Protein 2EPL (pdb70)

Secondary structure (DSSP, 8-state):
-EEES--HHHHHHHHHHTTT----S-EEEEEE-SSSSEEEEEETTEEEEEESSTTHHHHHHHHHHHHHHTT-SSEEEEE--S-SEEEEEEE-SSS--B-HHHHHHHHHHHHHHT--EEEEE-SS-B--TT-TTTTTTTTPBPHHHHHHHHHHHHHTT-EEEEE--SSS--HHHHT--SHHHHTTEEETTEE-TT-HHHHHHHHHHHHHHTTSS--EEE------TTTTSSHHHHHH----HHHHHHHHHHHHHHHHHHTT-EEEEESGGGGGG--HHHHHHHHHHGGGEEEEEE-S----HHHHHHHHHHHHTT-S-EEEEEE----SSSS--HHHHHHHHHHHHHHHHHTT--EEEEEE--TTT--S-TTTTHHHHHHHHHHHHHSS-TTHHHHHHHHHSS-HHHHHGGGGGG--TT--TT-----HHHHHHHS-SSS-TTGGG--TTHHHHHHHHHHHHHHHHHHT-GGGHHHHHHHHHHHHHHHHHHHHHHHHHHHHHTT-HHHHHHIIIIIHHHHHHHHHHHHHHHHHHHHHHB-STTHHHHHHHHHHHHHHHHHHHHHHHHHHHTSSS--GGGGSPP--S--TTGGGT-SS-----HHHHH-SS-SS--

Solvent-accessible surface area: 25167 Å² total; per-residue (Å²): 52,97,52,138,61,39,54,73,83,11,88,137,1,18,118,84,0,102,154,30,13,105,16,39,168,23,28,3,43,20,66,95,52,83,71,17,12,0,39,0,65,17,155,124,20,159,9,70,0,5,17,104,50,64,6,5,0,0,1,0,0,2,2,0,3,5,6,37,167,73,64,74,59,100,0,150,35,104,6,115,29,34,9,99,42,5,0,1,1,2,3,0,5,64,31,6,0,1,28,29,81,5,0,56,49,1,0,14,0,0,0,2,0,0,0,5,2,0,1,0,10,0,11,1,0,0,60,11,149,133,36,90,68,0,2,83,147,29,8,64,0,49,40,68,44,1,60,77,0,9,64,24,0,38,48,0,45,8,62,2,1,0,3,1,7,0,0,2,62,0,67,16,0,4,111,67,69,60,152,104,4,56,33,3,57,5,43,108,30,2,0,2,5,47,42,97,99,0,9,87,0,0,41,8,0,0,76,8,0,28,108,7,149,19,80,60,0,4,0,1,1,30,51,22,130,53,2,1,58,12,79,17,67,148,110,97,32,145,64,58,82,4,42,0,0,0,73,0,0,56,86,0,4,70,15,0,87,144,44,45,7,104,6,5,0,22,1,28,1,0,106,127,12,51,122,136,135,15,130,72,24,3,49,121,1,31,133,92,9,27,0,0,11,92,10,12,97,51,43,18,40,119,96,1,9,166,41,0,99,43,6,45,142,13,18,144,74,9,4,0,0,3,2,0,6,6,17,4,3,3,0,0,20,0,55,3,2,75,37,5,1,56,30,2,2,91,0,0,73,139,19,156,5,133,16,0,4,0,0,0,29,4,49,50,4,5,6,7,5,4,2,1,0,0,0,1,0,1,0,3,0,0,7,1,9,73,79,34,43,160,81,14,43,62,12,0,51,11,1,15,50,22,67,6,92,25,0,7,79,2,0,16,0,0,43,14,55,124,46,55,107,59,32,20,7,3,0,3,0,0,1,3,0,5,2,8,1,1,50,2,47,0,24,90,18,9,120,58,108,66,7,43,111,23,0,42,49,0,16,136,59,0,23,90,6,15,155,138,2,59,144,12,29,39,1,0,61,1,4,11,44,0,0,35,0,0,11,25,1,3,39,0,1,18,12,0,19,130,4,23,175,113,50,59,92,151,78,0,30,42,7,2,133,154,34,0,60,97,0,56,92,45,0,62,59,0,20,75,9,2,26,140,6,3,102,102,1,8,36,95,77,11,15,89,39,1,83,118,13,6,35,33,11,25,128,85,1,103,107,0,44,75,41,0,75,40,17,49,86,49,133,38,142,44,0,98,40,18,104,117,156,38,119,91,57,45,94,128,15,148,139,90,66,37,59,7,2,27,6,35,92,24,42,84,1,24,38,92,81,111,92,138,101,199

Foldseek 3Di:
DEEDDDDVLRVVLCVVLVVLADLPQAYEYEDEDQPAAWWWFDADRYIYIYHPAQLSVQLNRLVNSLCVVVPDRTDTDTWHFLAQAEEEEEECDQLFHFDLVQLLLVLSLLSNLPGQEYEYEHAQQADFPPQCLRCPLRNRDYLVSVQSSQVSNVSSNHGYEYEYELFFDNQSRLPDPDCLRVVQDFDHGTGAQPDVSSLVVLLRVLVSCLSHPDQEYEHALAQDPCHCPGVNCVVPNDDDSLQSSLSSLVSNLVSSVVSNHQYEYECRSVLVVLVPVSNVSSLVSVVRHQHEHEDAADQALVVLLVVLNSVVSRPLRYAYEYEQAFAQAAFGQLLLLLRVLLSVLVNCSVSSHHYYYYYYDHPNQNNYFSCLRSLSSSSNSCCRTPVDCPCSQSSVCSSQVDGSVLSNLSRQLQCQPPDDSRDPQQHCLHLLQQAFQLQQQLLQLDPLPRSLVSLQVSLVSLVVSLVVRPPCSLSSPLSSLSSPLSSLSSCRSVQCLVCQVVVPLVSLVVCLPPSLVVSLVSLVVSLVSSQVSSVVTGDPGSNVVVVVSSVVNSVSSVVSSVLSVCCSVVVDVGDVSSVDDHDHLDCQCVVVVHSTDHDRHSVSSNDPDDDPDD

Sequence (614 aa):
ATFLGLSSKQEKALVRLDKYLNLGEIAVSLVTDSATSIKVEGRQGYYQVSSYKQPHQLYRALALLSAALRSGQDEVQIEEEAAYEEDLAYMADCSRNAVLNLSSAKKMIEVLALMGYSTFELYMEDTYEEIENQPYFGYFRGRYTVAELQEIEDYAADFDMSFVPCIQTLAHLSAFVKKWGIKEEVQELRDVEDILLIGEEKVYDLIEGMFQTMAHLHTRKINIGMDEAHLVGLGRYLIKHGFQQNRSLLMCQHLERVLDIADKYGFNCQMWSDMFFKLMPEETRVYLDRRLKERVTLVYWDYYQDSEEKYNRNFQNHHKISQDIAFAGGAWKWIGFTPHNHFSRLVAIEANKACRKNQVKEVIVTGWGDNGGETSQFSVLPALQIWAELAYRNDLKKVSEHFLVSTGLDFDDFMKIDLANLLPDLPDNLSGINPNRYVLYQDVLCPLLEQHIRPEKDKQHFASSAQQLGEISKRAGEYAYIFETQAQLNALLALKISITSGIQKAYRNGDKEHLSALAEKDFPQLYQMVEDFSSDQFSSRQWQQENKIFGLDTIDIRFGGLLKRIKRAQERLEQFISGQIDCVEELEQEILPFNDFYKDQGLTATTANQWHLIATASTIYYTT

Structure (mmCIF, N/CA/C/O backbone):
data_2EPL
#
_entry.id   2EPL
#
_cell.length_a   123.561
_cell.length_b   124.535
_cell.length_c   147.793
_cell.angle_alpha   90.00
_cell.angle_beta   90.00
_cell.angle_gamma   90.00
#
_symmetry.space_group_name_H-M   'I 2 2 2'
#
loop_
_entity.id
_entity.type
_entity.pdbx_description
1 polymer N-acetyl-beta-D-glucosaminidase
2 non-polymer 'SULFATE ION'
3 non-polymer GLYCEROL
4 water water
#
loop_
_atom_site.group_PDB
_atom_site.id
_atom_site.type_symbol
_atom_site.label_atom_id
_atom_site.label_alt_id
_atom_site.label_comp_id
_atom_site.label_asym_id
_atom_site.label_entity_id
_atom_site.label_seq_id
_atom_site.pdbx_PDB_ins_code
_atom_site.Cartn_x
_atom_site.Cartn_y
_atom_site.Cartn_z
_atom_site.occupancy
_atom_site.B_iso_or_equiv
_atom_site.auth_seq_id
_atom_site.auth_comp_id
_atom_site.auth_asym_id
_atom_site.auth_atom_id
_atom_site.pdbx_PDB_model_num
ATOM 1 N N . ALA A 1 2 ? 96.904 22.083 48.109 1.00 30.19 2 ALA X N 1
ATOM 2 C CA . ALA A 1 2 ? 97.365 21.281 46.945 1.00 26.97 2 ALA X CA 1
ATOM 3 C C . ALA A 1 2 ? 98.705 21.787 46.464 1.00 25.87 2 ALA X C 1
ATOM 4 O O . ALA A 1 2 ? 99.047 22.958 46.658 1.00 28.33 2 ALA X O 1
ATOM 6 N N . THR A 1 3 ? 99.453 20.903 45.807 1.00 23.52 3 THR X N 1
ATOM 7 C CA . THR A 1 3 ? 100.685 21.284 45.143 1.00 22.30 3 THR X CA 1
ATOM 8 C C . THR A 1 3 ? 100.566 20.962 43.654 1.00 20.90 3 THR X C 1
ATOM 9 O O . THR A 1 3 ? 99.757 20.118 43.258 1.00 21.01 3 THR X O 1
ATOM 13 N N . PHE A 1 4 ? 101.367 21.659 42.855 1.00 20.44 4 PHE X N 1
ATOM 14 C CA . PHE A 1 4 ? 101.237 21.628 41.404 1.00 20.36 4 PHE X CA 1
ATOM 15 C C . PHE A 1 4 ? 102.567 21.482 40.691 1.00 20.17 4 PHE X C 1
ATOM 16 O O . PHE A 1 4 ? 103.561 22.082 41.102 1.00 21.51 4 PHE X O 1
ATOM 24 N N . LEU A 1 5 ? 102.549 20.715 39.593 1.00 20.15 5 LEU X N 1
ATOM 25 C CA . LEU A 1 5 ? 103.641 20.648 38.637 1.00 18.67 5 LEU X CA 1
ATOM 26 C C . LEU A 1 5 ? 103.112 21.143 37.304 1.00 19.86 5 LEU X C 1
ATOM 27 O O . LEU A 1 5 ? 102.010 20.770 36.901 1.00 22.20 5 LEU X O 1
ATOM 32 N N . GLY A 1 6 ? 103.863 22.022 36.667 1.00 16.66 6 GLY X N 1
ATOM 33 C CA . GLY A 1 6 ? 103.536 22.513 35.317 1.00 17.47 6 GLY X CA 1
ATOM 34 C C . GLY A 1 6 ? 102.993 23.939 35.286 1.00 19.53 6 GLY X C 1
ATOM 35 O O . GLY A 1 6 ? 102.683 24.426 34.195 1.00 23.21 6 GLY X O 1
ATOM 36 N N . LEU A 1 7 ? 102.916 24.609 36.435 1.00 21.35 7 LEU X N 1
ATOM 37 C CA . LEU A 1 7 ? 102.356 25.990 36.495 1.00 22.67 7 LEU X CA 1
ATOM 38 C C . LEU A 1 7 ? 103.351 27.036 35.999 1.00 29.19 7 LEU X C 1
ATOM 39 O O . LEU A 1 7 ? 104.549 26.962 36.282 1.00 27.08 7 LEU X O 1
ATOM 44 N N . SER A 1 8 ? 102.843 28.045 35.304 1.00 26.96 8 SER X N 1
ATOM 45 C CA . SER A 1 8 ? 103.605 29.274 35.095 1.00 27.24 8 SER X CA 1
ATOM 46 C C . SER A 1 8 ? 103.493 30.197 36.313 1.00 28.84 8 SER X C 1
ATOM 47 O O . SER A 1 8 ? 102.628 30.006 37.164 1.00 26.88 8 SER X O 1
ATOM 50 N N . SER A 1 9 ? 104.342 31.228 36.403 1.00 29.72 9 SER X N 1
ATOM 51 C CA . SER A 1 9 ? 104.248 32.154 37.536 1.00 29.61 9 SER X CA 1
ATOM 52 C C . SER A 1 9 ? 102.890 32.874 37.526 1.00 26.83 9 SER X C 1
ATOM 53 O O . SER A 1 9 ? 102.334 33.169 38.564 1.00 27.28 9 SER X O 1
ATOM 56 N N . LYS A 1 10 ? 102.369 33.117 36.338 1.00 27.14 10 LYS X N 1
ATOM 57 C CA . LYS A 1 10 ? 101.060 33.745 36.186 1.00 26.55 10 LYS X CA 1
ATOM 58 C C . LYS A 1 10 ? 99.939 32.880 36.771 1.00 25.32 10 LYS X C 1
ATOM 59 O O . LYS A 1 10 ? 99.064 33.357 37.516 1.00 24.42 10 LYS X O 1
ATOM 65 N N . GLN A 1 11 ? 99.979 31.589 36.454 1.00 22.43 11 GLN X N 1
ATOM 66 C CA . GLN A 1 11 ? 99.016 30.647 37.023 1.00 21.26 11 GLN X CA 1
ATOM 67 C C . GLN A 1 11 ? 99.161 30.511 38.530 1.00 21.44 11 GLN X C 1
ATOM 68 O O . GLN A 1 11 ? 98.177 30.374 39.244 1.00 22.25 11 GLN X O 1
ATOM 74 N N . GLU A 1 12 ? 100.393 30.552 39.031 1.00 22.39 12 GLU X N 1
ATOM 75 C CA . GLU A 1 12 ? 100.621 30.538 40.469 1.00 24.18 12 GLU X CA 1
ATOM 76 C C . GLU A 1 12 ? 99.892 31.686 41.176 1.00 22.62 12 GLU X C 1
ATOM 77 O O . GLU A 1 12 ? 99.234 31.494 42.207 1.00 25.12 12 GLU X O 1
ATOM 83 N N . LYS A 1 13 ? 100.020 32.879 40.624 1.00 25.06 13 LYS X N 1
ATOM 84 C CA . LYS A 1 13 ? 99.393 34.057 41.212 1.00 26.36 13 LYS X CA 1
ATOM 85 C C . LYS A 1 13 ? 97.858 33.969 41.172 1.00 24.53 13 LYS X C 1
ATOM 86 O O . LYS A 1 13 ? 97.182 34.330 42.137 1.00 27.14 13 LYS X O 1
ATOM 92 N N . ALA A 1 14 ? 97.323 33.460 40.073 1.00 23.11 14 ALA X N 1
ATOM 93 C CA . ALA A 1 14 ? 95.880 33.240 39.939 1.00 22.60 14 ALA X CA 1
ATOM 94 C C . ALA A 1 14 ? 95.371 32.246 40.954 1.00 22.87 14 ALA X C 1
ATOM 95 O O . ALA A 1 14 ? 94.334 32.452 41.575 1.00 23.28 14 ALA X O 1
ATOM 97 N N . LEU A 1 15 ? 96.101 31.149 41.156 1.00 23.40 15 LEU X N 1
ATOM 98 C CA . LEU A 1 15 ? 95.679 30.180 42.153 1.00 24.36 15 LEU X CA 1
ATOM 99 C C . LEU A 1 15 ? 95.734 30.711 43.582 1.00 24.55 15 LEU X C 1
ATOM 100 O O . LEU A 1 15 ? 94.927 30.307 44.415 1.00 27.14 15 LEU X O 1
ATOM 105 N N . VAL A 1 16 ? 96.648 31.639 43.870 1.00 24.93 16 VAL X N 1
ATOM 106 C CA . VAL A 1 16 ? 96.637 32.329 45.158 1.00 25.65 16 VAL X CA 1
ATOM 107 C C . VAL A 1 16 ? 95.336 33.127 45.301 1.00 25.87 16 VAL X C 1
ATOM 108 O O . VAL A 1 16 ? 94.700 33.117 46.364 1.00 27.28 16 VAL X O 1
ATOM 112 N N . ARG A 1 17 ? 94.937 33.809 44.236 1.00 25.93 17 ARG X N 1
ATOM 113 C CA . ARG A 1 17 ? 93.689 34.589 44.268 1.00 25.13 17 ARG X CA 1
ATOM 114 C C . ARG A 1 17 ? 92.447 33.714 44.390 1.00 24.99 17 ARG X C 1
ATOM 115 O O . ARG A 1 17 ? 91.466 34.137 45.021 1.00 26.97 17 ARG X O 1
ATOM 123 N N . LEU A 1 18 ? 92.477 32.515 43.806 1.00 22.44 18 LEU X N 1
ATOM 124 C CA . LEU A 1 18 ? 91.332 31.615 43.793 1.00 23.47 18 LEU X CA 1
ATOM 125 C C . LEU A 1 18 ? 91.309 30.603 44.936 1.00 26.35 18 LEU X C 1
ATOM 126 O O . LEU A 1 18 ? 90.396 29.779 45.035 1.00 25.59 18 LEU X O 1
ATOM 131 N N . ASP A 1 19 ? 92.303 30.686 45.817 1.00 30.28 19 ASP X N 1
ATOM 132 C CA . ASP A 1 19 ? 92.461 29.692 46.875 1.00 31.02 19 ASP X CA 1
ATOM 133 C C . ASP A 1 19 ? 91.200 29.554 47.735 1.00 29.56 19 ASP X C 1
ATOM 134 O O . ASP A 1 19 ? 90.790 28.448 48.052 1.00 32.39 19 ASP X O 1
ATOM 139 N N . LYS A 1 20 ? 90.603 30.689 48.088 1.00 29.00 20 LYS X N 1
ATOM 140 C CA . LYS A 1 20 ? 89.396 30.720 48.913 1.00 30.43 20 LYS X CA 1
ATOM 141 C C . LYS A 1 20 ? 88.163 30.048 48.277 1.00 29.27 20 LYS X C 1
ATOM 142 O O . LYS A 1 20 ? 87.245 29.650 49.005 1.00 33.00 20 LYS X O 1
ATOM 148 N N . TYR A 1 21 ? 88.144 29.906 46.950 1.00 25.57 21 TYR X N 1
ATOM 149 C CA . TYR A 1 21 ? 87.047 29.248 46.255 1.00 22.73 21 TYR X CA 1
ATOM 150 C C . TYR A 1 21 ? 87.275 27.742 46.110 1.00 24.04 21 TYR X C 1
ATOM 151 O O . TYR A 1 21 ? 86.348 26.938 46.165 1.00 23.29 21 TYR X O 1
ATOM 160 N N . LEU A 1 22 ? 88.523 27.377 45.820 1.00 28.58 22 LEU X N 1
ATOM 161 C CA . LEU A 1 22 ? 88.877 25.988 45.553 1.00 30.08 22 LEU X CA 1
ATOM 162 C C . LEU A 1 22 ? 89.165 25.266 46.868 1.00 31.39 22 LEU X C 1
ATOM 163 O O . LEU A 1 22 ? 89.705 25.849 47.808 1.00 36.18 22 LEU X O 1
ATOM 168 N N . ASN A 1 23 ? 88.784 24.003 46.957 1.00 33.07 23 ASN X N 1
ATOM 169 C CA . ASN A 1 23 ? 88.972 23.279 48.217 1.00 38.12 23 ASN X CA 1
ATOM 170 C C . ASN A 1 23 ? 89.677 21.987 47.930 1.00 36.33 23 ASN X C 1
ATOM 171 O O . ASN A 1 23 ? 89.144 20.899 48.139 1.00 40.99 23 ASN X O 1
ATOM 176 N N . LEU A 1 24 ? 90.892 22.129 47.412 1.00 35.21 24 LEU X N 1
ATOM 177 C CA . LEU A 1 24 ? 91.581 21.011 46.827 1.00 31.94 24 LEU X CA 1
ATOM 178 C C . LEU A 1 24 ? 92.240 20.126 47.859 1.00 31.53 24 LEU X C 1
ATOM 179 O O . LEU A 1 24 ? 92.483 18.960 47.587 1.00 38.25 24 LEU X O 1
ATOM 184 N N . GLY A 1 25 ? 92.518 20.674 49.035 1.00 31.02 25 GLY X N 1
ATOM 185 C CA . GLY A 1 25 ? 93.143 19.910 50.101 1.00 30.81 25 GLY X CA 1
ATOM 186 C C . GLY A 1 25 ? 94.548 19.487 49.710 1.00 31.34 25 GLY X C 1
ATOM 187 O O . GLY A 1 25 ? 95.190 20.102 48.847 1.00 33.10 25 GLY X O 1
ATOM 188 N N . GLU A 1 26 ? 95.014 18.416 50.334 1.00 30.67 26 GLU X N 1
ATOM 189 C CA . GLU A 1 26 ? 96.383 17.961 50.154 1.00 32.05 26 GLU X CA 1
ATOM 190 C C . GLU A 1 26 ? 96.431 16.954 49.021 1.00 33.05 26 GLU X C 1
ATOM 191 O O . GLU A 1 26 ? 96.545 15.744 49.240 1.00 40.55 26 GLU X O 1
ATOM 197 N N . ILE A 1 27 ? 96.284 17.452 47.804 1.00 25.35 27 ILE X N 1
ATOM 198 C CA . ILE A 1 27 ? 96.434 16.628 46.616 1.00 24.70 27 ILE X CA 1
ATOM 199 C C . ILE A 1 27 ? 97.556 17.196 45.784 1.00 22.26 27 ILE X C 1
ATOM 200 O O . ILE A 1 27 ? 98.023 18.306 46.045 1.00 22.90 27 ILE X O 1
ATOM 205 N N . ALA A 1 28 ? 97.960 16.425 44.771 1.00 23.33 28 ALA X N 1
ATOM 206 C CA . ALA A 1 28 ? 98.980 16.817 43.807 1.00 23.14 28 ALA X CA 1
ATOM 207 C C . ALA A 1 28 ? 98.376 16.828 42.418 1.00 22.13 28 ALA X C 1
ATOM 208 O O . ALA A 1 28 ? 97.737 15.864 41.986 1.00 24.45 28 ALA X O 1
ATOM 210 N N . VAL A 1 29 ? 98.577 17.933 41.715 1.00 20.22 29 VAL X N 1
ATOM 211 C CA . VAL A 1 29 ? 98.009 18.131 40.390 1.00 21.31 29 VAL X CA 1
ATOM 212 C C . VAL A 1 29 ? 99.131 18.417 39.410 1.00 20.33 29 VAL X C 1
ATOM 213 O O . VAL A 1 29 ? 100.028 19.193 39.711 1.00 20.82 29 VAL X O 1
ATOM 217 N N . SER A 1 30 ? 99.092 17.765 38.248 1.00 20.32 30 SER X N 1
ATOM 218 C CA . SER A 1 30 ? 99.989 18.065 37.143 1.00 21.98 30 SER X CA 1
ATOM 219 C C . SER A 1 30 ? 99.206 18.623 35.955 1.00 22.05 30 SER X C 1
ATOM 220 O O . SER A 1 30 ? 98.069 18.220 35.700 1.00 22.86 30 SER X O 1
ATOM 223 N N . LEU A 1 31 ? 99.805 19.581 35.255 1.00 22.24 31 LEU X N 1
ATOM 224 C CA . LEU A 1 31 ? 99.124 20.252 34.148 1.00 25.82 31 LEU X CA 1
ATOM 225 C C . LEU A 1 31 ? 99.664 19.831 32.804 1.00 28.81 31 LEU X C 1
ATOM 226 O O . LEU A 1 31 ? 100.868 19.626 32.649 1.00 28.29 31 LEU X O 1
ATOM 231 N N . VAL A 1 32 ? 98.770 19.730 31.824 1.00 25.16 32 VAL X N 1
ATOM 232 C CA . VAL A 1 32 ? 99.141 19.558 30.428 1.00 29.83 32 VAL X CA 1
ATOM 233 C C . VAL A 1 32 ? 98.293 20.468 29.542 1.00 32.52 32 VAL X C 1
ATOM 234 O O . VAL A 1 32 ? 97.101 20.630 29.774 1.00 28.09 32 VAL X O 1
ATOM 238 N N . THR A 1 33 ? 98.908 21.074 28.531 1.00 34.72 33 THR X N 1
ATOM 239 C CA . THR A 1 33 ? 98.142 21.755 27.478 1.00 35.22 33 THR X CA 1
ATOM 240 C C . THR A 1 33 ? 97.853 20.792 26.331 1.00 36.70 33 THR X C 1
ATOM 241 O O . THR A 1 33 ? 98.783 20.172 25.796 1.00 37.36 33 THR X O 1
ATOM 245 N N . ASP A 1 34 ? 96.574 20.667 25.954 1.00 35.57 34 ASP X N 1
ATOM 246 C CA . ASP A 1 34 ? 96.145 19.715 24.923 1.00 37.26 34 ASP X CA 1
ATOM 247 C C . ASP A 1 34 ? 94.902 20.195 24.166 1.00 38.14 34 ASP X C 1
ATOM 248 O O . ASP A 1 34 ? 93.874 20.482 24.765 1.00 37.75 34 ASP X O 1
ATOM 253 N N . SER A 1 35 ? 94.999 20.264 22.844 1.00 38.50 35 SER X N 1
ATOM 254 C CA . SER A 1 35 ? 93.902 20.774 22.022 1.00 38.92 35 SER X CA 1
ATOM 255 C C . SER A 1 35 ? 92.845 19.721 21.681 1.00 39.15 35 SER X C 1
ATOM 256 O O . SER A 1 35 ? 91.835 20.045 21.055 1.00 41.55 35 SER X O 1
ATOM 259 N N . ALA A 1 36 ? 93.053 18.470 22.099 1.00 37.51 36 ALA X N 1
ATOM 260 C CA . ALA A 1 36 ? 92.117 17.397 21.763 1.00 37.53 36 ALA X CA 1
ATOM 261 C C . ALA A 1 36 ? 90.729 17.622 22.370 1.00 38.03 36 ALA X C 1
ATOM 262 O O . ALA A 1 36 ? 89.718 17.361 21.713 1.00 39.26 36 ALA X O 1
ATOM 264 N N . THR A 1 37 ? 90.676 18.066 23.626 1.00 34.99 37 THR X N 1
ATOM 265 C CA . THR A 1 37 ? 89.401 18.484 24.232 1.00 32.02 37 THR X CA 1
ATOM 266 C C . THR A 1 37 ? 89.603 19.705 25.126 1.00 28.19 37 THR X C 1
ATOM 267 O O . THR A 1 37 ? 90.690 19.944 25.645 1.00 28.87 37 THR X O 1
ATOM 271 N N . SER A 1 38 ? 88.528 20.465 25.343 1.00 24.79 38 SER X N 1
ATOM 272 C CA . SER A 1 38 ? 88.630 21.683 26.134 1.00 22.81 38 SER X CA 1
ATOM 273 C C . SER A 1 38 ? 89.211 21.455 27.520 1.00 20.81 38 SER X C 1
ATOM 274 O O . SER A 1 38 ? 90.137 22.152 27.909 1.00 22.14 38 SER X O 1
ATOM 277 N N . ILE A 1 39 ? 88.646 20.498 28.256 1.00 19.71 39 ILE X N 1
ATOM 278 C CA . ILE A 1 39 ? 89.088 20.205 29.607 1.00 20.63 39 ILE X CA 1
ATOM 279 C C . ILE A 1 39 ? 89.117 18.691 29.794 1.00 21.75 39 ILE X C 1
ATOM 280 O O . ILE A 1 39 ? 88.216 18.001 29.354 1.00 22.09 39 ILE X O 1
ATOM 285 N N . LYS A 1 40 ? 90.143 18.212 30.493 1.00 23.41 40 LYS X N 1
ATOM 286 C CA . LYS A 1 40 ? 90.165 16.831 30.973 1.00 22.85 40 LYS X CA 1
ATOM 287 C C . LYS A 1 40 ? 90.712 16.871 32.387 1.00 20.09 40 LYS X C 1
ATOM 288 O O . LYS A 1 40 ? 91.686 17.583 32.666 1.00 21.93 40 LYS X O 1
ATOM 294 N N . VAL A 1 41 ? 90.074 16.139 33.289 1.00 20.30 41 VAL X N 1
ATOM 295 C CA . VAL A 1 41 ? 90.570 15.976 34.651 1.00 21.38 41 VAL X CA 1
ATOM 296 C C . VAL A 1 41 ? 90.542 14.479 34.940 1.00 22.27 41 VAL X C 1
ATOM 297 O O . VAL A 1 41 ? 89.487 13.865 34.895 1.00 23.51 41 VAL X O 1
ATOM 301 N N . GLU A 1 42 ? 91.705 13.909 35.259 1.00 25.75 42 GLU X N 1
ATOM 302 C CA . GLU A 1 42 ? 91.815 12.462 35.456 1.00 27.88 42 GLU X CA 1
ATOM 303 C C . GLU A 1 42 ? 92.755 12.185 36.616 1.00 26.61 42 GLU X C 1
ATOM 304 O O . GLU A 1 42 ? 93.825 12.767 36.705 1.00 27.18 42 GLU X O 1
ATOM 310 N N . GLY A 1 43 ? 92.360 11.291 37.505 1.00 26.62 43 GLY X N 1
ATOM 311 C CA . GLY A 1 43 ? 93.308 10.792 38.500 1.00 26.95 43 GLY X CA 1
ATOM 312 C C . GLY A 1 43 ? 92.630 10.061 39.616 1.00 27.20 43 GLY X C 1
ATOM 313 O O . GLY A 1 43 ? 91.430 9.799 39.565 1.00 25.44 43 GLY X O 1
ATOM 314 N N . ARG A 1 44 ? 93.429 9.731 40.623 1.00 27.35 44 ARG X N 1
ATOM 315 C CA . ARG A 1 44 ? 92.976 8.974 41.776 1.00 30.98 44 ARG X CA 1
ATOM 316 C C . ARG A 1 44 ? 94.004 9.078 42.892 1.00 27.22 44 ARG X C 1
ATOM 317 O O . ARG A 1 44 ? 95.165 9.377 42.646 1.00 27.53 44 ARG X O 1
ATOM 325 N N . GLN A 1 45 ? 93.538 8.847 44.113 1.00 31.14 45 GLN X N 1
ATOM 326 C CA . GLN A 1 45 ? 94.379 8.687 45.303 1.00 32.90 45 GLN X CA 1
ATOM 327 C C . GLN A 1 45 ? 95.381 9.806 45.519 1.00 31.07 45 GLN X C 1
ATOM 328 O O . GLN A 1 45 ? 96.546 9.572 45.839 1.00 32.85 45 GLN X O 1
ATOM 334 N N . GLY A 1 46 ? 94.899 11.039 45.338 1.00 29.53 46 GLY X N 1
ATOM 335 C CA . GLY A 1 46 ? 95.660 12.226 45.659 1.00 28.06 46 GLY X CA 1
ATOM 336 C C . GLY A 1 46 ? 96.493 12.797 44.528 1.00 25.90 46 GLY X C 1
ATOM 337 O O . GLY A 1 46 ? 97.167 13.792 44.737 1.00 27.23 46 GLY X O 1
ATOM 338 N N . TYR A 1 47 ? 96.475 12.145 43.356 1.00 23.94 47 TYR X N 1
ATOM 339 C CA . TYR A 1 47 ? 97.274 12.550 42.202 1.00 23.48 47 TYR X CA 1
ATOM 340 C C . TYR A 1 47 ? 96.382 12.702 40.989 1.00 22.54 47 TYR X C 1
ATOM 341 O O . TYR A 1 47 ? 95.766 11.752 40.543 1.00 22.82 47 TYR X O 1
ATOM 350 N N . TYR A 1 48 ? 96.302 13.925 40.463 1.00 21.28 48 TYR X N 1
ATOM 351 C CA . TYR A 1 48 ? 95.416 14.229 39.336 1.00 22.97 48 TYR X CA 1
ATOM 352 C C . TYR A 1 48 ? 96.160 14.971 38.240 1.00 20.80 48 TYR X C 1
ATOM 353 O O . TYR A 1 48 ? 97.104 15.691 38.525 1.00 22.35 48 TYR X O 1
ATOM 362 N N . GLN A 1 49 ? 95.747 14.760 36.992 1.00 21.79 49 GLN X N 1
ATOM 363 C CA . GLN A 1 49 ? 96.271 15.477 35.849 1.00 22.96 49 GLN X CA 1
ATOM 364 C C . GLN A 1 49 ? 95.122 16.319 35.287 1.00 20.83 49 GLN X C 1
ATOM 365 O O . GLN A 1 49 ? 94.012 15.811 35.086 1.00 20.46 49 GLN X O 1
ATOM 371 N N . VAL A 1 50 ? 95.413 17.592 35.060 1.00 22.06 50 VAL X N 1
ATOM 372 C CA . VAL A 1 50 ? 94.453 18.511 34.473 1.00 21.61 50 VAL X CA 1
ATOM 373 C C . VAL A 1 50 ? 94.990 18.954 33.119 1.00 22.03 50 VAL X C 1
ATOM 374 O O . VAL A 1 50 ? 96.133 19.400 33.015 1.00 21.55 50 VAL X O 1
ATOM 378 N N . SER A 1 51 ? 94.178 18.808 32.075 1.00 21.04 51 SER X N 1
ATOM 379 C CA A SER A 1 51 ? 94.558 19.335 30.781 0.50 23.00 51 SER X CA 1
ATOM 380 C CA B SER A 1 51 ? 94.502 19.251 30.729 0.50 22.30 51 SER X CA 1
ATOM 381 C C . SER A 1 51 ? 93.521 20.343 30.313 1.00 23.34 51 SER X C 1
ATOM 382 O O . SER A 1 51 ? 92.336 20.245 30.644 1.00 23.39 51 SER X O 1
ATOM 387 N N . TYR A 1 52 ? 94.005 21.341 29.589 1.00 22.57 52 TYR X N 1
ATOM 388 C CA . TYR A 1 52 ? 93.147 22.412 29.079 1.00 22.30 52 TYR X CA 1
ATOM 389 C C . TYR A 1 52 ? 93.614 22.803 27.687 1.00 24.66 52 TYR X C 1
ATOM 390 O O . TYR A 1 52 ? 94.801 22.658 27.343 1.00 24.68 52 TYR X O 1
ATOM 399 N N . LYS A 1 53 ? 92.677 23.278 26.875 1.00 22.20 53 LYS X N 1
ATOM 400 C CA . LYS A 1 53 ? 92.983 23.712 25.517 1.00 22.73 53 LYS X CA 1
ATOM 401 C C . LYS A 1 53 ? 93.359 25.192 25.523 1.00 22.74 53 LYS X C 1
ATOM 402 O O . LYS A 1 53 ? 94.431 25.570 25.044 1.00 24.01 53 LYS X O 1
ATOM 408 N N . GLN A 1 54 ? 92.463 26.025 26.054 1.00 21.64 54 GLN X N 1
ATOM 409 C CA . GLN A 1 54 ? 92.750 27.443 26.239 1.00 19.79 54 GLN X CA 1
ATOM 410 C C . GLN A 1 54 ? 93.192 27.687 27.676 1.00 18.82 54 GLN X C 1
ATOM 411 O O . GLN A 1 54 ? 92.581 27.152 28.591 1.00 21.25 54 GLN X O 1
ATOM 417 N N . PRO A 1 55 ? 94.218 28.526 27.891 1.00 20.88 55 PRO X N 1
ATOM 418 C CA . PRO A 1 55 ? 94.721 28.768 29.240 1.00 21.96 55 PRO X CA 1
ATOM 419 C C . PRO A 1 55 ? 93.669 29.119 30.304 1.00 20.88 55 PRO X C 1
ATOM 420 O O . PRO A 1 55 ? 93.747 28.616 31.420 1.00 20.08 55 PRO X O 1
ATOM 424 N N . HIS A 1 56 ? 92.682 29.958 29.993 1.00 20.47 56 HIS X N 1
ATOM 425 C CA . HIS A 1 56 ? 91.686 30.293 31.014 1.00 19.74 56 HIS X CA 1
ATOM 426 C C . HIS A 1 56 ? 90.897 29.092 31.498 1.00 17.97 56 HIS X C 1
ATOM 427 O O . HIS A 1 56 ? 90.354 29.111 32.612 1.00 18.88 56 HIS X O 1
ATOM 434 N N . GLN A 1 57 ? 90.820 28.046 30.677 1.00 20.11 57 GLN X N 1
ATOM 435 C CA . GLN A 1 57 ? 90.034 26.862 31.016 1.00 18.86 57 GLN X CA 1
ATOM 436 C C . GLN A 1 57 ? 90.643 26.054 32.163 1.00 18.18 57 GLN X C 1
ATOM 437 O O . GLN A 1 57 ? 89.973 25.206 32.752 1.00 18.73 57 GLN X O 1
ATOM 443 N N . LEU A 1 58 ? 91.894 26.356 32.491 1.00 20.13 58 LEU X N 1
ATOM 444 C CA . LEU A 1 58 ? 92.496 25.826 33.713 1.00 18.40 58 LEU X CA 1
ATOM 445 C C . LEU A 1 58 ? 91.623 26.055 34.939 1.00 19.68 58 LEU X C 1
ATOM 446 O O . LEU A 1 58 ? 91.489 25.205 35.806 1.00 19.76 58 LEU X O 1
ATOM 451 N N . TYR A 1 59 ? 91.016 27.238 35.019 1.00 18.40 59 TYR X N 1
ATOM 452 C CA . TYR A 1 59 ? 90.309 27.596 36.233 1.00 18.98 59 TYR X CA 1
ATOM 453 C C . TYR A 1 59 ? 88.972 26.887 36.357 1.00 18.91 59 TYR X C 1
ATOM 454 O O . TYR A 1 59 ? 88.601 26.481 37.457 1.00 20.54 59 TYR X O 1
ATOM 463 N N . ARG A 1 60 ? 88.247 26.701 35.253 1.00 18.85 60 ARG X N 1
ATOM 464 C CA . ARG A 1 60 ? 87.074 25.837 35.306 1.00 18.64 60 ARG X CA 1
ATOM 465 C C . ARG A 1 60 ? 87.496 24.392 35.609 1.00 20.32 60 ARG X C 1
ATOM 466 O O . ARG A 1 60 ? 86.858 23.712 36.414 1.00 20.98 60 ARG X O 1
ATOM 474 N N . ALA A 1 61 ? 88.574 23.937 34.992 1.00 20.97 61 ALA X N 1
ATOM 475 C CA . ALA A 1 61 ? 89.007 22.550 35.249 1.00 20.76 61 ALA X CA 1
ATOM 476 C C . ALA A 1 61 ? 89.252 22.310 36.735 1.00 20.32 61 ALA X C 1
ATOM 477 O O . ALA A 1 61 ? 88.846 21.284 37.272 1.00 20.60 61 ALA X O 1
ATOM 479 N N . LEU A 1 62 ? 89.916 23.250 37.388 1.00 20.04 62 LEU X N 1
ATOM 480 C CA . LEU A 1 62 ? 90.164 23.131 38.824 1.00 20.29 62 LEU X CA 1
ATOM 481 C C . LEU A 1 62 ? 88.881 23.231 39.660 1.00 22.86 62 LEU X C 1
ATOM 482 O O . LEU A 1 62 ? 88.742 22.577 40.683 1.00 22.77 62 LEU X O 1
ATOM 487 N N . ALA A 1 63 ? 87.905 24.025 39.214 1.00 21.67 63 ALA X N 1
ATOM 488 C CA . ALA A 1 63 ? 86.604 24.013 39.878 1.00 22.67 63 ALA X CA 1
ATOM 489 C C . ALA A 1 63 ? 85.905 22.660 39.756 1.00 23.05 63 ALA X C 1
ATOM 490 O O . ALA A 1 63 ? 85.273 22.193 40.716 1.00 26.27 63 ALA X O 1
ATOM 492 N N . LEU A 1 64 ? 86.017 22.018 38.595 1.00 22.36 64 LEU X N 1
ATOM 493 C CA . LEU A 1 64 ? 85.435 20.696 38.359 1.00 21.81 64 LEU X CA 1
ATOM 494 C C . LEU A 1 64 ? 86.079 19.665 39.289 1.00 23.08 64 LEU X C 1
ATOM 495 O O . LEU A 1 64 ? 85.393 18.818 39.858 1.00 23.43 64 LEU X O 1
ATOM 500 N N . LEU A 1 65 ? 87.399 19.737 39.420 1.00 24.17 65 LEU X N 1
ATOM 501 C CA . LEU A 1 65 ? 88.117 18.849 40.347 1.00 23.80 65 LEU X CA 1
ATOM 502 C C . LEU A 1 65 ? 87.695 19.097 41.794 1.00 23.38 65 LEU X C 1
ATOM 503 O O . LEU A 1 65 ? 87.410 18.167 42.560 1.00 24.75 65 LEU X O 1
ATOM 508 N N . SER A 1 66 ? 87.649 20.366 42.179 1.00 22.70 66 SER X N 1
ATOM 509 C CA . SER A 1 66 ? 87.235 20.747 43.531 1.00 24.83 66 SER X CA 1
ATOM 510 C C . SER A 1 66 ? 85.855 20.158 43.844 1.00 27.83 66 SER X C 1
ATOM 511 O O . SER A 1 66 ? 85.626 19.614 44.931 1.00 26.92 66 SER X O 1
ATOM 514 N N . ALA A 1 67 ? 84.927 20.289 42.896 1.00 27.36 67 ALA X N 1
ATOM 515 C CA . ALA A 1 67 ? 83.571 19.739 43.056 1.00 27.48 67 ALA X CA 1
ATOM 516 C C . ALA A 1 67 ? 83.522 18.211 43.113 1.00 29.73 67 ALA X C 1
ATOM 517 O O . ALA A 1 67 ? 82.780 17.633 43.913 1.00 30.60 67 ALA X O 1
ATOM 519 N N . ALA A 1 68 ? 84.288 17.551 42.250 1.00 28.05 68 ALA X N 1
ATOM 520 C CA . ALA A 1 68 ? 84.303 16.091 42.215 1.00 28.09 68 ALA X CA 1
ATOM 521 C C . ALA A 1 68 ? 84.828 15.534 43.545 1.00 30.36 68 ALA X C 1
ATOM 522 O O . ALA A 1 68 ? 84.305 14.537 44.062 1.00 32.35 68 ALA X O 1
ATOM 524 N N . LEU A 1 69 ? 85.843 16.185 44.101 1.00 28.87 69 LEU X N 1
ATOM 525 C CA . LEU A 1 69 ? 86.418 15.765 45.389 1.00 32.05 69 LEU X CA 1
ATOM 526 C C . LEU A 1 69 ? 85.506 16.051 46.575 1.00 37.33 69 LEU X C 1
ATOM 527 O O . LEU A 1 69 ? 85.473 15.273 47.521 1.00 38.43 69 LEU X O 1
ATOM 532 N N . ARG A 1 70 ? 84.777 17.164 46.533 1.00 38.79 70 ARG X N 1
ATOM 533 C CA . ARG A 1 70 ? 83.789 17.463 47.562 1.00 42.17 70 ARG X CA 1
ATOM 534 C C . ARG A 1 70 ? 82.644 16.462 47.528 1.00 44.63 70 ARG X C 1
ATOM 535 O O . ARG A 1 70 ? 82.162 16.036 48.575 1.00 48.71 70 ARG X O 1
ATOM 543 N N . SER A 1 71 ? 82.217 16.083 46.326 1.00 45.83 71 SER X N 1
ATOM 544 C CA . SER A 1 71 ? 81.179 15.066 46.164 1.00 46.50 71 SER X CA 1
ATOM 545 C C . SER A 1 71 ? 81.628 13.676 46.636 1.00 47.70 71 SER X C 1
ATOM 546 O O . SER A 1 71 ? 80.841 12.730 46.613 1.00 49.17 71 SER X O 1
ATOM 549 N N . GLY A 1 72 ? 82.892 13.556 47.042 1.00 47.49 72 GLY X N 1
ATOM 550 C CA . GLY A 1 72 ? 83.397 12.356 47.702 1.00 46.87 72 GLY X CA 1
ATOM 551 C C . GLY A 1 72 ? 84.173 11.440 46.780 1.00 47.68 72 GLY X C 1
ATOM 552 O O . GLY A 1 72 ? 84.571 10.350 47.179 1.00 47.19 72 GLY X O 1
ATOM 553 N N . GLN A 1 73 ? 84.396 11.874 45.543 1.00 46.60 73 GLN X N 1
ATOM 554 C CA . GLN A 1 73 ? 85.128 11.053 44.595 1.00 45.73 73 GLN X CA 1
ATOM 555 C C . GLN A 1 73 ? 86.594 10.984 45.010 1.00 43.79 73 GLN X C 1
ATOM 556 O O . GLN A 1 73 ? 87.157 11.955 45.509 1.00 43.54 73 GLN X O 1
ATOM 562 N N . ASP A 1 74 ? 87.194 9.814 44.847 1.00 43.08 74 ASP X N 1
ATOM 563 C CA . ASP A 1 74 ? 88.642 9.723 44.843 1.00 41.72 74 ASP X CA 1
ATOM 564 C C . ASP A 1 74 ? 89.082 9.627 43.394 1.00 38.97 74 ASP X C 1
ATOM 565 O O . ASP A 1 74 ? 89.916 10.408 42.938 1.00 37.05 74 ASP X O 1
ATOM 570 N N . GLU A 1 75 ? 88.516 8.647 42.694 1.00 37.52 75 GLU X N 1
ATOM 571 C CA . GLU A 1 75 ? 88.698 8.462 41.267 1.00 36.15 75 GLU X CA 1
ATOM 572 C C . GLU A 1 75 ? 87.945 9.553 40.509 1.00 36.19 75 GLU X C 1
ATOM 573 O O . GLU A 1 75 ? 86.743 9.738 40.713 1.00 36.26 75 GLU X O 1
ATOM 579 N N . VAL A 1 76 ? 88.653 10.259 39.634 1.00 31.42 76 VAL X N 1
ATOM 580 C CA . VAL A 1 76 ? 88.048 11.326 38.826 1.00 29.53 76 VAL X CA 1
ATOM 581 C C . VAL A 1 76 ? 88.327 11.086 37.356 1.00 27.19 76 VAL X C 1
ATOM 582 O O . VAL A 1 76 ? 89.458 10.799 36.964 1.00 28.49 76 VAL X O 1
ATOM 586 N N . GLN A 1 77 ? 87.286 11.197 36.541 1.00 28.04 77 GLN X N 1
ATOM 587 C CA . GLN A 1 77 ? 87.427 11.077 35.105 1.00 29.36 77 GLN X CA 1
ATOM 588 C C . GLN A 1 77 ? 86.410 11.999 34.441 1.00 29.56 77 GLN X C 1
ATOM 589 O O . GLN A 1 77 ? 85.250 11.626 34.241 1.00 30.22 77 GLN X O 1
ATOM 595 N N . ILE A 1 78 ? 86.858 13.206 34.115 1.00 27.44 78 ILE X N 1
ATOM 596 C CA . ILE A 1 78 ? 85.997 14.247 33.526 1.00 26.59 78 ILE X CA 1
ATOM 597 C C . ILE A 1 78 ? 86.587 14.727 32.208 1.00 23.25 78 ILE X C 1
ATOM 598 O O . ILE A 1 78 ? 87.792 14.952 32.099 1.00 22.65 78 ILE X O 1
ATOM 603 N N . GLU A 1 79 ? 85.737 14.889 31.202 1.00 23.95 79 GLU X N 1
ATOM 604 C CA . GLU A 1 79 ? 86.139 15.446 29.922 1.00 24.68 79 GLU X CA 1
ATOM 605 C C . GLU A 1 79 ? 85.017 16.358 29.434 1.00 23.11 79 GLU X C 1
ATOM 606 O O . GLU A 1 79 ? 83.851 15.978 29.489 1.00 23.07 79 GLU X O 1
ATOM 612 N N . GLU A 1 80 ? 85.379 17.566 29.004 1.00 22.10 80 GLU X N 1
ATOM 613 C CA . GLU A 1 80 ? 84.403 18.527 28.493 1.00 21.51 80 GLU X CA 1
ATOM 614 C C . GLU A 1 80 ? 84.896 19.050 27.163 1.00 20.41 80 GLU X C 1
ATOM 615 O O . GLU A 1 80 ? 86.085 19.317 26.987 1.00 22.15 80 GLU X O 1
ATOM 621 N N . GLU A 1 81 ? 83.966 19.189 26.230 1.00 21.22 81 GLU X N 1
ATOM 622 C CA . GLU A 1 81 ? 84.209 19.786 24.933 1.00 23.98 81 GLU X CA 1
ATOM 623 C C . GLU A 1 81 ? 83.278 20.977 24.793 1.00 22.02 81 GLU X C 1
ATOM 624 O O . GLU A 1 81 ? 82.080 20.808 24.595 1.00 23.53 81 GLU X O 1
ATOM 630 N N . ALA A 1 82 ? 83.844 22.166 24.908 1.00 22.62 82 ALA X N 1
ATOM 631 C CA . ALA A 1 82 ? 83.037 23.389 24.895 1.00 21.79 82 ALA X CA 1
ATOM 632 C C . ALA A 1 82 ? 82.473 23.647 23.520 1.00 23.41 82 ALA X C 1
ATOM 633 O O . ALA A 1 82 ? 83.166 23.471 22.507 1.00 24.66 82 ALA X O 1
ATOM 635 N N . ALA A 1 83 ? 81.224 24.108 23.485 1.00 21.67 83 ALA X N 1
ATOM 636 C CA . ALA A 1 83 ? 80.564 24.440 22.224 1.00 21.90 83 ALA X CA 1
ATOM 637 C C . ALA A 1 83 ? 81.037 25.753 21.610 1.00 21.13 83 ALA X C 1
ATOM 638 O O . ALA A 1 83 ? 80.980 25.928 20.386 1.00 23.22 83 ALA X O 1
ATOM 640 N N . TYR A 1 84 ? 81.467 26.693 22.448 1.00 21.29 84 TYR X N 1
ATOM 641 C CA . TYR A 1 84 ? 81.802 28.042 22.015 1.00 20.65 84 TYR X CA 1
ATOM 642 C C . TYR A 1 84 ? 83.231 28.380 22.369 1.00 23.28 84 TYR X C 1
ATOM 643 O O . TYR A 1 84 ? 83.626 28.271 23.536 1.00 25.80 84 TYR X O 1
ATOM 652 N N . GLU A 1 85 ? 83.971 28.822 21.359 1.00 21.30 85 GLU X N 1
ATOM 653 C CA A GLU A 1 85 ? 85.360 29.260 21.517 0.50 23.12 85 GLU X CA 1
ATOM 654 C CA B GLU A 1 85 ? 85.354 29.255 21.516 0.50 22.59 85 GLU X CA 1
ATOM 655 C C . GLU A 1 85 ? 85.467 30.465 22.433 1.00 23.31 85 GLU X C 1
ATOM 656 O O . GLU A 1 85 ? 86.469 30.627 23.134 1.00 22.77 85 GLU X O 1
ATOM 667 N N . ASP A 1 86 ? 84.441 31.320 22.403 1.00 20.32 86 ASP X N 1
ATOM 668 C CA . ASP A 1 86 ? 84.386 32.471 23.278 1.00 21.41 86 ASP X CA 1
ATOM 669 C C . ASP A 1 86 ? 83.039 32.522 23.973 1.00 19.15 86 ASP X C 1
ATOM 670 O O . ASP A 1 86 ? 82.000 32.336 23.348 1.00 19.95 86 ASP X O 1
ATOM 675 N N . LEU A 1 87 ? 83.097 32.726 25.286 1.00 18.86 87 LEU X N 1
ATOM 676 C CA . LEU A 1 87 ? 81.935 32.824 26.150 1.00 18.63 87 LEU X CA 1
ATOM 677 C C . LEU A 1 87 ? 82.160 34.039 27.026 1.00 16.54 87 LEU X C 1
ATOM 678 O O . LEU A 1 87 ? 83.118 34.079 27.798 1.00 17.21 87 LEU X O 1
ATOM 683 N N . ALA A 1 88 ? 81.284 35.040 26.891 1.00 15.89 88 ALA X N 1
ATOM 684 C CA . ALA A 1 88 ? 81.504 36.350 27.491 1.00 15.43 88 ALA X CA 1
ATOM 685 C C . ALA A 1 88 ? 80.350 36.722 28.423 1.00 14.62 88 ALA X C 1
ATOM 686 O O . ALA A 1 88 ? 79.234 36.276 28.247 1.00 15.04 88 ALA X O 1
ATOM 688 N N . TYR A 1 89 ? 80.650 37.519 29.438 1.00 15.68 89 TYR X N 1
ATOM 689 C CA . TYR A 1 89 ? 79.621 38.227 30.214 1.00 14.30 89 TYR X CA 1
ATOM 690 C C . TYR A 1 89 ? 79.854 39.726 30.072 1.00 15.53 89 TYR X C 1
ATOM 691 O O . TYR A 1 89 ? 80.983 40.204 30.241 1.00 15.85 89 TYR X O 1
ATOM 700 N N . MET A 1 90 ? 78.777 40.450 29.720 1.00 14.24 90 MET X N 1
ATOM 701 C CA . MET A 1 90 ? 78.766 41.897 29.598 1.00 13.95 90 MET X CA 1
ATOM 702 C C . MET A 1 90 ? 77.922 42.513 30.729 1.00 14.24 90 MET X C 1
ATOM 703 O O . MET A 1 90 ? 76.699 42.387 30.750 1.00 14.96 90 MET X O 1
ATOM 708 N N . ALA A 1 91 ? 78.587 43.239 31.616 1.00 15.65 91 ALA X N 1
ATOM 709 C CA . ALA A 1 91 ? 77.896 44.000 32.669 1.00 14.01 91 ALA X CA 1
ATOM 710 C C . ALA A 1 91 ? 77.553 45.387 32.163 1.00 15.34 91 ALA X C 1
ATOM 711 O O . ALA A 1 91 ? 78.339 46.013 31.438 1.00 16.38 91 ALA X O 1
ATOM 713 N N . ASP A 1 92 ? 76.397 45.895 32.576 1.00 14.98 92 ASP X N 1
ATOM 714 C CA . ASP A 1 92 ? 75.977 47.241 32.207 1.00 14.72 92 ASP X CA 1
ATOM 715 C C . ASP A 1 92 ? 76.556 48.224 33.179 1.00 14.44 92 ASP X C 1
ATOM 716 O O . ASP A 1 92 ? 76.352 48.100 34.406 1.00 16.73 92 ASP X O 1
ATOM 721 N N . CYS A 1 93 ? 77.285 49.205 32.662 1.00 14.28 93 CYS X N 1
ATOM 722 C CA . CYS A 1 93 ? 77.832 50.302 33.454 1.00 13.52 93 CYS X CA 1
ATOM 723 C C . CYS A 1 93 ? 77.312 51.650 32.978 1.00 12.07 93 CYS X C 1
ATOM 724 O O . CYS A 1 93 ? 77.946 52.683 33.226 1.00 14.34 93 CYS X O 1
ATOM 727 N N . SER A 1 94 ? 76.137 51.667 32.364 1.00 13.48 94 SER X N 1
ATOM 728 C CA . SER A 1 94 ? 75.583 52.880 31.704 1.00 13.33 94 SER X CA 1
ATOM 729 C C . SER A 1 94 ? 74.238 53.320 32.257 1.00 13.68 94 SER X C 1
ATOM 730 O O . SER A 1 94 ? 73.754 54.386 31.921 1.00 14.51 94 SER X O 1
ATOM 733 N N . ARG A 1 95 ? 73.630 52.513 33.140 1.00 13.41 95 ARG X N 1
ATOM 734 C CA . ARG A 1 95 ? 72.284 52.744 33.594 1.00 13.33 95 ARG X CA 1
ATOM 735 C C . ARG A 1 95 ? 72.242 53.336 35.019 1.00 14.44 95 ARG X C 1
ATOM 736 O O . ARG A 1 95 ? 71.170 53.393 35.633 1.00 15.93 95 ARG X O 1
ATOM 744 N N . ASN A 1 96 ? 73.387 53.883 35.412 1.00 14.02 96 ASN X N 1
ATOM 745 C CA . ASN A 1 96 ? 73.652 54.642 36.646 1.00 13.24 96 ASN X CA 1
ATOM 746 C C . ASN A 1 96 ? 74.575 53.855 37.591 1.00 13.71 96 ASN X C 1
ATOM 747 O O . ASN A 1 96 ? 75.254 54.469 38.407 1.00 15.06 96 ASN X O 1
ATOM 752 N N . ALA A 1 97 ? 74.593 52.529 37.451 1.00 13.25 97 ALA X N 1
ATOM 753 C CA . ALA A 1 97 ? 75.418 51.650 38.287 1.00 14.14 97 ALA X CA 1
ATOM 754 C C . ALA A 1 97 ? 76.727 51.344 37.545 1.00 14.62 97 ALA X C 1
ATOM 755 O O . ALA A 1 97 ? 76.724 50.581 36.589 1.00 15.92 97 ALA X O 1
ATOM 757 N N . VAL A 1 98 ? 77.827 51.948 37.991 1.00 13.80 98 VAL X N 1
ATOM 758 C CA . VAL A 1 98 ? 79.152 51.707 37.460 1.00 14.27 98 VAL X CA 1
ATOM 759 C C . VAL A 1 98 ? 79.867 50.752 38.395 1.00 14.09 98 VAL X C 1
ATOM 760 O O . VAL A 1 98 ? 80.160 51.103 39.538 1.00 14.42 98 VAL X O 1
ATOM 764 N N . LEU A 1 99 ? 80.117 49.544 37.928 1.00 14.77 99 LEU X N 1
ATOM 765 C CA . LEU A 1 99 ? 80.765 48.522 38.752 1.00 15.32 99 LEU X CA 1
ATOM 766 C C . LEU A 1 99 ? 82.076 49.049 39.303 1.00 15.78 99 LEU X C 1
ATOM 767 O O . LEU A 1 99 ? 82.905 49.554 38.578 1.00 17.85 99 LEU X O 1
ATOM 772 N N . ASN A 1 100 ? 82.249 48.965 40.635 1.00 15.26 100 ASN X N 1
ATOM 773 C CA . ASN A 1 100 ? 83.492 49.411 41.235 1.00 14.86 100 ASN X CA 1
ATOM 774 C C . ASN A 1 100 ? 84.600 48.382 41.013 1.00 15.03 100 ASN X C 1
ATOM 775 O O . ASN A 1 100 ? 84.340 47.244 40.600 1.00 15.86 100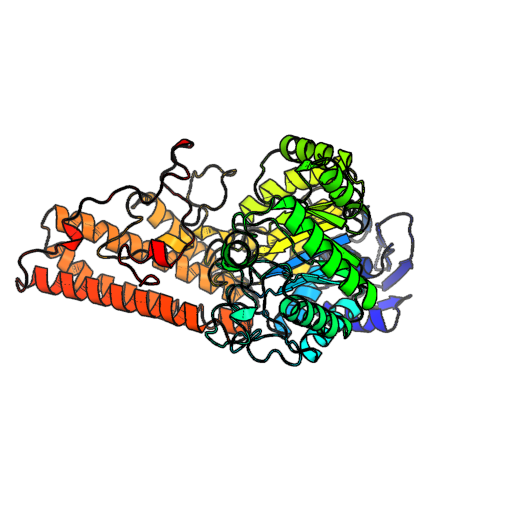 ASN X O 1
ATOM 780 N N . LEU A 1 101 ? 85.850 48.807 41.211 1.00 16.10 101 LEU X N 1
ATOM 781 C CA . LEU A 1 101 ? 86.962 47.956 40.835 1.00 16.89 101 LEU X CA 1
ATOM 782 C C . LEU A 1 101 ? 87.026 46.688 41.650 1.00 17.05 101 LEU X C 1
ATOM 783 O O . LEU A 1 101 ? 87.337 45.627 41.117 1.00 17.40 101 LEU X O 1
ATOM 788 N N . SER A 1 102 ? 86.742 46.780 42.952 1.00 16.88 102 SER X N 1
ATOM 789 C CA . SER A 1 102 ? 86.739 45.578 43.794 1.00 17.91 102 SER X CA 1
ATOM 790 C C . SER A 1 102 ? 85.728 44.557 43.304 1.00 15.55 102 SER X C 1
ATOM 791 O O . SER A 1 102 ? 85.958 43.339 43.308 1.00 17.13 102 SER X O 1
ATOM 794 N N . SER A 1 103 ? 84.552 45.039 42.942 1.00 15.29 103 SER X N 1
ATOM 795 C CA . SER A 1 103 ? 83.504 44.160 42.430 1.00 14.63 103 SER X CA 1
ATOM 796 C C . SER A 1 103 ? 83.800 43.610 41.034 1.00 14.90 103 SER X C 1
ATOM 797 O O . SER A 1 103 ? 83.447 42.463 40.744 1.00 16.30 103 SER X O 1
ATOM 800 N N . ALA A 1 104 ? 84.415 44.405 40.166 1.00 15.60 104 ALA X N 1
ATOM 801 C CA . ALA A 1 104 ? 84.887 43.909 38.868 1.00 15.39 104 ALA X CA 1
ATOM 802 C C . ALA A 1 104 ? 85.878 42.755 39.072 1.00 17.19 104 ALA X C 1
ATOM 803 O O . ALA A 1 104 ? 85.834 41.748 38.382 1.00 17.40 104 ALA X O 1
ATOM 805 N N . LYS A 1 105 ? 86.756 42.887 40.069 1.00 15.94 105 LYS X N 1
ATOM 806 C CA . LYS A 1 105 ? 87.753 41.835 40.321 1.00 17.52 105 LYS X CA 1
ATOM 807 C C . LYS A 1 105 ? 87.086 40.549 40.806 1.00 17.74 105 LYS X C 1
ATOM 808 O O . LYS A 1 105 ? 87.415 39.437 40.363 1.00 18.95 105 LYS X O 1
ATOM 814 N N . LYS A 1 106 ? 86.124 40.691 41.710 1.00 17.73 106 LYS X N 1
ATOM 815 C CA . LYS A 1 106 ? 85.344 39.551 42.195 1.00 17.81 106 LYS X CA 1
ATOM 816 C C . LYS A 1 106 ? 84.611 38.867 41.054 1.00 18.33 106 LYS X C 1
ATOM 817 O O . LYS A 1 106 ? 84.623 37.633 40.925 1.00 16.55 106 LYS X O 1
ATOM 823 N N . MET A 1 107 ? 83.921 39.664 40.238 1.00 16.59 107 MET X N 1
ATOM 824 C CA . MET A 1 107 ? 83.235 39.071 39.090 1.00 15.48 107 MET X CA 1
ATOM 825 C C . MET A 1 107 ? 84.166 38.303 38.129 1.00 14.72 107 MET X C 1
ATOM 826 O O . MET A 1 107 ? 83.827 37.225 37.677 1.00 16.62 107 MET X O 1
ATOM 831 N N . ILE A 1 108 ? 85.331 38.865 37.848 1.00 15.97 108 ILE X N 1
ATOM 832 C CA . ILE A 1 108 ? 86.307 38.198 36.996 1.00 15.77 108 ILE X CA 1
ATOM 833 C C . ILE A 1 108 ? 86.715 36.846 37.576 1.00 16.19 108 ILE X C 1
ATOM 834 O O . ILE A 1 108 ? 86.820 35.870 36.855 1.00 16.25 108 ILE X O 1
ATOM 839 N N . GLU A 1 109 ? 86.923 36.796 38.890 1.00 17.22 109 GLU X N 1
ATOM 840 C CA . GLU A 1 109 ? 87.304 35.528 39.557 1.00 16.63 109 GLU X CA 1
ATOM 841 C C . GLU A 1 109 ? 86.223 34.483 39.415 1.00 16.32 109 GLU X C 1
ATOM 842 O O . GLU A 1 109 ? 86.476 33.327 39.071 1.00 17.27 109 GLU X O 1
ATOM 848 N N . VAL A 1 110 ? 84.980 34.888 39.633 1.00 15.56 110 VAL X N 1
ATOM 849 C CA . VAL A 1 110 ? 83.859 33.993 39.472 1.00 15.27 110 VAL X CA 1
ATOM 850 C C . VAL A 1 110 ? 83.714 33.512 38.026 1.00 15.39 110 VAL X C 1
ATOM 851 O O . VAL A 1 110 ? 83.543 32.320 37.777 1.00 16.06 110 VAL X O 1
ATOM 855 N N . LEU A 1 111 ? 83.781 34.431 37.063 1.00 15.77 111 LEU X N 1
ATOM 856 C CA . LEU A 1 111 ? 83.696 34.095 35.656 1.00 15.36 111 LEU X CA 1
ATOM 857 C C . LEU A 1 111 ? 84.809 33.132 35.243 1.00 16.68 111 LEU X C 1
ATOM 858 O O . LEU A 1 111 ? 84.561 32.214 34.477 1.00 17.24 111 LEU X O 1
ATOM 863 N N . ALA A 1 112 ? 86.005 33.328 35.789 1.00 16.61 112 ALA X N 1
ATOM 864 C CA . ALA A 1 112 ? 87.134 32.430 35.486 1.00 15.64 112 ALA X CA 1
ATOM 865 C C . ALA A 1 112 ? 86.795 31.000 35.904 1.00 18.40 112 ALA X C 1
ATOM 866 O O . ALA A 1 112 ? 86.992 30.062 35.139 1.00 18.66 112 ALA X O 1
ATOM 868 N N . LEU A 1 113 ? 86.287 30.844 37.120 1.00 17.53 113 LEU X N 1
ATOM 869 C CA . LEU A 1 113 ? 85.926 29.528 37.647 1.00 17.96 113 LEU X CA 1
ATOM 870 C C . LEU A 1 113 ? 84.785 28.890 36.877 1.00 17.81 113 LEU X C 1
ATOM 871 O O . LEU A 1 113 ? 84.662 27.668 36.815 1.00 17.74 113 LEU X O 1
ATOM 876 N N . MET A 1 114 ? 83.882 29.719 36.340 1.00 16.52 114 MET X N 1
ATOM 877 C CA . MET A 1 114 ? 82.751 29.202 35.587 1.00 17.71 114 MET X CA 1
ATOM 878 C C . MET A 1 114 ? 83.147 28.727 34.194 1.00 16.68 114 MET X C 1
ATOM 879 O O . MET A 1 114 ? 82.493 27.833 33.644 1.00 17.06 114 MET X O 1
ATOM 884 N N . GLY A 1 115 ? 84.195 29.328 33.633 1.00 16.96 115 GLY X N 1
ATOM 885 C CA . GLY A 1 115 ? 84.651 29.004 32.276 1.00 16.68 115 GLY X CA 1
ATOM 886 C C . GLY A 1 115 ? 84.504 30.074 31.227 1.00 18.24 115 GLY X C 1
ATOM 887 O O . GLY A 1 115 ? 84.748 29.811 30.059 1.00 18.03 115 GLY X O 1
ATOM 888 N N . TYR A 1 116 ? 84.134 31.289 31.621 1.00 16.44 116 TYR X N 1
ATOM 889 C CA . TYR A 1 116 ? 84.036 32.383 30.651 1.00 17.40 116 TYR X CA 1
ATOM 890 C C . TYR A 1 116 ? 85.414 32.763 30.141 1.00 16.84 116 TYR X C 1
ATOM 891 O O . TYR A 1 116 ? 86.369 32.808 30.911 1.00 17.69 116 TYR X O 1
ATOM 900 N N . SER A 1 117 ? 85.519 33.054 28.848 1.00 17.10 117 SER X N 1
ATOM 901 C CA . SER A 1 117 ? 86.781 33.530 28.266 1.00 16.46 117 SER X CA 1
ATOM 902 C C . SER A 1 117 ? 86.964 35.042 28.330 1.00 17.31 117 SER X C 1
ATOM 903 O O . SER A 1 117 ? 88.081 35.523 28.207 1.00 17.11 117 SER X O 1
ATOM 906 N N . THR A 1 118 ? 85.855 35.782 28.477 1.00 16.66 118 THR X N 1
ATOM 907 C CA . THR A 1 118 ? 85.830 37.203 28.184 1.00 16.73 118 THR X CA 1
ATOM 908 C C . THR A 1 118 ? 84.921 37.963 29.149 1.00 15.66 118 THR X C 1
ATOM 909 O O . THR A 1 118 ? 83.840 37.488 29.460 1.00 16.13 118 THR X O 1
ATOM 913 N N . PHE A 1 119 ? 85.409 39.118 29.613 1.00 15.59 119 PHE X N 1
ATOM 914 C CA . PHE A 1 119 ? 84.601 40.056 30.403 1.00 15.52 119 PHE X CA 1
ATOM 915 C C . PHE A 1 119 ? 84.399 41.315 29.576 1.00 17.03 119 PHE X C 1
ATOM 916 O O . PHE A 1 119 ? 85.325 41.784 28.902 1.00 16.10 119 PHE X O 1
ATOM 924 N N . GLU A 1 120 ? 83.185 41.865 29.643 1.00 15.20 120 GLU X N 1
ATOM 925 C CA . GLU A 1 120 ? 82.821 43.030 28.833 1.00 16.22 120 GLU X CA 1
ATOM 926 C C . GLU A 1 120 ? 82.088 44.018 29.722 1.00 15.80 120 GLU X C 1
ATOM 927 O O . GLU A 1 120 ? 81.380 43.609 30.638 1.00 15.52 120 GLU X O 1
ATOM 933 N N . LEU A 1 121 ? 82.264 45.307 29.440 1.00 15.71 121 LEU X N 1
ATOM 934 C CA . LEU A 1 121 ? 81.547 46.368 30.159 1.00 16.15 121 LEU X CA 1
ATOM 935 C C . LEU A 1 121 ? 80.862 47.227 29.132 1.00 14.71 121 LEU X C 1
ATOM 936 O O . LEU A 1 121 ? 81.505 47.665 28.168 1.00 15.62 121 LEU X O 1
ATOM 941 N N . TYR A 1 122 ? 79.572 47.487 29.350 1.00 14.47 122 TYR X N 1
ATOM 942 C CA . TYR A 1 122 ? 78.795 48.348 28.470 1.00 14.19 122 TYR X CA 1
ATOM 943 C C . TYR A 1 122 ? 78.819 49.779 28.977 1.00 14.48 122 TYR X C 1
ATOM 944 O O . TYR A 1 122 ? 78.292 50.069 30.082 1.00 13.12 122 TYR X O 1
ATOM 953 N N . MET A 1 123 ? 79.440 50.677 28.215 1.00 14.04 123 MET X N 1
ATOM 954 C CA . MET A 1 123 ? 79.702 52.044 28.615 1.00 14.18 123 MET X CA 1
ATOM 955 C C . MET A 1 123 ? 79.274 52.999 27.487 1.00 14.80 123 MET X C 1
ATOM 956 O O . MET A 1 123 ? 79.988 53.148 26.490 1.00 15.91 123 MET X O 1
ATOM 961 N N . GLU A 1 124 ? 78.148 53.669 27.658 1.00 14.18 124 GLU X N 1
ATOM 962 C CA . GLU A 1 124 ? 77.685 54.662 26.693 1.00 13.57 124 GLU X CA 1
ATOM 963 C C . GLU A 1 124 ? 78.564 55.889 26.816 1.00 14.53 124 GLU X C 1
ATOM 964 O O . GLU A 1 124 ? 79.202 56.319 25.854 1.00 16.98 124 GLU X O 1
ATOM 970 N N . ASP A 1 125 ? 78.586 56.457 28.018 1.00 13.72 125 ASP X N 1
ATOM 971 C CA . ASP A 1 125 ? 79.333 57.683 28.299 1.00 15.02 125 ASP X CA 1
ATOM 972 C C . ASP A 1 125 ? 80.228 57.545 29.519 1.00 15.14 125 ASP X C 1
ATOM 973 O O . ASP A 1 125 ? 80.780 58.533 29.989 1.00 16.09 125 ASP X O 1
ATOM 978 N N . THR A 1 126 ? 80.407 56.318 30.002 1.00 13.21 126 THR X N 1
ATOM 979 C CA . THR A 1 126 ? 81.038 56.131 31.307 1.00 13.83 126 THR X CA 1
ATOM 980 C C . THR A 1 126 ? 82.496 55.713 31.207 1.00 16.20 126 THR X C 1
ATOM 981 O O . THR A 1 126 ? 82.991 54.886 31.980 1.00 14.99 126 THR X O 1
ATOM 985 N N . TYR A 1 127 ? 83.193 56.328 30.252 1.00 15.18 127 TYR X N 1
ATOM 986 C CA . TYR A 1 127 ? 84.650 56.305 30.196 1.00 15.27 127 TYR X CA 1
ATOM 987 C C . TYR A 1 127 ? 85.121 57.697 29.826 1.00 15.95 127 TYR X C 1
ATOM 988 O O . TYR A 1 127 ? 84.395 58.450 29.173 1.00 17.13 127 TYR X O 1
ATOM 997 N N . GLU A 1 128 ? 86.338 58.045 30.231 1.00 15.22 128 GLU X N 1
ATOM 998 C CA A GLU A 1 128 ? 86.899 59.371 29.955 0.50 17.49 128 GLU X CA 1
ATOM 999 C CA B GLU A 1 128 ? 86.864 59.375 29.952 0.50 15.66 128 GLU X CA 1
ATOM 1000 C C . GLU A 1 128 ? 87.387 59.500 28.519 1.00 17.68 128 GLU X C 1
ATOM 1001 O O . GLU A 1 128 ? 88.025 58.591 27.997 1.00 19.84 128 GLU X O 1
ATOM 1012 N N . ILE A 1 129 ? 87.117 60.650 27.911 1.00 15.88 129 ILE X N 1
ATOM 1013 C CA . ILE A 1 129 ? 87.658 60.991 26.600 1.00 16.45 129 ILE X CA 1
ATOM 1014 C C . ILE A 1 129 ? 88.396 62.323 26.756 1.00 19.80 129 ILE X C 1
ATOM 1015 O O . ILE A 1 129 ? 87.839 63.284 27.267 1.00 18.71 129 ILE X O 1
ATOM 1020 N N . GLU A 1 130 ? 89.643 62.367 26.282 1.00 21.74 130 GLU X N 1
ATOM 1021 C CA . GLU A 1 130 ? 90.397 63.625 26.199 1.00 24.92 130 GLU X CA 1
ATOM 1022 C C . GLU A 1 130 ? 89.638 64.701 25.419 1.00 19.75 130 GLU X C 1
ATOM 1023 O O . GLU A 1 130 ? 89.098 64.484 24.317 1.00 25.86 130 GLU X O 1
ATOM 1029 N N . ASN A 1 131 ? 89.626 65.883 25.986 1.00 26.04 131 ASN X N 1
ATOM 1030 C CA . ASN A 1 131 ? 89.057 67.029 25.350 1.00 25.27 131 ASN X CA 1
ATOM 1031 C C . ASN A 1 131 ? 87.552 66.907 25.215 1.00 22.27 131 ASN X C 1
ATOM 1032 O O . ASN A 1 131 ? 86.967 67.643 24.445 1.00 21.85 131 ASN X O 1
ATOM 1037 N N . GLN A 1 132 ? 86.921 66.011 25.994 1.00 18.00 132 GLN X N 1
ATOM 1038 C CA . GLN A 1 132 ? 85.459 65.975 26.106 1.00 17.44 132 GLN X CA 1
ATOM 1039 C C . GLN A 1 132 ? 85.035 65.970 27.586 1.00 17.46 132 GLN X C 1
ATOM 1040 O O . GLN A 1 132 ? 84.571 64.966 28.106 1.00 17.45 132 GLN X O 1
ATOM 1046 N N . PRO A 1 133 ? 85.186 67.107 28.258 1.00 16.51 133 PRO X N 1
ATOM 1047 C CA . PRO A 1 133 ? 84.947 67.103 29.714 1.00 15.69 133 PRO X CA 1
ATOM 1048 C C . PRO A 1 133 ? 83.527 66.781 30.128 1.00 16.10 133 PRO X C 1
ATOM 1049 O O . PRO A 1 133 ? 83.322 66.348 31.252 1.00 16.67 133 PRO X O 1
ATOM 1053 N N . TYR A 1 134 ? 82.539 66.974 29.270 1.00 15.24 134 TYR X N 1
ATOM 1054 C CA . TYR A 1 134 ? 81.154 66.664 29.622 1.00 14.26 134 TYR X CA 1
ATOM 1055 C C . TYR A 1 134 ? 80.815 65.189 29.437 1.00 15.22 134 TYR X C 1
ATOM 1056 O O . TYR A 1 134 ? 79.795 64.722 29.928 1.00 14.76 134 TYR X O 1
ATOM 1065 N N . PHE A 1 135 ? 81.663 64.454 28.714 1.00 15.02 135 PHE X N 1
ATOM 1066 C CA . PHE A 1 135 ? 81.382 63.052 28.429 1.00 14.41 135 PHE X CA 1
ATOM 1067 C C . PHE A 1 135 ? 81.645 62.258 29.707 1.00 13.77 135 PHE X C 1
ATOM 1068 O O . PHE A 1 135 ? 82.796 62.102 30.123 1.00 14.55 135 PHE X O 1
ATOM 1076 N N . GLY A 1 136 ? 80.567 61.788 30.316 1.00 13.80 136 GLY X N 1
ATOM 1077 C CA . GLY A 1 136 ? 80.663 61.070 31.594 1.00 13.50 136 GLY X CA 1
ATOM 1078 C C . GLY A 1 136 ? 80.740 61.950 32.824 1.00 13.89 136 GLY X C 1
ATOM 1079 O O . GLY A 1 136 ? 81.041 61.461 33.922 1.00 14.85 136 GLY X O 1
ATOM 1080 N N . TYR A 1 137 ? 80.412 63.226 32.672 1.00 13.68 137 TYR X N 1
ATOM 1081 C CA . TYR A 1 137 ? 80.483 64.215 33.737 1.00 15.61 137 TYR X CA 1
ATOM 1082 C C . TYR A 1 137 ? 79.522 63.856 34.866 1.00 13.42 137 TYR X C 1
ATOM 1083 O O . TYR A 1 137 ? 78.332 63.683 34.662 1.00 14.88 137 TYR X O 1
ATOM 1092 N N . PHE A 1 138 ? 80.074 63.724 36.082 1.00 13.92 138 PHE X N 1
ATOM 1093 C CA . PHE A 1 138 ? 79.322 63.302 37.271 1.00 14.06 138 PHE X CA 1
ATOM 1094 C C . PHE A 1 138 ? 78.653 61.930 37.147 1.00 14.50 138 PHE X C 1
ATOM 1095 O O . PHE A 1 138 ? 77.711 61.616 37.879 1.00 15.31 138 PHE X O 1
ATOM 1103 N N . ARG A 1 139 ? 79.158 61.091 36.235 1.00 13.12 139 ARG X N 1
ATOM 1104 C CA . ARG A 1 139 ? 78.588 59.753 36.027 1.00 12.89 139 ARG X CA 1
ATOM 1105 C C . ARG A 1 139 ? 79.411 58.633 36.648 1.00 13.52 139 ARG X C 1
ATOM 1106 O O . ARG A 1 139 ? 78.995 57.476 36.639 1.00 15.21 139 ARG X O 1
ATOM 1114 N N . GLY A 1 140 ? 80.574 58.948 37.208 1.00 13.52 140 GLY X N 1
ATOM 1115 C CA . GLY A 1 140 ? 81.497 57.889 37.614 1.00 13.60 140 GLY X CA 1
ATOM 1116 C C . GLY A 1 140 ? 82.221 57.227 36.473 1.00 15.52 140 GLY X C 1
ATOM 1117 O O . GLY A 1 140 ? 82.560 56.047 36.536 1.00 14.71 140 GLY X O 1
ATOM 1118 N N . ARG A 1 141 ? 82.534 57.996 35.438 1.00 15.05 141 ARG X N 1
ATOM 1119 C CA . ARG A 1 141 ? 83.212 57.446 34.281 1.00 14.75 141 ARG X CA 1
ATOM 1120 C C . ARG A 1 141 ? 84.524 56.770 34.688 1.00 14.47 141 ARG X C 1
ATOM 1121 O O . ARG A 1 141 ? 85.231 57.262 35.564 1.00 15.56 141 ARG X O 1
ATOM 1129 N N . TYR A 1 142 ? 84.857 55.664 34.030 1.00 14.14 142 TYR X N 1
ATOM 1130 C CA . TYR A 1 142 ? 86.145 55.061 34.251 1.00 13.76 142 TYR X CA 1
ATOM 1131 C C . TYR A 1 142 ? 87.262 55.907 33.678 1.00 15.96 142 TYR X C 1
ATOM 1132 O O . TYR A 1 142 ? 87.178 56.381 32.533 1.00 16.14 142 TYR X O 1
ATOM 1141 N N . THR A 1 143 ? 88.368 55.993 34.403 1.00 16.22 143 THR X N 1
ATOM 1142 C CA . THR A 1 143 ? 89.579 56.533 33.857 1.00 16.31 143 THR X CA 1
ATOM 1143 C C . THR A 1 143 ? 90.280 55.456 33.025 1.00 16.76 143 THR X C 1
ATOM 1144 O O . THR A 1 143 ? 89.997 54.270 33.132 1.00 16.30 143 THR X O 1
ATOM 1148 N N . VAL A 1 144 ? 91.219 55.885 32.184 1.00 16.90 144 VAL X N 1
ATOM 1149 C CA . VAL A 1 144 ? 92.080 54.957 31.482 1.00 17.40 144 VAL X CA 1
ATOM 1150 C C . VAL A 1 144 ? 92.737 53.988 32.474 1.00 15.80 144 VAL X C 1
ATOM 1151 O O . VAL A 1 144 ? 92.741 52.773 32.269 1.00 17.32 144 VAL X O 1
ATOM 1155 N N . ALA A 1 145 ? 93.258 54.499 33.586 1.00 17.38 145 ALA X N 1
ATOM 1156 C CA . ALA A 1 145 ? 93.939 53.611 34.537 1.00 18.22 145 ALA X CA 1
ATOM 1157 C C . ALA A 1 145 ? 92.999 52.566 35.140 1.00 18.39 145 ALA X C 1
ATOM 1158 O O . ALA A 1 145 ? 93.386 51.412 35.334 1.00 17.66 145 ALA X O 1
ATOM 1160 N N . GLU A 1 146 ? 91.755 52.964 35.418 1.00 16.14 146 GLU X N 1
ATOM 1161 C CA . GLU A 1 146 ? 90.735 52.011 35.866 1.00 16.84 146 GLU X CA 1
ATOM 1162 C C . GLU A 1 146 ? 90.430 50.939 34.845 1.00 16.40 146 GLU X C 1
ATOM 1163 O O . GLU A 1 146 ? 90.351 49.768 35.193 1.00 17.66 146 GLU X O 1
ATOM 1169 N N . LEU A 1 147 ? 90.252 51.307 33.582 1.00 16.46 147 LEU X N 1
ATOM 1170 C CA . LEU A 1 147 ? 89.989 50.304 32.560 1.00 15.40 147 LEU X CA 1
ATOM 1171 C C . LEU A 1 147 ? 91.178 49.366 32.362 1.00 16.11 147 LEU X C 1
ATOM 1172 O O . LEU A 1 147 ? 91.010 48.155 32.173 1.00 16.52 147 LEU X O 1
ATOM 1177 N N . GLN A 1 148 ? 92.377 49.925 32.454 1.00 15.66 148 GLN X N 1
ATOM 1178 C CA . GLN A 1 148 ? 93.577 49.091 32.380 1.00 16.24 148 GLN X CA 1
ATOM 1179 C C . GLN A 1 148 ? 93.637 48.117 33.537 1.00 17.07 148 GLN X C 1
ATOM 1180 O O . GLN A 1 148 ? 94.027 46.943 33.358 1.00 19.22 148 GLN X O 1
ATOM 1186 N N . GLU A 1 149 ? 93.266 48.562 34.730 1.00 17.95 149 GLU X N 1
ATOM 1187 C CA . GLU A 1 149 ? 93.335 47.715 35.905 1.00 18.27 149 GLU X CA 1
ATOM 1188 C C . GLU A 1 149 ? 92.365 46.551 35.778 1.00 18.46 149 GLU X C 1
ATOM 1189 O O . GLU A 1 149 ? 92.701 45.406 36.104 1.00 18.09 149 GLU X O 1
ATOM 1195 N N . ILE A 1 150 ? 91.160 46.834 35.293 1.00 17.94 150 ILE X N 1
ATOM 1196 C CA . ILE A 1 150 ? 90.186 45.789 35.036 1.00 16.64 150 ILE X CA 1
ATOM 1197 C C . ILE A 1 150 ? 90.667 44.840 33.947 1.00 17.06 150 ILE X C 1
ATOM 1198 O O . ILE A 1 150 ? 90.584 43.618 34.113 1.00 17.54 150 ILE X O 1
ATOM 1203 N N . GLU A 1 151 ? 91.128 45.374 32.819 1.00 17.66 151 GLU X N 1
ATOM 1204 C CA . GLU A 1 151 ? 91.624 44.533 31.739 1.00 17.93 151 GLU X CA 1
ATOM 1205 C C . GLU A 1 151 ? 92.777 43.653 32.204 1.00 18.28 151 GLU X C 1
ATOM 1206 O O . GLU A 1 151 ? 92.840 42.453 31.877 1.00 18.20 151 GLU X O 1
ATOM 1212 N N . ASP A 1 152 ? 93.674 44.240 32.980 1.00 16.90 152 ASP X N 1
ATOM 1213 C CA . ASP A 1 152 ? 94.872 43.505 33.405 1.00 18.07 152 ASP X CA 1
ATOM 1214 C C . ASP A 1 152 ? 94.487 42.391 34.381 1.00 18.54 152 ASP X C 1
ATOM 1215 O O . ASP A 1 152 ? 95.094 41.313 34.378 1.00 19.80 152 ASP X O 1
ATOM 1220 N N . TYR A 1 153 ? 93.477 42.619 35.205 1.00 19.45 153 TYR X N 1
ATOM 1221 C CA . TYR A 1 153 ? 93.028 41.597 36.153 1.00 17.19 153 TYR X CA 1
ATOM 1222 C C . TYR A 1 153 ? 92.435 40.413 35.393 1.00 19.44 153 TYR X C 1
ATOM 1223 O O . TYR A 1 153 ? 92.703 39.253 35.710 1.00 18.62 153 TYR X O 1
ATOM 1232 N N . ALA A 1 154 ? 91.628 40.683 34.361 1.00 17.28 154 ALA X N 1
ATOM 1233 C CA . ALA A 1 154 ? 91.117 39.616 33.521 1.00 16.69 154 ALA X CA 1
ATOM 1234 C C . ALA A 1 154 ? 92.257 38.860 32.820 1.00 16.99 154 ALA X C 1
ATOM 1235 O O . ALA A 1 154 ? 92.234 37.631 32.732 1.00 17.85 154 ALA X O 1
ATOM 1237 N N . ALA A 1 155 ? 93.253 39.587 32.357 1.00 18.01 155 ALA X N 1
ATOM 1238 C CA . ALA A 1 155 ? 94.390 38.955 31.662 1.00 20.47 155 ALA X CA 1
ATOM 1239 C C . ALA A 1 155 ? 95.189 38.064 32.588 1.00 21.02 155 ALA X C 1
ATOM 1240 O O . ALA A 1 155 ? 95.780 37.069 32.140 1.00 21.81 155 ALA X O 1
ATOM 1242 N N . ASP A 1 156 ? 95.187 38.397 33.871 1.00 20.08 156 ASP X N 1
ATOM 1243 C CA . ASP A 1 156 ? 95.825 37.577 34.911 1.00 21.11 156 ASP X CA 1
ATOM 1244 C C . ASP A 1 156 ? 95.235 36.160 34.964 1.00 23.76 156 ASP X C 1
ATOM 1245 O O . ASP A 1 156 ? 95.921 35.208 35.397 1.00 22.66 156 ASP X O 1
ATOM 1250 N N . PHE A 1 157 ? 93.982 36.004 34.511 1.00 20.32 157 PHE X N 1
ATOM 1251 C CA . PHE A 1 157 ? 93.317 34.698 34.380 1.00 19.55 157 PHE X CA 1
ATOM 1252 C C . PHE A 1 157 ? 93.222 34.206 32.923 1.00 18.38 157 PHE X C 1
ATOM 1253 O O . PHE A 1 157 ? 92.451 33.294 32.603 1.00 18.89 157 PHE X O 1
ATOM 1261 N N . ASP A 1 158 ? 94.002 34.820 32.035 1.00 18.27 158 ASP X N 1
ATOM 1262 C CA . ASP A 1 158 ? 93.997 34.537 30.607 1.00 19.67 158 ASP X CA 1
ATOM 1263 C C . ASP A 1 158 ? 92.636 34.772 29.970 1.00 18.56 158 ASP X C 1
ATOM 1264 O O . ASP A 1 158 ? 92.266 34.119 28.993 1.00 18.68 158 ASP X O 1
ATOM 1269 N N . MET A 1 159 ? 91.906 35.742 30.526 1.00 18.54 159 MET X N 1
ATOM 1270 C CA . MET A 1 159 ? 90.630 36.179 29.980 1.00 18.80 159 MET X CA 1
ATOM 1271 C C . MET A 1 159 ? 90.810 37.471 29.194 1.00 18.27 159 MET X C 1
ATOM 1272 O O . MET A 1 159 ? 91.651 38.288 29.525 1.00 19.64 159 MET X O 1
ATOM 1277 N N . SER A 1 160 ? 90.020 37.615 28.137 1.00 18.84 160 SER X N 1
ATOM 1278 C CA . SER A 1 160 ? 89.981 38.801 27.290 1.00 19.50 160 SER X CA 1
ATOM 1279 C C . SER A 1 160 ? 89.014 39.851 27.823 1.00 18.08 160 SER X C 1
ATOM 1280 O O . SER A 1 160 ? 88.202 39.569 28.715 1.00 17.65 160 SER X O 1
ATOM 1283 N N . PHE A 1 161 ? 89.150 41.059 27.291 1.00 19.23 161 PHE X N 1
ATOM 1284 C CA . PHE A 1 161 ? 88.313 42.199 27.690 1.00 18.65 161 PHE X CA 1
ATOM 1285 C C . PHE A 1 161 ? 87.808 42.873 26.439 1.00 19.76 161 PHE X C 1
ATOM 1286 O O . PHE A 1 161 ? 88.584 43.134 25.518 1.00 19.67 161 PHE X O 1
ATOM 1294 N N . VAL A 1 162 ? 86.502 43.154 26.397 1.00 16.18 162 VAL X N 1
ATOM 1295 C CA . VAL A 1 162 ? 85.898 43.824 25.248 1.00 17.57 162 VAL X CA 1
ATOM 1296 C C . VAL A 1 162 ? 85.042 44.959 25.780 1.00 16.48 162 VAL X C 1
ATOM 1297 O O . VAL A 1 162 ? 84.020 44.715 26.423 1.00 18.33 162 VAL X O 1
ATOM 1301 N N . PRO A 1 163 ? 85.450 46.200 25.505 1.00 16.72 163 PRO X N 1
ATOM 1302 C CA . PRO A 1 163 ? 84.569 47.321 25.801 1.00 16.47 163 PRO X CA 1
ATOM 1303 C C . PRO A 1 163 ? 83.400 47.328 24.827 1.00 17.37 163 PRO X C 1
ATOM 1304 O O . PRO A 1 163 ? 83.597 47.077 23.643 1.00 16.90 163 PRO X O 1
ATOM 1308 N N . CYS A 1 164 ? 82.205 47.648 25.303 1.00 15.79 164 CYS X N 1
ATOM 1309 C CA . CYS A 1 164 ? 80.997 47.760 24.503 1.00 14.38 164 CYS X CA 1
ATOM 1310 C C . CYS A 1 164 ? 80.573 49.202 24.621 1.00 16.36 164 CYS X C 1
ATOM 1311 O O . CYS A 1 164 ? 80.152 49.635 25.707 1.00 15.99 164 CYS X O 1
ATOM 1314 N N . ILE A 1 165 ? 80.704 49.944 23.527 1.00 16.91 165 ILE X N 1
ATOM 1315 C CA . ILE A 1 165 ? 80.452 51.377 23.498 1.00 15.25 165 ILE X CA 1
ATOM 1316 C C . ILE A 1 165 ? 79.336 51.720 22.525 1.00 14.96 165 ILE X C 1
ATOM 1317 O O . ILE A 1 165 ? 78.736 50.823 21.910 1.00 15.24 165 ILE X O 1
ATOM 1322 N N . GLN A 1 166 ? 79.015 53.011 22.427 1.00 15.03 166 GLN X N 1
ATOM 1323 C CA . GLN A 1 166 ? 78.042 53.487 21.438 1.00 15.29 166 GLN X CA 1
ATOM 1324 C C . GLN A 1 166 ? 78.671 54.545 20.564 1.00 15.20 166 GLN X C 1
ATOM 1325 O O . GLN A 1 166 ? 79.250 55.513 21.044 1.00 14.96 166 GLN X O 1
ATOM 1331 N N . THR A 1 167 ? 78.535 54.341 19.240 1.00 16.39 167 THR X N 1
ATOM 1332 C CA . THR A 1 167 ? 79.107 55.249 18.232 1.00 17.10 167 THR X CA 1
ATOM 1333 C C . THR A 1 167 ? 78.062 56.019 17.449 1.00 17.14 167 THR X C 1
ATOM 1334 O O . THR A 1 167 ? 78.437 56.831 16.588 1.00 17.98 167 THR X O 1
ATOM 1338 N N . LEU A 1 168 ? 76.774 55.822 17.741 1.00 16.10 168 LEU X N 1
ATOM 1339 C CA . LEU A 1 168 ? 75.709 56.585 17.084 1.00 16.81 168 LEU X CA 1
ATOM 1340 C C . LEU A 1 168 ? 74.600 57.010 18.014 1.00 17.74 168 LEU X C 1
ATOM 1341 O O . LEU A 1 168 ? 74.291 58.167 18.089 1.00 19.76 168 LEU X O 1
ATOM 1346 N N . ALA A 1 169 ? 73.957 56.057 18.673 1.00 18.64 169 ALA X N 1
ATOM 1347 C CA . ALA A 1 169 ? 72.770 56.355 19.479 1.00 17.92 169 ALA X CA 1
ATOM 1348 C C . ALA A 1 169 ? 72.970 55.822 20.891 1.00 17.70 169 ALA X C 1
ATOM 1349 O O . ALA A 1 169 ? 73.973 55.214 21.192 1.00 19.27 169 ALA X O 1
ATOM 1351 N N . HIS A 1 170 ? 71.978 56.075 21.731 1.00 15.13 170 HIS X N 1
ATOM 1352 C CA . HIS A 1 170 ? 72.012 55.673 23.153 1.00 14.56 170 HIS X CA 1
ATOM 1353 C C . HIS A 1 170 ? 73.101 56.395 23.900 1.00 17.07 170 HIS X C 1
ATOM 1354 O O . HIS A 1 170 ? 73.841 55.777 24.669 1.00 18.15 170 HIS X O 1
ATOM 1361 N N . LEU A 1 171 ? 73.194 57.712 23.694 1.00 14.86 171 LEU X N 1
ATOM 1362 C CA . LEU A 1 171 ? 74.112 58.566 24.437 1.00 15.44 171 LEU X CA 1
ATOM 1363 C C . LEU A 1 171 ? 73.334 59.628 25.224 1.00 14.61 171 LEU X C 1
ATOM 1364 O O . LEU A 1 171 ? 73.774 60.745 25.372 1.00 16.20 171 LEU X O 1
ATOM 1369 N N . SER A 1 172 ? 72.196 59.206 25.764 1.00 20.35 172 SER X N 1
ATOM 1370 C CA . SER A 1 172 ? 71.269 60.159 26.389 1.00 20.23 172 SER X CA 1
ATOM 1371 C C . SER A 1 172 ? 71.881 60.955 27.557 1.00 19.44 172 SER X C 1
ATOM 1372 O O . SER A 1 172 ? 71.608 62.156 27.689 1.00 21.24 172 SER X O 1
ATOM 1375 N N . ALA A 1 173 ? 72.756 60.329 28.365 1.00 15.94 173 ALA X N 1
ATOM 1376 C CA . ALA A 1 173 ? 73.296 61.065 29.511 1.00 16.97 173 ALA X CA 1
ATOM 1377 C C . ALA A 1 173 ? 74.295 62.141 29.101 1.00 17.83 173 ALA X C 1
ATOM 1378 O O . ALA A 1 173 ? 74.578 63.078 29.853 1.00 19.13 173 ALA X O 1
ATOM 1380 N N . PHE A 1 174 ? 74.863 62.023 27.899 1.00 15.10 174 PHE X N 1
ATOM 1381 C CA . PHE A 1 174 ? 75.853 62.961 27.410 1.00 15.56 174 PHE X CA 1
ATOM 1382 C C . PHE A 1 174 ? 75.190 64.117 26.677 1.00 15.75 174 PHE X C 1
ATOM 1383 O O . PHE A 1 174 ? 75.559 65.256 26.854 1.00 15.34 174 PHE X O 1
ATOM 1391 N N . VAL A 1 175 ? 74.220 63.790 25.833 1.00 17.39 175 VAL X N 1
ATOM 1392 C CA . VAL A 1 175 ? 73.692 64.798 24.904 1.00 19.57 175 VAL X CA 1
ATOM 1393 C C . VAL A 1 175 ? 72.749 65.781 25.567 1.00 19.65 175 VAL X C 1
ATOM 1394 O O . VAL A 1 175 ? 72.309 66.739 24.930 1.00 21.83 175 VAL X O 1
ATOM 1398 N N . LYS A 1 176 ? 72.480 65.596 26.855 1.00 19.50 176 LYS X N 1
ATOM 1399 C CA A LYS A 1 176 ? 71.607 66.470 27.651 0.50 20.99 176 LYS X CA 1
ATOM 1400 C CA B LYS A 1 176 ? 71.571 66.511 27.552 0.50 20.94 176 LYS X CA 1
ATOM 1401 C C . LYS A 1 176 ? 72.228 67.821 28.020 1.00 18.52 176 LYS X C 1
ATOM 1402 O O . LYS A 1 176 ? 71.513 68.756 28.456 1.00 19.24 176 LYS X O 1
ATOM 1413 N N . TRP A 1 177 ? 73.555 67.930 27.934 1.00 15.66 177 TRP X N 1
ATOM 1414 C CA . TRP A 1 177 ? 74.251 69.135 28.402 1.00 15.40 177 TRP X CA 1
ATOM 1415 C C . TRP A 1 177 ? 74.067 70.310 27.445 1.00 15.99 177 TRP X C 1
ATOM 1416 O O . TRP A 1 177 ? 74.466 70.222 26.276 1.00 17.11 177 TRP X O 1
ATOM 1427 N N . GLY A 1 178 ? 73.509 71.414 27.934 1.00 15.97 178 GLY X N 1
ATOM 1428 C CA . GLY A 1 178 ? 73.165 72.553 27.092 1.00 16.43 178 GLY X CA 1
ATOM 1429 C C . GLY A 1 178 ? 74.342 73.473 26.823 1.00 16.06 178 GLY X C 1
ATOM 1430 O O . GLY A 1 178 ? 74.311 74.657 27.134 1.00 16.41 178 GLY X O 1
ATOM 1431 N N . ILE A 1 179 ? 75.379 72.914 26.200 1.00 17.49 179 ILE X N 1
ATOM 1432 C CA . ILE A 1 179 ? 76.615 73.587 25.872 1.00 18.42 179 ILE X CA 1
ATOM 1433 C C . ILE A 1 179 ? 76.803 73.372 24.374 1.00 17.69 179 ILE X C 1
ATOM 1434 O O . ILE A 1 179 ? 76.598 72.265 23.897 1.00 17.43 179 ILE X O 1
ATOM 1439 N N . LYS A 1 180 ? 77.245 74.404 23.664 1.00 19.52 180 LYS X N 1
ATOM 1440 C CA . LYS A 1 180 ? 77.375 74.327 22.207 1.00 23.66 180 LYS X CA 1
ATOM 1441 C C . LYS A 1 180 ? 78.177 73.125 21.743 1.00 21.08 180 LYS X C 1
ATOM 1442 O O . LYS A 1 180 ? 77.789 72.458 20.769 1.00 24.48 180 LYS X O 1
ATOM 1448 N N . GLU A 1 181 ? 79.273 72.843 22.435 1.00 21.49 181 GLU X N 1
ATOM 1449 C CA A GLU A 1 181 ? 80.181 71.795 21.982 0.50 22.74 181 GLU X CA 1
ATOM 1450 C CA B GLU A 1 181 ? 80.234 71.767 22.092 0.50 23.44 181 GLU X CA 1
ATOM 1451 C C . GLU A 1 181 ? 79.621 70.372 22.186 1.00 24.08 181 GLU X C 1
ATOM 1452 O O . GLU A 1 181 ? 80.191 69.388 21.685 1.00 25.01 181 GLU X O 1
ATOM 1463 N N . VAL A 1 182 ? 78.501 70.255 22.901 1.00 19.32 182 VAL X N 1
ATOM 1464 C CA . VAL A 1 182 ? 77.756 69.002 22.971 1.00 17.51 182 VAL X CA 1
ATOM 1465 C C . VAL A 1 182 ? 76.532 69.060 22.057 1.00 16.71 182 VAL X C 1
ATOM 1466 O O . VAL A 1 182 ? 76.246 68.119 21.312 1.00 16.58 182 VAL X O 1
ATOM 1470 N N . GLN A 1 183 ? 75.783 70.156 22.116 1.00 16.75 183 GLN X N 1
ATOM 1471 C CA . GLN A 1 183 ? 74.569 70.260 21.317 1.00 16.22 183 GLN X CA 1
ATOM 1472 C C . GLN A 1 183 ? 74.835 70.158 19.799 1.00 15.52 183 GLN X C 1
ATOM 1473 O O . GLN A 1 183 ? 73.997 69.625 19.062 1.00 18.13 183 GLN X O 1
ATOM 1479 N N . GLU A 1 184 ? 76.001 70.639 19.375 1.00 17.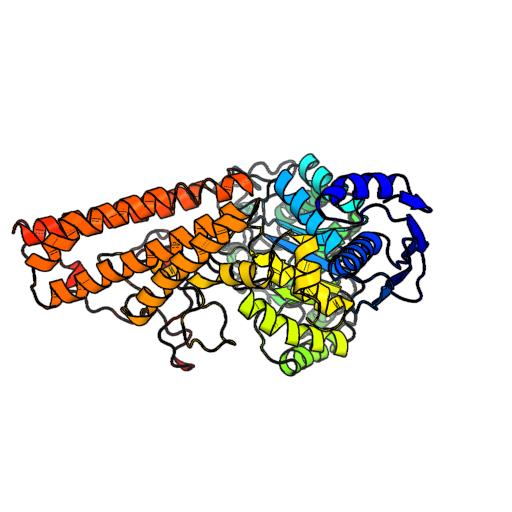50 184 GLU X N 1
ATOM 1480 C CA . GLU A 1 184 ? 76.369 70.590 17.947 1.00 18.04 184 GLU X CA 1
ATOM 1481 C C . GLU A 1 184 ? 76.592 69.158 17.480 1.00 20.17 184 GLU X C 1
ATOM 1482 O O . GLU A 1 184 ? 76.667 68.904 16.284 1.00 20.53 184 GLU X O 1
ATOM 1488 N N . LEU A 1 185 ? 76.687 68.201 18.404 1.00 15.78 185 LEU X N 1
ATOM 1489 C CA . LEU A 1 185 ? 76.900 66.808 18.069 1.00 15.68 185 LEU X CA 1
ATOM 1490 C C . LEU A 1 185 ? 75.629 65.999 17.864 1.00 14.28 185 LEU X C 1
ATOM 1491 O O . LEU A 1 185 ? 75.685 64.807 17.579 1.00 16.29 185 LEU X O 1
ATOM 1496 N N . ARG A 1 186 ? 74.480 66.628 18.095 1.00 16.78 186 ARG X N 1
ATOM 1497 C CA . ARG A 1 186 ? 73.196 65.932 18.154 1.00 16.43 186 ARG X CA 1
ATOM 1498 C C . ARG A 1 186 ? 72.377 65.940 16.874 1.00 18.03 186 ARG X C 1
ATOM 1499 O O . ARG A 1 186 ? 72.311 66.957 16.166 1.00 19.84 186 ARG X O 1
ATOM 1507 N N . ASP A 1 187 ? 71.719 64.830 16.609 1.00 15.44 187 ASP X N 1
ATOM 1508 C CA . ASP A 1 187 ? 70.668 64.783 15.612 1.00 17.09 187 ASP X CA 1
ATOM 1509 C C . ASP A 1 187 ? 69.334 65.071 16.332 1.00 17.16 187 ASP X C 1
ATOM 1510 O O . ASP A 1 187 ? 68.745 66.138 16.165 1.00 17.99 187 ASP X O 1
ATOM 1515 N N . VAL A 1 188 ? 68.909 64.135 17.172 1.00 16.30 188 VAL X N 1
ATOM 1516 C CA . VAL A 1 188 ? 67.651 64.256 17.901 1.00 17.41 188 VAL X CA 1
ATOM 1517 C C . VAL A 1 188 ? 67.653 63.182 18.989 1.00 17.78 188 VAL X C 1
ATOM 1518 O O . VAL A 1 188 ? 68.330 62.174 18.860 1.00 15.41 188 VAL X O 1
ATOM 1522 N N . GLU A 1 189 ? 66.912 63.426 20.071 1.00 18.40 189 GLU X N 1
ATOM 1523 C CA . GLU A 1 189 ? 66.821 62.487 21.226 1.00 15.96 189 GLU X CA 1
ATOM 1524 C C . GLU A 1 189 ? 68.234 62.061 21.655 1.00 13.96 189 GLU X C 1
ATOM 1525 O O . GLU A 1 189 ? 69.055 62.918 21.916 1.00 15.67 189 GLU X O 1
ATOM 1531 N N . ASP A 1 190 ? 68.525 60.765 21.635 1.00 14.54 190 ASP X N 1
ATOM 1532 C CA . ASP A 1 190 ? 69.780 60.213 22.083 1.00 15.76 190 ASP X CA 1
ATOM 1533 C C . ASP A 1 190 ? 70.816 59.946 20.974 1.00 15.42 190 ASP X C 1
ATOM 1534 O O . ASP A 1 190 ? 71.800 59.261 21.217 1.00 16.51 190 ASP X O 1
ATOM 1539 N N . ILE A 1 191 ? 70.597 60.506 19.770 1.00 15.77 191 ILE X N 1
ATOM 1540 C CA . ILE A 1 191 ? 71.341 60.140 18.561 1.00 16.06 191 ILE X CA 1
ATOM 1541 C C . ILE A 1 191 ? 72.306 61.236 18.162 1.00 14.23 191 ILE X C 1
ATOM 1542 O O . ILE A 1 191 ? 71.944 62.423 18.131 1.00 15.88 191 ILE X O 1
ATOM 1547 N N . LEU A 1 192 ? 73.540 60.833 17.869 1.00 15.35 192 LEU X N 1
ATOM 1548 C CA . LEU A 1 192 ? 74.568 61.732 17.339 1.00 15.29 192 LEU X CA 1
ATOM 1549 C C . LEU A 1 192 ? 74.299 62.061 15.871 1.00 15.82 192 LEU X C 1
ATOM 1550 O O . LEU A 1 192 ? 73.607 61.315 15.179 1.00 18.51 192 LEU X O 1
ATOM 1555 N N . LEU A 1 193 ? 74.880 63.175 15.447 1.00 17.57 193 LEU X N 1
ATOM 1556 C CA . LEU A 1 193 ? 74.649 63.736 14.099 1.00 16.71 193 LEU X CA 1
ATOM 1557 C C . LEU A 1 193 ? 75.594 63.135 13.047 1.00 15.37 193 LEU X C 1
ATOM 1558 O O . LEU A 1 193 ? 76.786 63.422 13.026 1.00 17.35 193 LEU X O 1
ATOM 1563 N N . ILE A 1 194 ? 75.036 62.280 12.206 1.00 17.59 194 ILE X N 1
ATOM 1564 C CA . ILE A 1 194 ? 75.822 61.671 11.119 1.00 18.10 194 ILE X CA 1
ATOM 1565 C C . ILE A 1 194 ? 76.284 62.794 10.202 1.00 16.67 194 ILE X C 1
ATOM 1566 O O . ILE A 1 194 ? 75.573 63.762 9.971 1.00 18.66 194 ILE X O 1
ATOM 1571 N N . GLY A 1 195 ? 77.528 62.678 9.751 1.00 19.95 195 GLY X N 1
ATOM 1572 C CA . GLY A 1 195 ? 78.079 63.633 8.796 1.00 19.28 195 GLY X CA 1
ATOM 1573 C C . GLY A 1 195 ? 78.711 64.858 9.394 1.00 22.48 195 GLY X C 1
ATOM 1574 O O . GLY A 1 195 ? 79.268 65.703 8.672 1.00 25.08 195 GLY X O 1
ATOM 1575 N N . GLU A 1 196 ? 78.618 65.012 10.716 1.00 19.92 196 GLU X N 1
ATOM 1576 C CA . GLU A 1 196 ? 79.208 66.128 11.394 1.00 18.93 196 GLU X CA 1
ATOM 1577 C C . GLU A 1 196 ? 80.637 65.814 11.791 1.00 19.41 196 GLU X C 1
ATOM 1578 O O . GLU A 1 196 ? 80.907 64.844 12.502 1.00 18.21 196 GLU X O 1
ATOM 1584 N N . GLU A 1 197 ? 81.587 66.625 11.344 1.00 20.56 197 GLU X N 1
ATOM 1585 C CA . GLU A 1 197 ? 82.984 66.321 11.609 1.00 19.81 197 GLU X CA 1
ATOM 1586 C C . GLU A 1 197 ? 83.342 66.342 13.098 1.00 20.73 197 GLU X C 1
ATOM 1587 O O . GLU A 1 197 ? 84.188 65.575 13.524 1.00 20.72 197 GLU X O 1
ATOM 1593 N N . LYS A 1 198 ? 82.664 67.179 13.880 1.00 20.34 198 LYS X N 1
ATOM 1594 C CA . LYS A 1 198 ? 82.884 67.193 15.331 1.00 18.96 198 LYS X CA 1
ATOM 1595 C C . LYS A 1 198 ? 82.424 65.868 15.977 1.00 18.96 198 LYS X C 1
ATOM 1596 O O . LYS A 1 198 ? 82.922 65.504 17.033 1.00 18.88 198 LYS X O 1
ATOM 1602 N N . VAL A 1 199 ? 81.480 65.176 15.366 1.00 16.19 199 VAL X N 1
ATOM 1603 C CA . VAL A 1 199 ? 81.038 63.851 15.817 1.00 16.91 199 VAL X CA 1
ATOM 1604 C C . VAL A 1 199 ? 82.130 62.824 15.530 1.00 18.94 199 VAL X C 1
ATOM 1605 O O . VAL A 1 199 ? 82.448 61.990 16.374 1.00 16.54 199 VAL X O 1
ATOM 1609 N N . TYR A 1 200 ? 82.750 62.873 14.345 1.00 17.51 200 TYR X N 1
ATOM 1610 C CA . TYR A 1 200 ? 83.889 62.002 14.075 1.00 16.60 200 TYR X CA 1
ATOM 1611 C C . TYR A 1 200 ? 85.119 62.343 14.943 1.00 17.29 200 TYR X C 1
ATOM 1612 O O . TYR A 1 200 ? 85.881 61.446 15.250 1.00 18.11 200 TYR X O 1
ATOM 1621 N N . ASP A 1 201 ? 85.281 63.601 15.358 1.00 18.79 201 ASP X N 1
ATOM 1622 C CA . ASP A 1 201 ? 86.296 63.963 16.353 1.00 18.03 201 ASP X CA 1
ATOM 1623 C C . ASP A 1 201 ? 86.009 63.242 17.687 1.00 19.45 201 ASP X C 1
ATOM 1624 O O . ASP A 1 201 ? 86.919 62.708 18.317 1.00 19.24 201 ASP X O 1
ATOM 1629 N N . LEU A 1 202 ? 84.745 63.245 18.100 1.00 17.76 202 LEU X N 1
ATOM 1630 C CA . LEU A 1 202 ? 84.339 62.559 19.340 1.00 16.76 202 LEU X CA 1
ATOM 1631 C C . LEU A 1 202 ? 84.638 61.073 19.240 1.00 17.72 202 LEU X C 1
ATOM 1632 O O . LEU A 1 202 ? 85.221 60.478 20.144 1.00 16.42 202 LEU X O 1
ATOM 1637 N N . ILE A 1 203 ? 84.246 60.453 18.132 1.00 16.77 203 ILE X N 1
ATOM 1638 C CA . ILE A 1 203 ? 84.389 59.016 17.952 1.00 16.14 203 ILE X CA 1
ATOM 1639 C C . ILE A 1 203 ? 85.871 58.648 17.897 1.00 17.67 203 ILE X C 1
ATOM 1640 O O . ILE A 1 203 ? 86.286 57.646 18.497 1.00 17.14 203 ILE X O 1
ATOM 1645 N N . GLU A 1 204 ? 86.688 59.476 17.240 1.00 17.02 204 GLU X N 1
ATOM 1646 C CA . GLU A 1 204 ? 88.128 59.247 17.287 1.00 18.04 204 GLU X CA 1
ATOM 1647 C C . GLU A 1 204 ? 88.644 59.298 18.725 1.00 17.32 204 GLU X C 1
ATOM 1648 O O . GLU A 1 204 ? 89.505 58.517 19.091 1.00 18.11 204 GLU X O 1
ATOM 1654 N N . GLY A 1 205 ? 88.085 60.198 19.541 1.00 17.90 205 GLY X N 1
ATOM 1655 C CA . GLY A 1 205 ? 88.407 60.270 20.979 1.00 16.97 205 GLY X CA 1
ATOM 1656 C C . GLY A 1 205 ? 88.080 58.979 21.724 1.00 16.07 205 GLY X C 1
ATOM 1657 O O . GLY A 1 205 ? 88.837 58.538 22.589 1.00 17.50 205 GLY X O 1
ATOM 1658 N N . MET A 1 206 ? 86.941 58.379 21.401 1.00 15.45 206 MET X N 1
ATOM 1659 C CA . MET A 1 206 ? 86.554 57.096 21.975 1.00 15.54 206 MET X CA 1
ATOM 1660 C C . MET A 1 206 ? 87.618 56.037 21.720 1.00 17.44 206 MET X C 1
ATOM 1661 O O . MET A 1 206 ? 88.043 55.324 22.618 1.00 17.08 206 MET X O 1
ATOM 1666 N N . PHE A 1 207 ? 88.039 55.939 20.459 1.00 17.12 207 PHE X N 1
ATOM 1667 C CA . PHE A 1 207 ? 89.074 54.970 20.088 1.00 16.22 207 PHE X CA 1
ATOM 1668 C C . PHE A 1 207 ? 90.427 55.293 20.688 1.00 18.03 207 PHE X C 1
ATOM 1669 O O . PHE A 1 207 ? 91.166 54.372 21.037 1.00 18.63 207 PHE X O 1
ATOM 1677 N N . GLN A 1 208 ? 90.748 56.578 20.824 1.00 18.26 208 GLN X N 1
ATOM 1678 C CA . GLN A 1 208 ? 92.007 56.970 21.437 1.00 18.57 208 GLN X CA 1
ATOM 1679 C C . GLN A 1 208 ? 92.032 56.530 22.899 1.00 19.23 208 GLN X C 1
ATOM 1680 O O . GLN A 1 208 ? 93.056 56.084 23.408 1.00 20.90 208 GLN X O 1
ATOM 1686 N N . THR A 1 209 ? 90.886 56.601 23.572 1.00 18.61 209 THR X N 1
ATOM 1687 C CA . THR A 1 209 ? 90.822 56.109 24.938 1.00 17.59 209 THR X CA 1
ATOM 1688 C C . THR A 1 209 ? 91.047 54.610 24.968 1.00 18.25 209 THR X C 1
ATOM 1689 O O . THR A 1 209 ? 91.880 54.095 25.720 1.00 17.98 209 THR X O 1
ATOM 1693 N N . MET A 1 210 ? 90.295 53.890 24.149 1.00 16.60 210 MET X N 1
ATOM 1694 C CA . MET A 1 210 ? 90.363 52.433 24.194 1.00 17.48 210 MET X CA 1
ATOM 1695 C C . MET A 1 210 ? 91.699 51.885 23.693 1.00 17.93 210 MET X C 1
ATOM 1696 O O . MET A 1 210 ? 92.092 50.783 24.085 1.00 18.60 210 MET X O 1
ATOM 1701 N N . ALA A 1 211 ? 92.402 52.664 22.874 1.00 18.12 211 ALA X N 1
ATOM 1702 C CA . ALA A 1 211 ? 93.718 52.235 22.354 1.00 18.89 211 ALA X CA 1
ATOM 1703 C C . ALA A 1 211 ? 94.761 52.112 23.453 1.00 21.06 211 ALA X C 1
ATOM 1704 O O . ALA A 1 211 ? 95.808 51.473 23.248 1.00 19.61 211 ALA X O 1
ATOM 1706 N N . HIS A 1 212 ? 94.495 52.698 24.621 1.00 18.34 212 HIS X N 1
ATOM 1707 C CA . HIS A 1 212 ? 95.340 52.500 25.818 1.00 18.45 212 HIS X CA 1
ATOM 1708 C C . HIS A 1 212 ? 95.271 51.101 26.416 1.00 19.09 212 HIS X C 1
ATOM 1709 O O . HIS A 1 212 ? 96.094 50.752 27.265 1.00 21.38 212 HIS X O 1
ATOM 1716 N N . LEU A 1 213 ? 94.261 50.337 26.016 1.00 18.08 213 LEU X N 1
ATOM 1717 C CA . LEU A 1 213 ? 94.104 48.959 26.410 1.00 18.17 213 LEU X CA 1
ATOM 1718 C C . LEU A 1 213 ? 94.916 48.035 25.483 1.00 17.49 213 LEU X C 1
ATOM 1719 O O . LEU A 1 213 ? 95.363 48.438 24.394 1.00 20.19 213 LEU X O 1
ATOM 1724 N N . HIS A 1 214 ? 95.056 46.790 25.890 1.00 20.30 214 HIS X N 1
ATOM 1725 C CA . HIS A 1 214 ? 95.703 45.768 25.060 1.00 19.41 214 HIS X CA 1
ATOM 1726 C C . HIS A 1 214 ? 94.734 45.231 24.025 1.00 21.19 214 HIS X C 1
ATOM 1727 O O . HIS A 1 214 ? 95.093 44.988 22.872 1.00 21.43 214 HIS X O 1
ATOM 1734 N N . THR A 1 215 ? 93.481 45.055 24.431 1.00 19.28 215 THR X N 1
ATOM 1735 C CA . THR A 1 215 ? 92.476 44.501 23.551 1.00 17.85 215 THR X CA 1
ATOM 1736 C C . THR A 1 215 ? 92.336 45.306 22.258 1.00 17.16 215 THR X C 1
ATOM 1737 O O . THR A 1 215 ? 92.399 46.535 22.262 1.00 18.18 215 THR X O 1
ATOM 1741 N N . ARG A 1 216 ? 92.132 44.594 21.150 1.00 18.66 216 ARG X N 1
ATOM 1742 C CA . ARG A 1 216 ? 91.773 45.240 19.898 1.00 19.22 216 ARG X CA 1
ATOM 1743 C C . ARG A 1 216 ? 90.470 44.688 19.345 1.00 20.21 216 ARG X C 1
ATOM 1744 O O . ARG A 1 216 ? 90.249 44.664 18.134 1.00 20.10 216 ARG X O 1
ATOM 1752 N N . LYS A 1 217 ? 89.586 44.274 20.262 1.00 19.32 217 LYS X N 1
ATOM 1753 C CA . LYS A 1 217 ? 88.228 43.867 19.951 1.00 19.17 217 LYS X CA 1
ATOM 1754 C C . LYS A 1 217 ? 87.290 44.805 20.699 1.00 19.32 217 LYS X C 1
ATOM 1755 O O . LYS A 1 217 ? 87.492 45.037 21.882 1.00 18.61 217 LYS X O 1
ATOM 1761 N N . ILE A 1 218 ? 86.291 45.332 20.011 1.00 18.75 218 ILE X N 1
ATOM 1762 C CA . ILE A 1 218 ? 85.382 46.320 20.586 1.00 18.95 218 ILE X CA 1
ATOM 1763 C C . ILE A 1 218 ? 84.000 46.140 19.980 1.00 19.16 218 ILE X C 1
ATOM 1764 O O . ILE A 1 218 ? 83.874 45.829 18.803 1.00 19.04 218 ILE X O 1
ATOM 1769 N N . ASN A 1 219 ? 82.951 46.315 20.782 1.00 17.13 219 ASN X N 1
ATOM 1770 C CA . ASN A 1 219 ? 81.581 46.347 20.306 1.00 16.22 219 ASN X CA 1
ATOM 1771 C C . ASN A 1 219 ? 81.198 47.811 20.157 1.00 17.33 219 ASN X C 1
ATOM 1772 O O . ASN A 1 219 ? 81.231 48.568 21.131 1.00 17.33 219 ASN X O 1
ATOM 1777 N N . ILE A 1 220 ? 80.899 48.232 18.922 1.00 16.95 220 ILE X N 1
ATOM 1778 C CA . ILE A 1 220 ? 80.610 49.639 18.605 1.00 16.02 220 ILE X CA 1
ATOM 1779 C C . ILE A 1 220 ? 79.121 50.002 18.675 1.00 16.22 220 ILE X C 1
ATOM 1780 O O . ILE A 1 220 ? 78.763 51.162 18.463 1.00 16.71 220 ILE X O 1
ATOM 1785 N N . GLY A 1 221 ? 78.270 49.026 18.977 1.00 16.94 221 GLY X N 1
ATOM 1786 C CA . GLY A 1 221 ? 76.827 49.237 19.027 1.00 15.36 221 GLY X CA 1
ATOM 1787 C C . GLY A 1 221 ? 76.230 49.267 17.648 1.00 15.95 221 GLY X C 1
ATOM 1788 O O . GLY A 1 221 ? 76.020 48.223 17.063 1.00 16.83 221 GLY X O 1
ATOM 1789 N N . MET A 1 222 ? 75.868 50.461 17.204 1.00 16.88 222 MET X N 1
ATOM 1790 C CA . MET A 1 222 ? 75.384 50.674 15.837 1.00 18.35 222 MET X CA 1
ATOM 1791 C C . MET A 1 222 ? 74.079 49.948 15.518 1.00 21.08 222 MET X C 1
ATOM 1792 O O . MET A 1 222 ? 73.827 49.572 14.371 1.00 19.50 222 MET X O 1
ATOM 1797 N N . ASP A 1 223 ? 73.198 49.802 16.505 1.00 20.07 223 ASP X N 1
ATOM 1798 C CA . ASP A 1 223 ? 71.802 49.474 16.211 1.00 20.99 223 ASP X CA 1
ATOM 1799 C C . ASP A 1 223 ? 71.114 50.643 15.482 1.00 20.58 223 ASP X C 1
ATOM 1800 O O . ASP A 1 223 ? 71.645 51.742 15.406 1.00 20.75 223 ASP X O 1
ATOM 1805 N N . GLU A 1 224 ? 69.933 50.373 14.919 1.00 23.65 224 GLU X N 1
ATOM 1806 C CA . GLU A 1 224 ? 69.288 51.269 13.959 1.00 27.33 224 GLU X CA 1
ATOM 1807 C C . GLU A 1 224 ? 68.055 51.936 14.546 1.00 30.06 224 GLU X C 1
ATOM 1808 O O . GLU A 1 224 ? 66.927 51.466 14.353 1.00 35.39 224 GLU X O 1
ATOM 1814 N N . ALA A 1 225 ? 68.259 53.058 15.216 1.00 25.32 225 ALA X N 1
ATOM 1815 C CA . ALA A 1 225 ? 67.159 53.784 15.864 1.00 28.04 225 ALA X CA 1
ATOM 1816 C C . ALA A 1 225 ? 66.248 54.444 14.839 1.00 26.18 225 ALA X C 1
ATOM 1817 O O . ALA A 1 225 ? 66.721 54.966 13.825 1.00 26.25 225 ALA X O 1
ATOM 1819 N N . HIS A 1 226 ? 64.938 54.455 15.112 1.00 26.55 226 HIS X N 1
ATOM 1820 C CA . HIS A 1 226 ? 63.978 55.006 14.160 1.00 25.98 226 HIS X CA 1
ATOM 1821 C C . HIS A 1 226 ? 64.277 56.427 13.727 1.00 25.01 226 HIS X C 1
ATOM 1822 O O . HIS A 1 226 ? 64.116 56.749 12.549 1.00 28.35 226 HIS X O 1
ATOM 1829 N N . LEU A 1 227 ? 64.715 57.298 14.645 1.00 21.91 227 LEU X N 1
ATOM 1830 C CA . LEU A 1 227 ? 64.839 58.717 14.315 1.00 21.26 227 LEU X CA 1
ATOM 1831 C C . LEU A 1 227 ? 66.176 59.123 13.720 1.00 17.51 227 LEU X C 1
ATOM 1832 O O . LEU A 1 227 ? 66.422 60.295 13.516 1.00 20.06 227 LEU X O 1
ATOM 1837 N N . VAL A 1 228 ? 67.021 58.146 13.393 1.00 20.54 228 VAL X N 1
ATOM 1838 C CA . VAL A 1 228 ? 68.297 58.484 12.741 1.00 20.12 228 VAL X CA 1
ATOM 1839 C C . VAL A 1 228 ? 68.035 59.263 11.436 1.00 20.16 228 VAL X C 1
ATOM 1840 O O . VAL A 1 228 ? 67.318 58.770 10.540 1.00 23.31 228 VAL X O 1
ATOM 1844 N N . GLY A 1 229 ? 68.620 60.446 11.331 1.00 21.37 229 GLY X N 1
ATOM 1845 C CA . GLY A 1 229 ? 68.465 61.302 10.152 1.00 22.15 229 GLY X CA 1
ATOM 1846 C C . GLY A 1 229 ? 67.311 62.275 10.187 1.00 24.66 229 GLY X C 1
ATOM 1847 O O . GLY A 1 229 ? 67.182 63.131 9.295 1.00 24.97 229 GLY X O 1
ATOM 1848 N N . LEU A 1 230 ? 66.497 62.216 11.250 1.00 23.18 230 LEU X N 1
ATOM 1849 C CA . LEU A 1 230 ? 65.226 62.942 11.263 1.00 23.48 230 LEU X CA 1
ATOM 1850 C C . LEU A 1 230 ? 65.142 64.170 12.157 1.00 22.10 230 LEU X C 1
ATOM 1851 O O . LEU A 1 230 ? 64.090 64.817 12.221 1.00 24.00 230 LEU X O 1
ATOM 1856 N N . GLY A 1 231 ? 66.251 64.556 12.781 1.00 20.37 231 GLY X N 1
ATOM 1857 C CA . GLY A 1 231 ? 66.314 65.753 13.577 1.00 20.28 231 GLY X CA 1
ATOM 1858 C C . GLY A 1 231 ? 67.086 66.876 12.929 1.00 23.83 231 GLY X C 1
ATOM 1859 O O . GLY A 1 231 ? 66.693 67.368 11.866 1.00 23.49 231 GLY X O 1
ATOM 1860 N N . ARG A 1 232 ? 68.182 67.303 13.541 1.00 19.73 232 ARG X N 1
ATOM 1861 C CA . ARG A 1 232 ? 69.011 68.345 12.981 1.00 19.68 232 ARG X CA 1
ATOM 1862 C C . ARG A 1 232 ? 69.580 67.866 11.638 1.00 21.53 232 ARG X C 1
ATOM 1863 O O . ARG A 1 232 ? 69.866 68.701 10.759 1.00 23.60 232 ARG X O 1
ATOM 1871 N N . TYR A 1 233 ? 69.735 66.565 11.468 1.00 20.15 233 TYR X N 1
ATOM 1872 C CA . TYR A 1 233 ? 70.231 66.048 10.179 1.00 22.03 233 TYR X CA 1
ATOM 1873 C C . TYR A 1 233 ? 69.284 66.472 9.053 1.00 26.27 233 TYR X C 1
ATOM 1874 O O . TYR A 1 233 ? 69.709 67.027 8.034 1.00 24.96 233 TYR X O 1
ATOM 1883 N N . LEU A 1 234 ? 68.001 66.229 9.265 1.00 25.71 234 LEU X N 1
ATOM 1884 C CA . LEU A 1 234 ? 66.971 66.562 8.271 1.00 27.15 234 LEU X CA 1
ATOM 1885 C C . LEU A 1 234 ? 66.952 68.052 7.953 1.00 29.55 234 LEU X C 1
ATOM 1886 O O . LEU A 1 234 ? 66.834 68.435 6.770 1.00 30.10 234 LEU X O 1
ATOM 1891 N N . ILE A 1 235 ? 67.098 68.893 8.977 1.00 27.20 235 ILE X N 1
ATOM 1892 C CA . ILE A 1 235 ? 67.131 70.353 8.840 1.00 27.71 235 ILE X CA 1
ATOM 1893 C C . ILE A 1 235 ? 68.336 70.828 8.004 1.00 31.39 235 ILE X C 1
ATOM 1894 O O . ILE A 1 235 ? 68.239 71.804 7.226 1.00 30.87 235 ILE X O 1
ATOM 1899 N N . LYS A 1 236 ? 69.466 70.147 8.173 1.00 27.75 236 LYS X N 1
ATOM 1900 C CA . LYS A 1 236 ? 70.699 70.509 7.462 1.00 28.29 236 LYS X CA 1
ATOM 1901 C C . LYS A 1 236 ? 70.739 69.979 6.033 1.00 29.06 236 LYS X C 1
ATOM 1902 O O . LYS A 1 236 ? 71.310 70.653 5.164 1.00 31.19 236 LYS X O 1
ATOM 1908 N N . HIS A 1 237 ? 70.194 68.790 5.809 1.00 29.12 237 HIS X N 1
ATOM 1909 C CA . HIS A 1 237 ? 70.424 68.036 4.564 1.00 31.96 237 HIS X CA 1
ATOM 1910 C C . HIS A 1 237 ? 69.176 67.630 3.773 1.00 36.17 237 HIS X C 1
ATOM 1911 O O . HIS A 1 237 ? 69.295 67.219 2.615 1.00 37.07 237 HIS X O 1
ATOM 1918 N N . GLY A 1 238 ? 67.993 67.725 4.373 1.00 33.36 238 GLY X N 1
ATOM 1919 C CA . GLY A 1 238 ? 66.806 67.073 3.813 1.00 32.90 238 GLY X CA 1
ATOM 1920 C C . GLY A 1 238 ? 66.732 65.595 4.129 1.00 33.00 238 GLY X C 1
ATOM 1921 O O . GLY A 1 238 ? 67.641 65.040 4.756 1.00 33.86 238 GLY X O 1
ATOM 1922 N N . PHE A 1 239 ? 65.646 64.946 3.719 1.00 31.16 239 PHE X N 1
ATOM 1923 C CA . PHE A 1 239 ? 65.385 63.546 4.057 1.00 30.99 239 PHE X CA 1
ATOM 1924 C C . PHE A 1 239 ? 66.247 62.516 3.310 1.00 33.95 239 PHE X C 1
ATOM 1925 O O . PHE A 1 239 ? 66.243 62.475 2.077 1.00 33.35 239 PHE X O 1
ATOM 1933 N N . GLN A 1 240 ? 66.930 61.658 4.067 1.00 30.93 240 GLN X N 1
ATOM 1934 C CA A GLN A 1 240 ? 67.728 60.561 3.505 0.50 30.80 240 GLN X CA 1
ATOM 1935 C CA B GLN A 1 240 ? 67.740 60.564 3.515 0.50 32.05 240 GLN X CA 1
ATOM 1936 C C . GLN A 1 240 ? 67.278 59.206 4.035 1.00 32.86 240 GLN X C 1
ATOM 1937 O O . GLN A 1 240 ? 66.828 59.097 5.180 1.00 37.88 240 GLN X O 1
ATOM 1948 N N . ASN A 1 241 ? 67.418 58.172 3.205 1.00 30.51 241 ASN X N 1
ATOM 1949 C CA . ASN A 1 241 ? 67.155 56.780 3.570 1.00 31.49 241 ASN X CA 1
ATOM 1950 C C . ASN A 1 241 ? 68.023 56.459 4.789 1.00 30.35 241 ASN X C 1
ATOM 1951 O O . ASN A 1 241 ? 69.229 56.711 4.762 1.00 31.49 241 ASN X O 1
ATOM 1956 N N . ARG A 1 242 ? 67.416 55.932 5.851 1.00 30.08 242 ARG X N 1
ATOM 1957 C CA . ARG A 1 242 ? 68.166 55.633 7.081 1.00 27.77 242 ARG X CA 1
ATOM 1958 C C . ARG A 1 242 ? 69.282 54.624 6.802 1.00 26.04 242 ARG X C 1
ATOM 1959 O O . ARG A 1 242 ? 70.381 54.767 7.323 1.00 22.93 242 ARG X O 1
ATOM 1967 N N . SER A 1 243 ? 69.028 53.623 5.953 1.00 26.58 243 SER X N 1
ATOM 1968 C CA . SER A 1 243 ? 70.064 52.615 5.669 1.00 27.51 243 SER X CA 1
ATOM 1969 C C . SER A 1 243 ? 71.306 53.225 5.016 1.00 25.94 243 SER X C 1
ATOM 1970 O O . SER A 1 243 ? 72.424 52.864 5.389 1.00 25.78 243 SER X O 1
ATOM 1973 N N . LEU A 1 244 ? 71.125 54.176 4.099 1.00 26.59 244 LEU X N 1
ATOM 1974 C CA . LEU A 1 244 ? 72.264 54.880 3.490 1.00 27.25 244 LEU X CA 1
ATOM 1975 C C . LEU A 1 244 ? 73.047 55.696 4.516 1.00 25.67 244 LEU X C 1
ATOM 1976 O O . LEU A 1 244 ? 74.267 55.705 4.499 1.00 25.04 244 LEU X O 1
ATOM 1981 N N . LEU A 1 245 ? 72.346 56.384 5.416 1.00 25.16 245 LEU X N 1
ATOM 1982 C CA . LEU A 1 245 ? 73.039 57.123 6.479 1.00 22.23 245 LEU X CA 1
ATOM 1983 C C . LEU A 1 245 ? 73.829 56.214 7.405 1.00 18.41 245 LEU X C 1
ATOM 1984 O O . LEU A 1 245 ? 74.952 56.562 7.773 1.00 20.84 245 LEU X O 1
ATOM 1989 N N . MET A 1 246 ? 73.234 55.089 7.770 1.00 19.71 246 MET X N 1
ATOM 1990 C CA . MET A 1 246 ? 73.891 54.098 8.625 1.00 20.52 246 MET X CA 1
ATOM 1991 C C . MET A 1 246 ? 75.160 53.584 7.955 1.00 22.45 246 MET X C 1
ATOM 1992 O O . MET A 1 246 ? 76.166 53.375 8.606 1.00 20.93 246 MET X O 1
ATOM 1997 N N . CYS A 1 247 ? 75.088 53.372 6.639 1.00 23.48 247 CYS X N 1
ATOM 1998 C CA . CYS A 1 247 ? 76.273 52.951 5.892 1.00 21.82 247 CYS X CA 1
ATOM 1999 C C . CYS A 1 247 ? 77.364 54.002 5.917 1.00 19.42 247 CYS X C 1
ATOM 2000 O O . CYS A 1 247 ? 78.529 53.682 6.160 1.00 21.35 247 CYS X O 1
ATOM 2003 N N . GLN A 1 248 ? 77.009 55.252 5.636 1.00 21.15 248 GLN X N 1
ATOM 2004 C CA . GLN A 1 248 ? 77.975 56.329 5.601 1.00 21.60 248 GLN X CA 1
ATOM 2005 C C . GLN A 1 248 ? 78.660 56.472 6.957 1.00 22.05 248 GLN X C 1
ATOM 2006 O O . GLN A 1 248 ? 79.880 56.599 7.051 1.00 22.11 248 GLN X O 1
ATOM 2012 N N . HIS A 1 249 ? 77.850 56.423 8.016 1.00 19.67 249 HIS X N 1
ATOM 2013 C CA . HIS A 1 249 ? 78.384 56.563 9.357 1.00 20.11 249 HIS X CA 1
ATOM 2014 C C . HIS A 1 249 ? 79.260 55.383 9.725 1.00 17.19 249 HIS X C 1
ATOM 2015 O O . HIS A 1 249 ? 80.348 55.569 10.237 1.00 19.47 249 HIS X O 1
ATOM 2022 N N . LEU A 1 250 ? 78.794 54.171 9.453 1.00 18.33 250 LEU X N 1
ATOM 2023 C CA . LEU A 1 250 ? 79.540 52.964 9.807 1.00 18.13 250 LEU X CA 1
ATOM 2024 C C . LEU A 1 250 ? 80.897 52.954 9.101 1.00 20.35 250 LEU X C 1
ATOM 2025 O O . LEU A 1 250 ? 81.900 52.617 9.683 1.00 19.72 250 LEU X O 1
ATOM 2030 N N . GLU A 1 251 ? 80.921 53.366 7.835 1.00 21.24 251 GLU X N 1
ATOM 2031 C CA . GLU A 1 251 ? 82.213 53.433 7.151 1.00 20.52 251 GLU X CA 1
ATOM 2032 C C . GLU A 1 251 ? 83.179 54.380 7.848 1.00 20.67 251 GLU X C 1
ATOM 2033 O O . GLU A 1 251 ? 84.369 54.068 8.010 1.00 20.75 251 GLU X O 1
ATOM 2039 N N . ARG A 1 252 ? 82.690 55.536 8.294 1.00 19.26 252 ARG X N 1
ATOM 2040 C CA . ARG A 1 252 ? 83.537 56.475 8.998 1.00 20.74 252 ARG X CA 1
ATOM 2041 C C . ARG A 1 252 ? 84.054 55.860 10.293 1.00 20.13 252 ARG X C 1
ATOM 2042 O O . ARG A 1 252 ? 85.209 56.022 10.643 1.00 21.65 252 ARG X O 1
ATOM 2050 N N . VAL A 1 253 ? 83.171 55.181 11.022 1.00 20.01 253 VAL X N 1
ATOM 2051 C CA . VAL A 1 253 ? 83.561 54.572 12.284 1.00 18.29 253 VAL X CA 1
ATOM 2052 C C . VAL A 1 253 ? 84.587 53.463 12.081 1.00 18.98 253 VAL X C 1
ATOM 2053 O O . VAL A 1 253 ? 85.562 53.379 12.806 1.00 19.09 253 VAL X O 1
ATOM 2057 N N . LEU A 1 254 ? 84.375 52.639 11.050 1.00 19.08 254 LEU X N 1
ATOM 2058 C CA . LEU A 1 254 ? 85.314 51.568 10.763 1.00 19.57 254 LEU X CA 1
ATOM 2059 C C . LEU A 1 254 ? 86.674 52.109 10.309 1.00 18.88 254 LEU X C 1
ATOM 2060 O O . LEU A 1 254 ? 87.700 51.533 10.643 1.00 20.00 254 LEU X O 1
ATOM 2065 N N . ASP A 1 255 ? 86.686 53.195 9.546 1.00 21.24 255 ASP X N 1
ATOM 2066 C CA . ASP A 1 255 ? 87.965 53.793 9.132 1.00 21.07 255 ASP X CA 1
ATOM 2067 C C . ASP A 1 255 ? 88.752 54.278 10.356 1.00 22.93 255 ASP X C 1
ATOM 2068 O O . ASP A 1 255 ? 89.972 54.133 10.438 1.00 24.17 255 ASP X O 1
ATOM 2073 N N . ILE A 1 256 ? 88.047 54.843 11.342 1.00 21.60 256 ILE X N 1
ATOM 2074 C CA . ILE A 1 256 ? 88.687 55.239 12.602 1.00 20.64 256 ILE X CA 1
ATOM 2075 C C . ILE A 1 256 ? 89.186 54.005 13.355 1.00 20.04 256 ILE X C 1
ATOM 2076 O O . ILE A 1 256 ? 90.319 53.975 13.826 1.00 21.32 256 ILE X O 1
ATOM 2081 N N . ALA A 1 257 ? 88.349 52.986 13.472 1.00 19.69 257 ALA X N 1
ATOM 2082 C CA . ALA A 1 257 ? 88.748 51.782 14.187 1.00 19.92 257 ALA X CA 1
ATOM 2083 C C . ALA A 1 257 ? 89.990 51.169 13.530 1.00 21.77 257 ALA X C 1
ATOM 2084 O O . ALA A 1 257 ? 90.912 50.739 14.215 1.00 21.72 257 ALA X O 1
ATOM 2086 N N . ASP A 1 258 ? 89.998 51.160 12.194 1.00 22.14 258 ASP X N 1
ATOM 2087 C CA . ASP A 1 258 ? 91.135 50.603 11.437 1.00 22.70 258 ASP X CA 1
ATOM 2088 C C . ASP A 1 258 ? 92.422 51.343 11.789 1.00 23.53 258 ASP X C 1
ATOM 2089 O O . ASP A 1 258 ? 93.481 50.716 11.923 1.00 25.19 258 ASP X O 1
ATOM 2094 N N . LYS A 1 259 ? 92.345 52.665 11.918 1.00 23.28 259 LYS X N 1
ATOM 2095 C CA . LYS A 1 259 ? 93.511 53.498 12.235 1.00 24.33 259 LYS X CA 1
ATOM 2096 C C . LYS A 1 259 ? 94.148 53.099 13.555 1.00 26.17 259 LYS X C 1
ATOM 2097 O O . LYS A 1 259 ? 95.364 53.183 13.710 1.00 25.28 259 LYS X O 1
ATOM 2103 N N . TYR A 1 260 ? 93.316 52.670 14.507 1.00 24.08 260 TYR X N 1
ATOM 2104 C CA . TYR A 1 260 ? 93.785 52.316 15.838 1.00 23.31 260 TYR X CA 1
ATOM 2105 C C . TYR A 1 260 ? 93.986 50.822 16.025 1.00 23.50 260 TYR X C 1
ATOM 2106 O O . TYR A 1 260 ? 94.331 50.384 17.119 1.00 23.69 260 TYR X O 1
ATOM 2115 N N . GLY A 1 261 ? 93.755 50.038 14.972 1.00 22.80 261 GLY X N 1
ATOM 2116 C CA . GLY A 1 261 ? 94.000 48.605 14.973 1.00 22.20 261 GLY X CA 1
ATOM 2117 C C . GLY A 1 261 ? 92.886 47.732 15.533 1.00 21.18 261 GLY X C 1
ATOM 2118 O O . GLY A 1 261 ? 93.101 46.558 15.821 1.00 22.54 261 GLY X O 1
ATOM 2119 N N . PHE A 1 262 ? 91.685 48.299 15.648 1.00 20.55 262 PHE X N 1
ATOM 2120 C CA . PHE A 1 262 ? 90.549 47.583 16.222 1.00 21.22 262 PHE X CA 1
ATOM 2121 C C . PHE A 1 262 ? 89.746 46.799 15.204 1.00 20.08 262 PHE X C 1
ATOM 2122 O O . PHE A 1 262 ? 89.552 47.240 14.061 1.00 24.22 262 PHE X O 1
ATOM 2130 N N . ASN A 1 263 ? 89.253 45.650 15.655 1.00 20.56 263 ASN X N 1
ATOM 2131 C CA . ASN A 1 263 ? 88.278 44.840 14.946 1.00 23.08 263 ASN X CA 1
ATOM 2132 C C . ASN A 1 263 ? 86.948 45.016 15.656 1.00 22.66 263 ASN X C 1
ATOM 2133 O O . ASN A 1 263 ? 86.891 44.869 16.873 1.00 22.97 263 ASN X O 1
ATOM 2138 N N . CYS A 1 264 ? 85.898 45.325 14.907 1.00 19.95 264 CYS X N 1
ATOM 2139 C CA . CYS A 1 264 ? 84.616 45.718 15.505 1.00 20.50 264 CYS X CA 1
ATOM 2140 C C . CYS A 1 264 ? 83.532 44.673 15.418 1.00 21.17 264 CYS X C 1
ATOM 2141 O O . CYS A 1 264 ? 83.346 44.023 14.376 1.00 21.05 264 CYS X O 1
ATOM 2144 N N . GLN A 1 265 ? 82.798 44.519 16.525 1.00 18.11 265 GLN X N 1
ATOM 2145 C CA . GLN A 1 265 ? 81.554 43.776 16.599 1.00 18.86 265 GLN X CA 1
ATOM 2146 C C . GLN A 1 265 ? 80.419 44.796 16.690 1.00 17.33 265 GLN X C 1
ATOM 2147 O O . GLN A 1 265 ? 80.614 45.910 17.173 1.00 17.45 265 GLN X O 1
ATOM 2153 N N . MET A 1 266 ? 79.245 44.436 16.205 1.00 17.87 266 MET X N 1
ATOM 2154 C CA . MET A 1 266 ? 78.091 45.310 16.290 1.00 17.17 266 MET X CA 1
ATOM 2155 C C . MET A 1 266 ? 76.816 44.494 16.187 1.00 17.21 266 MET X C 1
ATOM 2156 O O . MET A 1 266 ? 76.818 43.368 15.695 1.00 18.19 266 MET X O 1
ATOM 2161 N N . TRP A 1 267 ? 75.699 45.075 16.606 1.00 17.64 267 TRP X N 1
ATOM 2162 C CA . TRP A 1 267 ? 74.422 44.393 16.497 1.00 17.87 267 TRP X CA 1
ATOM 2163 C C . TRP A 1 267 ? 74.089 44.215 15.019 1.00 18.23 267 TRP X C 1
ATOM 2164 O O . TRP A 1 267 ? 74.434 45.066 14.196 1.00 20.14 267 TRP X O 1
ATOM 2175 N N . SER A 1 268 ? 73.407 43.123 14.704 1.00 19.18 268 SER X N 1
ATOM 2176 C CA . SER A 1 268 ? 73.188 42.767 13.306 1.00 21.02 268 SER X CA 1
ATOM 2177 C C . SER A 1 268 ? 72.069 43.559 12.633 1.00 21.13 268 SER X C 1
ATOM 2178 O O . SER A 1 268 ? 71.938 43.518 11.397 1.00 21.47 268 SER X O 1
ATOM 2181 N N . ASP A 1 269 ? 71.268 44.283 13.418 1.00 21.76 269 ASP X N 1
ATOM 2182 C CA . ASP A 1 269 ? 70.016 44.886 12.947 1.00 21.79 269 ASP X CA 1
ATOM 2183 C C . ASP A 1 269 ? 70.111 45.649 11.628 1.00 22.57 269 ASP X C 1
ATOM 2184 O O . ASP A 1 269 ? 69.249 45.512 10.754 1.00 22.76 269 ASP X O 1
ATOM 2189 N N . MET A 1 270 ? 71.142 46.468 11.504 1.00 21.32 270 MET X N 1
ATOM 2190 C CA . MET A 1 270 ? 71.355 47.313 10.336 1.00 23.70 270 MET X CA 1
ATOM 2191 C C . MET A 1 270 ? 71.388 46.502 9.038 1.00 23.82 270 MET X C 1
ATOM 2192 O O . MET A 1 270 ? 71.091 47.035 7.968 1.00 24.80 270 MET X O 1
ATOM 2197 N N . PHE A 1 271 ? 71.761 45.232 9.147 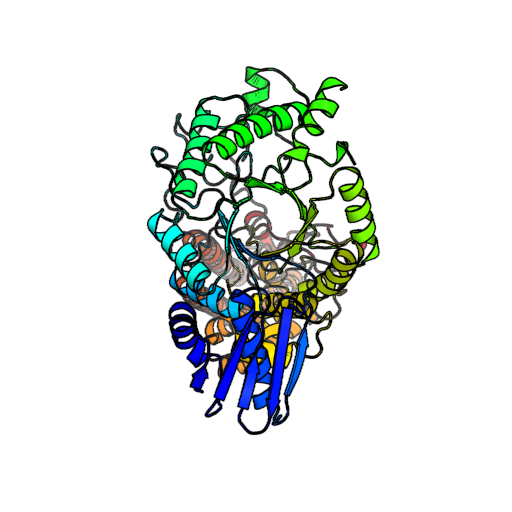1.00 21.47 271 PHE X N 1
ATOM 2198 C CA . PHE A 1 271 ? 71.947 44.363 7.972 1.00 22.22 271 PHE X CA 1
ATOM 2199 C C . PHE A 1 271 ? 70.758 43.430 7.702 1.00 23.70 271 PHE X C 1
ATOM 2200 O O . PHE A 1 271 ? 70.852 42.560 6.821 1.00 25.03 271 PHE X O 1
ATOM 2208 N N . PHE A 1 272 ? 69.649 43.586 8.423 1.00 25.64 272 PHE X N 1
ATOM 2209 C CA . PHE A 1 272 ? 68.487 42.703 8.235 1.00 27.89 272 PHE X CA 1
ATOM 2210 C C . PHE A 1 272 ? 68.007 42.744 6.772 1.00 32.89 272 PHE X C 1
ATOM 2211 O O . PHE A 1 272 ? 67.592 41.721 6.218 1.00 32.63 272 PHE X O 1
ATOM 2219 N N . LYS A 1 273 ? 68.112 43.913 6.152 1.00 35.59 273 LYS X N 1
ATOM 2220 C CA . LYS A 1 273 ? 67.741 44.090 4.732 1.00 39.11 273 LYS X CA 1
ATOM 2221 C C . LYS A 1 273 ? 68.439 43.118 3.778 1.00 40.21 273 LYS X C 1
ATOM 2222 O O . LYS A 1 273 ? 67.834 42.673 2.800 1.00 41.16 273 LYS X O 1
ATOM 2228 N N . LEU A 1 274 ? 69.705 42.802 4.047 1.00 40.22 274 LEU X N 1
ATOM 2229 C CA . LEU A 1 274 ? 70.462 41.845 3.231 1.00 40.91 274 LEU X CA 1
ATOM 2230 C C . LEU A 1 274 ? 69.991 40.403 3.381 1.00 42.94 274 LEU X C 1
ATOM 2231 O O . LEU A 1 274 ? 70.281 39.560 2.527 1.00 45.12 274 LEU X O 1
ATOM 2236 N N . MET A 1 275 ? 69.297 40.107 4.473 1.00 41.08 275 MET X N 1
ATOM 2237 C CA . MET A 1 275 ? 68.921 38.735 4.789 1.00 41.19 275 MET X CA 1
ATOM 2238 C C . MET A 1 275 ? 67.626 38.323 4.090 1.00 44.83 275 MET X C 1
ATOM 2239 O O . MET A 1 275 ? 67.146 39.012 3.189 1.00 49.71 275 MET X O 1
ATOM 2244 N N . PRO A 1 288 ? 68.135 50.784 -2.690 1.00 38.59 288 PRO X N 1
ATOM 2245 C CA . PRO A 1 288 ? 68.615 51.233 -3.982 1.00 40.31 288 PRO X CA 1
ATOM 2246 C C . PRO A 1 288 ? 69.900 50.517 -4.366 1.00 42.09 288 PRO X C 1
ATOM 2247 O O . PRO A 1 288 ? 70.668 50.107 -3.492 1.00 44.70 288 PRO X O 1
ATOM 2251 N N . GLU A 1 289 ? 70.125 50.349 -5.658 1.00 40.90 289 GLU X N 1
ATOM 2252 C CA . GLU A 1 289 ? 71.210 49.496 -6.139 1.00 42.77 289 GLU X CA 1
ATOM 2253 C C . GLU A 1 289 ? 72.512 49.732 -5.379 1.00 43.37 289 GLU X C 1
ATOM 2254 O O . GLU A 1 289 ? 73.079 48.802 -4.800 1.00 44.76 289 GLU X O 1
ATOM 2260 N N . GLU A 1 290 ? 72.987 50.975 -5.378 1.00 42.28 290 GLU X N 1
ATOM 2261 C CA . GLU A 1 290 ? 74.291 51.271 -4.791 1.00 42.08 290 GLU X CA 1
ATOM 2262 C C . GLU A 1 290 ? 74.294 51.225 -3.247 1.00 41.84 290 GLU X C 1
ATOM 2263 O O . GLU A 1 290 ? 75.371 51.122 -2.659 1.00 41.10 290 GLU X O 1
ATOM 2269 N N . THR A 1 291 ? 73.123 51.239 -2.597 1.00 41.19 291 THR X N 1
ATOM 2270 C CA . THR A 1 291 ? 73.040 51.074 -1.122 1.00 42.25 291 THR X CA 1
ATOM 2271 C C . THR A 1 291 ? 73.150 49.610 -0.660 1.00 41.84 291 THR X C 1
ATOM 2272 O O . THR A 1 291 ? 73.747 49.306 0.388 1.00 38.14 291 THR X O 1
ATOM 2276 N N . ARG A 1 292 ? 72.559 48.703 -1.434 1.00 39.28 292 ARG X N 1
ATOM 2277 C CA . ARG A 1 292 ? 72.710 47.271 -1.199 1.00 36.51 292 ARG X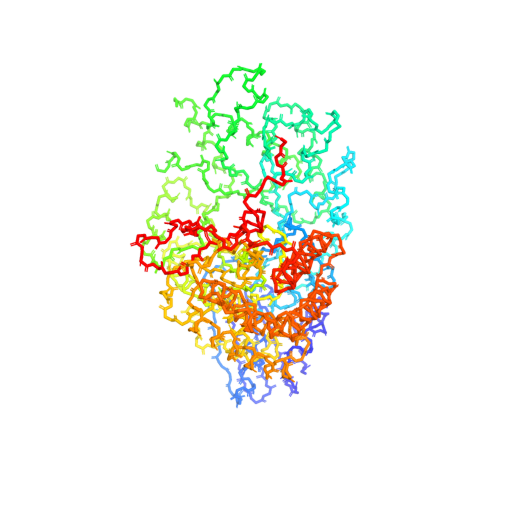 CA 1
ATOM 2278 C C . ARG A 1 292 ? 74.182 46.895 -1.316 1.00 31.70 292 ARG X C 1
ATOM 2279 O O . ARG A 1 292 ? 74.693 46.073 -0.549 1.00 31.99 292 ARG X O 1
ATOM 2287 N N . VAL A 1 293 ? 74.861 47.501 -2.284 1.00 29.98 293 VAL X N 1
ATOM 2288 C CA . VAL A 1 293 ? 76.267 47.260 -2.524 1.00 29.70 293 VAL X CA 1
ATOM 2289 C C . VAL A 1 293 ? 77.081 47.754 -1.330 1.00 28.13 293 VAL X C 1
ATOM 2290 O O . VAL A 1 293 ? 78.046 47.115 -0.921 1.00 26.52 293 VAL X O 1
ATOM 2294 N N . TYR A 1 294 ? 76.671 48.902 -0.789 1.00 28.21 294 TYR X N 1
ATOM 2295 C CA . TYR A 1 294 ? 77.326 49.517 0.370 1.00 27.07 294 TYR X CA 1
ATOM 2296 C C . TYR A 1 294 ? 77.243 48.565 1.581 1.00 25.91 294 TYR X C 1
ATOM 2297 O O . TYR A 1 294 ? 78.260 48.280 2.235 1.00 25.67 294 TYR X O 1
ATOM 2306 N N . LEU A 1 295 ? 76.044 48.071 1.884 1.00 26.92 295 LEU X N 1
ATOM 2307 C CA . LEU A 1 295 ? 75.854 47.126 3.000 1.00 28.73 295 LEU X CA 1
ATOM 2308 C C . LEU A 1 295 ? 76.673 45.868 2.819 1.00 31.09 295 LEU X C 1
ATOM 2309 O O . LEU A 1 295 ? 77.304 45.377 3.758 1.00 30.55 295 LEU X O 1
ATOM 2314 N N . ASP A 1 296 ? 76.656 45.336 1.601 1.00 28.97 296 ASP X N 1
ATOM 2315 C CA . ASP A 1 296 ? 77.418 44.141 1.278 1.00 29.69 296 ASP X CA 1
ATOM 2316 C C . ASP A 1 296 ? 78.913 44.303 1.475 1.00 29.25 296 ASP X C 1
ATOM 2317 O O . ASP A 1 296 ? 79.578 43.322 1.802 1.00 32.61 296 ASP X O 1
ATOM 2322 N N . ARG A 1 297 ? 79.476 45.493 1.251 1.00 27.18 297 ARG X N 1
ATOM 2323 C CA A ARG A 1 297 ? 80.904 45.708 1.478 0.50 28.84 297 ARG X CA 1
ATOM 2324 C CA B ARG A 1 297 ? 80.903 45.651 1.484 0.50 28.84 297 ARG X CA 1
ATOM 2325 C C . ARG A 1 297 ? 81.210 45.917 2.955 1.00 29.38 297 ARG X C 1
ATOM 2326 O O . ARG A 1 297 ? 82.202 45.414 3.464 1.00 28.47 297 ARG X O 1
ATOM 2341 N N . LEU A 1 298 ? 80.345 46.657 3.645 1.00 26.21 298 LEU X N 1
ATOM 2342 C CA . LEU A 1 298 ? 80.574 46.922 5.078 1.00 26.25 298 LEU X CA 1
ATOM 2343 C C . LEU A 1 298 ? 80.445 45.657 5.936 1.00 26.50 298 LEU X C 1
ATOM 2344 O O . LEU A 1 298 ? 81.197 45.491 6.900 1.00 25.22 298 LEU X O 1
ATOM 2349 N N . LYS A 1 299 ? 79.548 44.742 5.570 1.00 27.97 299 LYS X N 1
ATOM 2350 C CA . LYS A 1 299 ? 79.349 43.504 6.350 1.00 29.42 299 LYS X CA 1
ATOM 2351 C C . LYS A 1 299 ? 80.616 42.667 6.452 1.00 30.50 299 LYS X C 1
ATOM 2352 O O . LYS A 1 299 ? 80.806 41.953 7.431 1.00 31.19 299 LYS X O 1
ATOM 2358 N N . GLU A 1 300 ? 81.482 42.751 5.443 1.00 28.32 300 GLU X N 1
ATOM 2359 C CA . GLU A 1 300 ? 82.729 41.998 5.440 1.00 29.86 300 GLU X CA 1
ATOM 2360 C C . GLU A 1 300 ? 83.720 42.462 6.498 1.00 28.24 300 GLU X C 1
ATOM 2361 O O . GLU A 1 300 ? 84.671 41.751 6.795 1.00 29.36 300 GLU X O 1
ATOM 2367 N N . ARG A 1 301 ? 83.510 43.668 7.031 1.00 25.20 301 ARG X N 1
ATOM 2368 C CA . ARG A 1 301 ? 84.466 44.316 7.927 1.00 24.52 301 ARG X CA 1
ATOM 2369 C C . ARG A 1 301 ? 84.118 44.203 9.403 1.00 25.43 301 ARG X C 1
ATOM 2370 O O . ARG A 1 301 ? 84.897 44.644 10.247 1.00 26.30 301 ARG X O 1
ATOM 2378 N N . VAL A 1 302 ? 82.970 43.621 9.707 1.00 22.37 302 VAL X N 1
ATOM 2379 C CA . VAL A 1 302 ? 82.504 43.509 11.111 1.00 21.60 302 VAL X CA 1
ATOM 2380 C C . VAL A 1 302 ? 82.059 42.101 11.455 1.00 23.85 302 VAL X C 1
ATOM 2381 O O . VAL A 1 302 ? 81.729 41.297 10.559 1.00 24.80 302 VAL X O 1
ATOM 2385 N N . THR A 1 303 ? 82.041 41.799 12.756 1.00 20.82 303 THR X N 1
ATOM 2386 C CA . THR A 1 303 ? 81.340 40.651 13.288 1.00 20.89 303 THR X CA 1
ATOM 2387 C C . THR A 1 303 ? 79.952 41.095 13.703 1.00 19.94 303 THR X C 1
ATOM 2388 O O . THR A 1 303 ? 79.816 42.084 14.426 1.00 21.76 303 THR X O 1
ATOM 2392 N N . LEU A 1 304 ? 78.939 40.383 13.251 1.00 20.11 304 LEU X N 1
ATOM 2393 C CA . LEU A 1 304 ? 77.538 40.706 13.539 1.00 20.10 304 LEU X CA 1
ATOM 2394 C C . LEU A 1 304 ? 77.068 39.904 14.729 1.00 20.71 304 LEU X C 1
ATOM 2395 O O . LEU A 1 304 ? 77.345 38.711 14.829 1.00 22.01 304 LEU X O 1
ATOM 2400 N N . VAL A 1 305 ? 76.343 40.562 15.633 1.00 18.66 305 VAL X N 1
ATOM 2401 C CA . VAL A 1 305 ? 75.818 39.924 16.819 1.00 18.32 305 VAL X CA 1
ATOM 2402 C C . VAL A 1 305 ? 74.287 39.908 16.767 1.00 17.84 305 VAL X C 1
ATOM 2403 O O . VAL A 1 305 ? 73.647 40.964 16.759 1.00 19.01 305 VAL X O 1
ATOM 2407 N N . TYR A 1 306 ? 73.728 38.700 16.692 1.00 18.50 306 TYR X N 1
ATOM 2408 C CA . TYR A 1 306 ? 72.301 38.459 16.796 1.00 18.20 306 TYR X CA 1
ATOM 2409 C C . TYR A 1 306 ? 71.935 38.421 18.284 1.00 17.59 306 TYR X C 1
ATOM 2410 O O . TYR A 1 306 ? 72.360 37.516 18.994 1.00 18.10 306 TYR X O 1
ATOM 2419 N N . TRP A 1 307 ? 71.160 39.405 18.726 1.00 16.72 307 TRP X N 1
ATOM 2420 C CA . TRP A 1 307 ? 70.716 39.452 20.123 1.00 16.74 307 TRP X CA 1
ATOM 2421 C C . TRP A 1 307 ? 69.263 39.027 20.278 1.00 17.51 307 TRP X C 1
ATOM 2422 O O . TRP A 1 307 ? 68.383 39.417 19.498 1.00 19.92 307 TRP X O 1
ATOM 2433 N N . ASP A 1 308 ? 69.016 38.206 21.289 1.00 16.81 308 ASP X N 1
ATOM 2434 C CA . ASP A 1 308 ? 67.684 37.687 21.577 1.00 17.15 308 ASP X CA 1
ATOM 2435 C C . ASP A 1 308 ? 67.618 37.196 23.010 1.00 18.55 308 ASP X C 1
ATOM 2436 O O . ASP A 1 308 ? 68.330 36.254 23.376 1.00 18.48 308 ASP X O 1
ATOM 2441 N N . TYR A 1 309 ? 66.777 37.842 23.823 1.00 18.14 309 TYR X N 1
ATOM 2442 C CA . TYR A 1 309 ? 66.704 37.528 25.257 1.00 17.58 309 TYR X CA 1
ATOM 2443 C C . TYR A 1 309 ? 65.401 36.871 25.651 1.00 18.13 309 TYR X C 1
ATOM 2444 O O . TYR A 1 309 ? 65.175 36.629 26.833 1.00 18.63 309 TYR X O 1
ATOM 2453 N N . TYR A 1 310 ? 64.532 36.588 24.675 1.00 20.66 310 TYR X N 1
ATOM 2454 C CA . TYR A 1 310 ? 63.114 36.372 24.943 1.00 22.59 310 TYR X CA 1
ATOM 2455 C C . TYR A 1 310 ? 62.527 35.071 24.440 1.00 21.79 310 TYR X C 1
ATOM 2456 O O . TYR A 1 310 ? 61.509 34.643 24.951 1.00 23.03 310 TYR X O 1
ATOM 2465 N N . GLN A 1 311 ? 63.121 34.460 23.423 1.00 22.88 311 GLN X N 1
ATOM 2466 C CA . GLN A 1 311 ? 62.411 33.399 22.699 1.00 24.73 311 GLN X CA 1
ATOM 2467 C C . GLN A 1 311 ? 62.455 32.047 23.398 1.00 27.54 311 GLN X C 1
ATOM 2468 O O . GLN A 1 311 ? 63.482 31.647 23.944 1.00 24.11 311 GLN X O 1
ATOM 2474 N N . ASP A 1 312 ? 61.315 31.347 23.393 1.00 27.77 312 ASP X N 1
ATOM 2475 C CA . ASP A 1 312 ? 61.134 30.162 24.237 1.00 28.28 312 ASP X CA 1
ATOM 2476 C C . ASP A 1 312 ? 61.242 28.845 23.483 1.00 29.20 312 ASP X C 1
ATOM 2477 O O . ASP A 1 312 ? 60.975 27.778 24.045 1.00 31.87 312 ASP X O 1
ATOM 2482 N N . SER A 1 313 ? 61.619 28.914 22.217 1.00 29.86 313 SER X N 1
ATOM 2483 C CA . SER A 1 313 ? 61.766 27.705 21.423 1.00 32.62 313 SER X CA 1
ATOM 2484 C C . SER A 1 313 ? 62.937 27.773 20.469 1.00 32.25 313 SER X C 1
ATOM 2485 O O . SER A 1 313 ? 63.146 28.771 19.771 1.00 31.07 313 SER X O 1
ATOM 2488 N N . GLU A 1 314 ? 63.677 26.674 20.438 1.00 30.20 314 GLU X N 1
ATOM 2489 C CA . GLU A 1 314 ? 64.857 26.520 19.595 1.00 29.32 314 GLU X CA 1
ATOM 2490 C C . GLU A 1 314 ? 64.598 26.933 18.153 1.00 27.25 314 GLU X C 1
ATOM 2491 O O . GLU A 1 314 ? 65.405 27.633 17.543 1.00 28.27 314 GLU X O 1
ATOM 2497 N N . GLU A 1 315 ? 63.468 26.498 17.612 1.00 29.20 315 GLU X N 1
ATOM 2498 C CA . GLU A 1 315 ? 63.156 26.716 16.210 1.00 31.52 315 GLU X CA 1
ATOM 2499 C C . GLU A 1 315 ? 63.054 28.203 15.845 1.00 29.81 315 GLU X C 1
ATOM 2500 O O . GLU A 1 315 ? 63.426 28.606 14.738 1.00 31.79 315 GLU X O 1
ATOM 2506 N N . LYS A 1 316 ? 62.576 29.014 16.786 1.00 30.55 316 LYS X N 1
ATOM 2507 C CA . LYS A 1 316 ? 62.515 30.466 16.590 1.00 32.05 316 LYS X CA 1
ATOM 2508 C C . LYS A 1 316 ? 63.932 31.035 16.408 1.00 29.46 316 LYS X C 1
ATOM 2509 O O . LYS A 1 316 ? 64.188 31.830 15.502 1.00 31.44 316 LYS X O 1
ATOM 2515 N N . TYR A 1 317 ? 64.863 30.604 17.253 1.00 27.47 317 TYR X N 1
ATOM 2516 C CA . TYR A 1 317 ? 66.261 30.986 17.094 1.00 26.09 317 TYR X CA 1
ATOM 2517 C C . TYR A 1 317 ? 66.843 30.471 15.789 1.00 26.15 317 TYR X C 1
ATOM 2518 O O . TYR A 1 317 ? 67.545 31.199 15.091 1.00 26.70 317 TYR X O 1
ATOM 2527 N N . ASN A 1 318 ? 66.538 29.216 15.457 1.00 25.91 318 ASN X N 1
ATOM 2528 C CA . ASN A 1 318 ? 67.079 28.591 14.242 1.00 28.01 318 ASN X CA 1
ATOM 2529 C C . ASN A 1 318 ? 66.742 29.388 12.996 1.00 27.75 318 ASN X C 1
ATOM 2530 O O . ASN A 1 318 ? 67.607 29.603 12.152 1.00 28.50 318 ASN X O 1
ATOM 2535 N N . ARG A 1 319 ? 65.490 29.824 12.892 1.00 30.71 319 ARG X N 1
ATOM 2536 C CA . ARG A 1 319 ? 65.046 30.636 11.761 1.00 31.61 319 ARG X CA 1
ATOM 2537 C C . ARG A 1 319 ? 65.886 31.899 11.634 1.00 32.02 319 ARG X C 1
ATOM 2538 O O . ARG A 1 319 ? 66.301 32.264 10.538 1.00 32.46 319 ARG X O 1
ATOM 2546 N N . ASN A 1 320 ? 66.145 32.565 12.760 1.00 28.17 320 ASN X N 1
ATOM 2547 C CA . ASN A 1 320 ? 66.957 33.779 12.738 1.00 27.11 320 ASN X CA 1
ATOM 2548 C C . ASN A 1 320 ? 68.413 33.513 12.397 1.00 24.31 320 ASN X C 1
ATOM 2549 O O . ASN A 1 320 ? 69.019 34.292 11.654 1.00 26.50 320 ASN X O 1
ATOM 2554 N N . PHE A 1 321 ? 68.980 32.412 12.898 1.00 25.23 321 PHE X N 1
ATOM 2555 C CA . PHE A 1 321 ? 70.355 32.037 12.545 1.00 25.63 321 PHE X CA 1
ATOM 2556 C C . PHE A 1 321 ? 70.473 31.735 11.049 1.00 27.65 321 PHE X C 1
ATOM 2557 O O . PHE A 1 321 ? 71.435 32.136 10.412 1.00 27.87 321 PHE X O 1
ATOM 2565 N N . GLN A 1 322 ? 69.503 31.003 10.513 1.00 29.32 322 GLN X N 1
ATOM 2566 C CA . GLN A 1 322 ? 69.496 30.718 9.075 1.00 30.04 322 GLN X CA 1
ATOM 2567 C C . GLN A 1 322 ? 69.514 32.003 8.252 1.00 30.04 322 GLN X C 1
ATOM 2568 O O . GLN A 1 322 ? 70.328 32.148 7.340 1.00 30.44 322 GLN X O 1
ATOM 2574 N N . ASN A 1 323 ? 68.656 32.952 8.610 1.00 29.31 323 ASN X N 1
ATOM 2575 C CA . ASN A 1 323 ? 68.604 34.241 7.928 1.00 28.86 323 ASN X CA 1
ATOM 2576 C C . ASN A 1 323 ? 69.916 35.014 8.029 1.00 28.58 323 ASN X C 1
ATOM 2577 O O . ASN A 1 323 ? 70.366 35.581 7.045 1.00 29.31 323 ASN X O 1
ATOM 2582 N N . HIS A 1 324 ? 70.533 35.034 9.212 1.00 28.42 324 HIS X N 1
ATOM 2583 C CA . HIS A 1 324 ? 71.829 35.691 9.383 1.00 26.59 324 HIS X CA 1
ATOM 2584 C C . HIS A 1 324 ? 72.914 35.050 8.532 1.00 28.66 324 HIS X C 1
ATOM 2585 O O . HIS A 1 324 ? 73.744 35.739 7.941 1.00 27.86 324 HIS X O 1
ATOM 2592 N N . HIS A 1 325 ? 72.910 33.723 8.462 1.00 29.09 325 HIS X N 1
ATOM 2593 C CA . HIS A 1 325 ? 73.964 33.023 7.724 1.00 30.44 325 HIS X CA 1
ATOM 2594 C C . HIS A 1 325 ? 73.826 33.165 6.197 1.00 32.87 325 HIS X C 1
ATOM 2595 O O . HIS A 1 325 ? 74.745 32.801 5.472 1.00 36.16 325 HIS X O 1
ATOM 2602 N N . LYS A 1 326 ? 72.707 33.714 5.724 1.00 33.51 326 LYS X N 1
ATOM 2603 C CA . LYS A 1 326 ? 72.567 34.090 4.307 1.00 36.98 326 LYS X CA 1
ATOM 2604 C C . LYS A 1 326 ? 73.537 35.189 3.908 1.00 38.67 326 LYS X C 1
ATOM 2605 O O . LYS A 1 326 ? 73.863 35.338 2.721 1.00 40.86 326 LYS X O 1
ATOM 2611 N N . ILE A 1 327 ? 73.989 35.979 4.881 1.00 37.26 327 ILE X N 1
ATOM 2612 C CA . ILE A 1 327 ? 74.861 37.105 4.567 1.00 36.91 327 ILE X CA 1
ATOM 2613 C C . ILE A 1 327 ? 76.263 36.994 5.139 1.00 34.28 327 ILE X C 1
ATOM 2614 O O . ILE A 1 327 ? 77.193 37.549 4.575 1.00 33.77 327 ILE X O 1
ATOM 2619 N N . SER A 1 328 ? 76.431 36.263 6.237 1.00 33.22 328 SER X N 1
ATOM 2620 C CA . SER A 1 328 ? 77.746 36.119 6.825 1.00 34.33 328 SER X CA 1
ATOM 2621 C C . SER A 1 328 ? 77.827 34.863 7.658 1.00 33.85 328 SER X C 1
ATOM 2622 O O . SER A 1 328 ? 76.835 34.438 8.239 1.00 31.41 328 SER X O 1
ATOM 2625 N N . GLN A 1 329 ? 79.017 34.279 7.707 1.00 36.23 329 GLN X N 1
ATOM 2626 C CA . GLN A 1 329 ? 79.284 33.180 8.617 1.00 38.49 329 GLN X CA 1
ATOM 2627 C C . GLN A 1 329 ? 79.807 33.705 9.956 1.00 36.85 329 GLN X C 1
ATOM 2628 O O . GLN A 1 329 ? 79.890 32.958 10.920 1.00 41.17 329 GLN X O 1
ATOM 2634 N N . ASP A 1 330 ? 80.171 34.983 10.021 1.00 37.25 330 ASP X N 1
ATOM 2635 C CA . ASP A 1 330 ? 80.709 35.538 11.261 1.00 35.00 330 ASP X CA 1
ATOM 2636 C C . ASP A 1 330 ? 79.573 36.108 12.120 1.00 30.66 330 ASP X C 1
ATOM 2637 O O . ASP A 1 330 ? 79.466 37.337 12.270 1.00 33.18 330 ASP X O 1
ATOM 2642 N N . ILE A 1 331 ? 78.746 35.211 12.674 1.00 30.76 331 ILE X N 1
ATOM 2643 C CA . ILE A 1 331 ? 77.583 35.602 13.519 1.00 27.14 331 ILE X CA 1
ATOM 2644 C C . ILE A 1 331 ? 77.698 35.134 14.981 1.00 26.57 331 ILE X C 1
ATOM 2645 O O . ILE A 1 331 ? 77.623 33.936 15.273 1.00 26.91 331 ILE X O 1
ATOM 2650 N N . ALA A 1 332 ? 77.839 36.092 15.897 1.00 20.21 332 ALA X N 1
ATOM 2651 C CA . ALA A 1 332 ? 77.857 35.795 17.321 1.00 19.98 332 ALA X CA 1
ATOM 2652 C C . ALA A 1 332 ? 76.442 35.902 17.853 1.00 20.09 332 ALA X C 1
ATOM 2653 O O . ALA A 1 332 ? 75.585 36.535 17.218 1.00 20.17 332 ALA X O 1
ATOM 2655 N N . PHE A 1 333 ? 76.217 35.313 19.029 1.00 17.69 333 PHE X N 1
ATOM 2656 C CA . PHE A 1 333 ? 74.921 35.344 19.690 1.00 16.66 333 PHE X CA 1
ATOM 2657 C C . PHE A 1 333 ? 75.004 36.040 21.042 1.00 18.47 333 PHE X C 1
ATOM 2658 O O . PHE A 1 333 ? 75.925 35.782 21.810 1.00 18.70 333 PHE X O 1
ATOM 2666 N N . ALA A 1 334 ? 74.036 36.919 21.309 1.00 16.95 334 ALA X N 1
ATOM 2667 C CA . ALA A 1 334 ? 73.934 37.559 22.624 1.00 17.09 334 ALA X CA 1
ATOM 2668 C C . ALA A 1 334 ? 72.638 37.132 23.263 1.00 18.06 334 ALA X C 1
ATOM 2669 O O . ALA A 1 334 ? 71.549 37.390 22.757 1.00 17.64 334 ALA X O 1
ATOM 2671 N N . GLY A 1 335 ? 72.774 36.448 24.396 1.00 15.68 335 GLY X N 1
ATOM 2672 C CA . GLY A 1 335 ? 71.664 36.034 25.228 1.00 17.79 335 GLY X CA 1
ATOM 2673 C C . GLY A 1 335 ? 71.569 36.968 26.414 1.00 17.44 335 GLY X C 1
ATOM 2674 O O . GLY A 1 335 ? 72.292 37.962 26.473 1.00 17.66 335 GLY X O 1
ATOM 2675 N N . GLY A 1 336 ? 70.669 36.653 27.335 1.00 15.68 336 GLY X N 1
ATOM 2676 C CA . GLY A 1 336 ? 70.309 37.563 28.443 1.00 17.78 336 GLY X CA 1
ATOM 2677 C C . GLY A 1 336 ? 70.267 36.934 29.818 1.00 17.02 336 GLY X C 1
ATOM 2678 O O . GLY A 1 336 ? 69.598 35.924 30.033 1.00 17.70 336 GLY X O 1
ATOM 2679 N N . ALA A 1 337 ? 70.986 37.563 30.746 1.00 15.18 337 ALA X N 1
ATOM 2680 C CA . ALA A 1 337 ? 70.880 37.277 32.176 1.00 15.03 337 ALA X CA 1
ATOM 2681 C C . ALA A 1 337 ? 70.011 38.409 32.750 1.00 14.08 337 ALA X C 1
ATOM 2682 O O . ALA A 1 337 ? 70.462 39.536 32.911 1.00 15.79 337 ALA X O 1
ATOM 2684 N N . TRP A 1 338 ? 68.748 38.088 32.997 1.00 15.52 338 TRP X N 1
ATOM 2685 C CA . TRP A 1 338 ? 67.690 39.076 33.238 1.00 15.77 338 TRP X CA 1
ATOM 2686 C C . TRP A 1 338 ? 67.883 39.790 34.568 1.00 15.21 338 TRP X C 1
ATOM 2687 O O . TRP A 1 338 ? 67.526 39.277 35.652 1.00 16.04 338 TRP X O 1
ATOM 2698 N N . LYS A 1 339 ? 68.451 40.987 34.510 1.00 14.59 339 LYS X N 1
ATOM 2699 C CA . LYS A 1 339 ? 68.672 41.825 35.678 1.00 15.24 339 LYS X CA 1
ATOM 2700 C C . LYS A 1 339 ? 68.355 43.292 35.395 1.00 15.40 339 LYS X C 1
ATOM 2701 O O . LYS A 1 339 ? 68.882 44.186 36.048 1.00 15.40 339 LYS X O 1
ATOM 2707 N N . TRP A 1 340 ? 67.457 43.536 34.446 1.00 13.09 340 TRP X N 1
ATOM 2708 C CA . TRP A 1 340 ? 67.110 44.891 34.055 1.00 12.17 340 TRP X CA 1
ATOM 2709 C C . TRP A 1 340 ? 65.656 45.262 34.294 1.00 15.29 340 TRP X C 1
ATOM 2710 O O . TRP A 1 340 ? 65.125 46.170 33.628 1.00 14.95 340 TRP X O 1
ATOM 2721 N N . ILE A 1 341 ? 64.992 44.584 35.235 1.00 14.04 341 ILE X N 1
ATOM 2722 C CA . ILE A 1 341 ? 63.557 44.784 35.461 1.00 12.38 341 ILE X CA 1
ATOM 2723 C C . ILE A 1 341 ? 63.246 45.262 36.889 1.00 13.58 341 ILE X C 1
ATOM 2724 O O . ILE A 1 341 ? 62.158 45.005 37.431 1.00 16.92 341 ILE X O 1
ATOM 2729 N N . GLY A 1 342 ? 64.148 46.058 37.448 1.00 12.95 342 GLY X N 1
ATOM 2730 C CA . GLY A 1 342 ? 63.893 46.663 38.763 1.00 14.33 342 GLY X CA 1
ATOM 2731 C C . GLY A 1 342 ? 64.953 46.308 39.762 1.00 15.58 342 GLY X C 1
ATOM 2732 O O . GLY A 1 342 ? 66.131 46.523 39.519 1.00 16.07 342 GLY X O 1
ATOM 2733 N N . PHE A 1 343 ? 64.511 45.838 40.928 1.00 13.78 343 PHE X N 1
ATOM 2734 C CA . PHE A 1 343 ? 65.391 45.498 42.054 1.00 15.45 343 PHE X CA 1
ATOM 2735 C C . PHE A 1 343 ? 65.705 44.014 42.140 1.00 13.88 343 PHE X C 1
ATOM 2736 O O . PHE A 1 343 ? 66.596 43.612 42.901 1.00 15.72 343 PHE X O 1
ATOM 2744 N N . THR A 1 344 ? 64.952 43.218 41.394 1.00 13.69 344 THR X N 1
ATOM 2745 C CA . THR A 1 344 ? 64.948 41.761 41.478 1.00 13.41 344 THR X CA 1
ATOM 2746 C C . THR A 1 344 ? 65.169 41.167 40.091 1.00 14.39 344 THR X C 1
ATOM 2747 O O . THR A 1 344 ? 64.485 41.584 39.133 1.00 14.83 344 THR X O 1
ATOM 2751 N N . PRO A 1 345 ? 66.102 40.203 39.957 1.00 13.23 345 PRO X N 1
ATOM 2752 C CA . PRO A 1 345 ? 66.399 39.603 38.681 1.00 13.64 345 PRO X CA 1
ATOM 2753 C C . PRO A 1 345 ? 65.376 38.523 38.324 1.00 14.59 345 PRO X C 1
ATOM 2754 O O . PRO A 1 345 ? 64.395 38.311 39.049 1.00 14.98 345 PRO X O 1
ATOM 2758 N N . HIS A 1 346 ? 65.594 37.859 37.187 1.00 14.73 346 HIS X N 1
ATOM 2759 C CA . HIS A 1 346 ? 64.800 36.709 36.776 1.00 14.56 346 HIS X CA 1
ATOM 2760 C C . HIS A 1 346 ? 65.705 35.619 36.224 1.00 15.80 346 HIS X C 1
ATOM 2761 O O . HIS A 1 346 ? 65.766 35.353 35.014 1.00 15.23 346 HIS X O 1
ATOM 2768 N N . ASN A 1 347 ? 66.470 35.012 37.104 1.00 15.90 347 ASN X N 1
ATOM 2769 C CA . ASN A 1 347 ? 67.288 33.860 36.762 1.00 16.31 347 ASN X CA 1
ATOM 2770 C C . ASN A 1 347 ? 66.476 32.680 36.226 1.00 17.50 347 ASN X C 1
ATOM 2771 O O . ASN A 1 347 ? 66.947 31.950 35.343 1.00 15.73 347 ASN X O 1
ATOM 2776 N N . HIS A 1 348 ? 65.246 32.512 36.711 1.00 16.70 348 HIS X N 1
ATOM 2777 C CA . HIS A 1 348 ? 64.379 31.418 36.234 1.00 16.27 348 HIS X CA 1
ATOM 2778 C C . HIS A 1 348 ? 64.060 31.573 34.743 1.00 17.27 348 HIS X C 1
ATOM 2779 O O . HIS A 1 348 ? 64.202 30.647 33.942 1.00 18.17 348 HIS X O 1
ATOM 2786 N N . PHE A 1 349 ? 63.635 32.770 34.343 1.00 17.00 349 PHE X N 1
ATOM 2787 C CA . PHE A 1 349 ? 63.344 33.003 32.951 1.00 16.56 349 PHE X CA 1
ATOM 2788 C C . PHE A 1 349 ? 64.637 32.895 32.138 1.00 16.57 349 PHE X C 1
ATOM 2789 O O . PHE A 1 349 ? 64.653 32.370 31.017 1.00 17.73 349 PHE X O 1
ATOM 2797 N N . SER A 1 350 ? 65.733 33.426 32.686 1.00 15.95 350 SER X N 1
ATOM 2798 C CA . SER A 1 350 ? 67.032 33.314 32.045 1.00 15.36 350 SER X CA 1
ATOM 2799 C C . SER A 1 350 ? 67.381 31.859 31.722 1.00 15.58 350 SER X C 1
ATOM 2800 O O . SER A 1 350 ? 67.916 31.563 30.640 1.00 15.89 350 SER X O 1
ATOM 2803 N N . ARG A 1 351 ? 67.095 30.962 32.645 1.00 16.36 351 ARG X N 1
ATOM 2804 C CA . ARG A 1 351 ? 67.367 29.546 32.442 1.00 16.18 351 ARG X CA 1
ATOM 2805 C C . ARG A 1 351 ? 66.529 28.969 31.305 1.00 16.65 351 ARG X C 1
ATOM 2806 O O . ARG A 1 351 ? 67.033 28.240 30.455 1.00 18.87 351 ARG X O 1
ATOM 2814 N N . LEU A 1 352 ? 65.247 29.295 31.300 1.00 17.09 352 LEU X N 1
ATOM 2815 C CA . LEU A 1 352 ? 64.336 28.820 30.256 1.00 18.15 352 LEU X CA 1
ATOM 2816 C C . LEU A 1 352 ? 64.837 29.156 28.868 1.00 20.45 352 LEU X C 1
ATOM 2817 O O . LEU A 1 352 ? 64.896 28.284 27.994 1.00 20.64 352 LEU X O 1
ATOM 2822 N N . VAL A 1 353 ? 65.186 30.423 28.632 1.00 17.94 353 VAL X N 1
ATOM 2823 C CA . VAL A 1 353 ? 65.642 30.830 27.324 1.00 18.32 353 VAL X CA 1
ATOM 2824 C C . VAL A 1 353 ? 67.037 30.318 27.007 1.00 18.95 353 VAL X C 1
ATOM 2825 O O . VAL A 1 353 ? 67.330 30.031 25.853 1.00 19.99 353 VAL X O 1
ATOM 2829 N N . ALA A 1 354 ? 67.918 30.217 27.995 1.00 17.72 354 ALA X N 1
ATOM 2830 C CA . ALA A 1 354 ? 69.271 29.726 27.752 1.00 16.34 354 ALA X CA 1
ATOM 2831 C C . ALA A 1 354 ? 69.253 28.296 27.217 1.00 18.21 354 ALA X C 1
ATOM 2832 O O . ALA A 1 354 ? 70.010 27.963 26.304 1.00 19.30 354 ALA X O 1
ATOM 2834 N N . ILE A 1 355 ? 68.397 27.468 27.801 1.00 19.03 355 ILE X N 1
ATOM 2835 C CA . ILE A 1 355 ? 68.290 26.059 27.381 1.00 18.60 355 ILE X CA 1
ATOM 2836 C C . ILE A 1 355 ? 67.977 26.003 25.885 1.00 20.57 355 ILE X C 1
ATOM 2837 O O . ILE A 1 355 ? 68.582 25.233 25.131 1.00 22.72 355 ILE X O 1
ATOM 2842 N N . GLU A 1 356 ? 67.035 26.822 25.450 1.00 20.66 356 GLU X N 1
ATOM 2843 C CA . GLU A 1 356 ? 66.643 26.814 24.053 1.00 20.41 356 GLU X CA 1
ATOM 2844 C C . GLU A 1 356 ? 67.648 27.491 23.151 1.00 21.48 356 GLU X C 1
ATOM 2845 O O . GLU A 1 356 ? 67.938 27.012 22.058 1.00 21.50 356 GLU X O 1
ATOM 2851 N N . ALA A 1 357 ? 68.199 28.617 23.595 1.00 19.23 357 ALA X N 1
ATOM 2852 C CA . ALA A 1 357 ? 69.200 29.311 22.803 1.00 19.17 357 ALA X CA 1
ATOM 2853 C C . ALA A 1 357 ? 70.453 28.477 22.605 1.00 19.01 357 ALA X C 1
ATOM 2854 O O . ALA A 1 357 ? 71.023 28.477 21.526 1.00 20.79 357 ALA X O 1
ATOM 2856 N N . ASN A 1 358 ? 70.879 27.768 23.646 1.00 18.43 358 ASN X N 1
ATOM 2857 C CA . ASN A 1 358 ? 72.053 26.897 23.560 1.00 19.04 358 ASN X CA 1
ATOM 2858 C C . ASN A 1 358 ? 71.855 25.809 22.485 1.00 20.25 358 ASN X C 1
ATOM 2859 O O . ASN A 1 358 ? 72.760 25.531 21.706 1.00 21.42 358 ASN X O 1
ATOM 2864 N N . LYS A 1 359 ? 70.664 25.234 22.436 1.00 21.87 359 LYS X N 1
ATOM 2865 C CA . LYS A 1 359 ? 70.350 24.245 21.387 1.00 20.91 359 LYS X CA 1
ATOM 2866 C C . LYS A 1 359 ? 70.550 24.816 19.996 1.00 22.94 359 LYS X C 1
ATOM 2867 O O . LYS A 1 359 ? 71.172 24.197 19.127 1.00 24.20 359 LYS X O 1
ATOM 2873 N N . ALA A 1 360 ? 70.034 26.022 19.788 1.00 21.67 360 ALA X N 1
ATOM 2874 C CA . ALA A 1 360 ? 70.099 26.678 18.515 1.00 20.93 360 ALA X CA 1
ATOM 2875 C C . ALA A 1 360 ? 71.514 27.140 18.173 1.00 23.87 360 ALA X C 1
ATOM 2876 O O . ALA A 1 360 ? 71.961 27.050 17.023 1.00 23.08 360 ALA X O 1
ATOM 2878 N N . CYS A 1 361 ? 72.250 27.657 19.154 1.00 2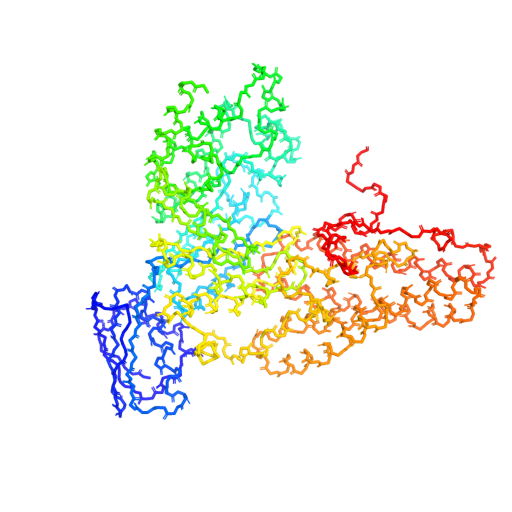1.37 361 CYS X N 1
ATOM 2879 C CA . CYS A 1 361 ? 73.613 28.073 18.885 1.00 20.48 361 CYS X CA 1
ATOM 2880 C C . CYS A 1 361 ? 74.460 26.870 18.465 1.00 21.86 361 CYS X C 1
ATOM 2881 O O . CYS A 1 361 ? 75.264 26.968 17.557 1.00 22.17 361 CYS X O 1
ATOM 2884 N N . ARG A 1 362 ? 74.260 25.739 19.115 1.00 21.01 362 ARG X N 1
ATOM 2885 C CA . ARG A 1 362 ? 75.017 24.523 18.767 1.00 23.11 362 ARG X CA 1
ATOM 2886 C C . ARG A 1 362 ? 74.655 24.059 17.353 1.00 25.70 362 ARG X C 1
ATOM 2887 O O . ARG A 1 362 ? 75.537 23.743 16.547 1.00 26.18 362 ARG X O 1
ATOM 2895 N N . LYS A 1 363 ? 73.364 24.048 17.052 1.00 26.65 363 LYS X N 1
ATOM 2896 C CA . LYS A 1 363 ? 72.894 23.585 15.740 1.00 27.00 363 LYS X CA 1
ATOM 2897 C C . LYS A 1 363 ? 73.446 24.429 14.602 1.00 28.21 363 LYS X C 1
ATOM 2898 O O . LYS A 1 363 ? 73.759 23.913 13.525 1.00 30.20 363 LYS X O 1
ATOM 2904 N N . ASN A 1 364 ? 73.598 25.732 14.849 1.00 25.74 364 ASN X N 1
ATOM 2905 C CA . ASN A 1 364 ? 74.047 26.666 13.838 1.00 26.29 364 ASN X CA 1
ATOM 2906 C C . ASN A 1 364 ? 75.535 27.032 13.929 1.00 25.86 364 ASN X C 1
ATOM 2907 O O . ASN A 1 364 ? 75.974 28.003 13.327 1.00 27.18 364 ASN X O 1
ATOM 2912 N N . GLN A 1 365 ? 76.303 26.218 14.653 1.00 25.41 365 GLN X N 1
ATOM 2913 C CA . GLN A 1 365 ? 77.761 26.300 14.706 1.00 28.01 365 GLN X CA 1
ATOM 2914 C C . GLN A 1 365 ? 78.280 27.668 15.146 1.00 26.88 365 GLN X C 1
ATOM 2915 O O . GLN A 1 365 ? 79.282 28.157 14.651 1.00 26.13 365 GLN X O 1
ATOM 2921 N N . VAL A 1 366 ? 77.576 28.278 16.092 1.00 24.33 366 VAL X N 1
ATOM 2922 C CA . VAL A 1 366 ? 78.003 29.564 16.664 1.00 23.18 366 VAL X CA 1
ATOM 2923 C C . VAL A 1 366 ? 79.311 29.384 17.424 1.00 22.59 366 VAL X C 1
ATOM 2924 O O . VAL A 1 366 ? 79.463 28.405 18.166 1.00 25.02 366 VAL X O 1
ATOM 2928 N N . LYS A 1 367 ? 80.242 30.317 17.247 1.00 22.00 367 LYS X N 1
ATOM 2929 C CA . LYS A 1 367 ? 81.542 30.260 17.921 1.00 23.07 367 LYS X CA 1
ATOM 2930 C C . LYS A 1 367 ? 81.634 31.153 19.151 1.00 21.62 367 LYS X C 1
ATOM 2931 O O . LYS A 1 367 ? 82.481 30.921 20.007 1.00 21.17 367 LYS X O 1
ATOM 2937 N N . GLU A 1 368 ? 80.787 32.182 19.233 1.00 20.89 368 GLU X N 1
ATOM 2938 C CA . GLU A 1 368 ? 80.853 33.137 20.351 1.00 21.11 368 GLU X CA 1
ATOM 2939 C C . GLU A 1 368 ? 79.464 33.426 20.890 1.00 20.00 368 GLU X C 1
ATOM 2940 O O . GLU A 1 368 ? 78.564 33.785 20.123 1.00 18.95 368 GLU X O 1
ATOM 2946 N N . VAL A 1 369 ? 79.327 33.291 22.209 1.00 18.72 369 VAL X N 1
ATOM 2947 C CA . VAL A 1 369 ? 78.112 33.639 22.938 1.00 18.75 369 VAL X CA 1
ATOM 2948 C C . VAL A 1 369 ? 78.463 34.702 23.973 1.00 19.03 369 VAL X C 1
ATOM 2949 O O . VAL A 1 369 ? 79.425 34.570 24.712 1.00 19.48 369 VAL X O 1
ATOM 2953 N N . ILE A 1 370 ? 77.673 35.761 23.990 1.00 16.83 370 ILE X N 1
ATOM 2954 C CA . ILE A 1 370 ? 77.794 36.864 24.937 1.00 16.92 370 ILE X CA 1
ATOM 2955 C C . ILE A 1 370 ? 76.530 36.839 25.778 1.00 17.83 370 ILE X C 1
ATOM 2956 O O . ILE A 1 370 ? 75.420 36.888 25.263 1.00 17.94 370 ILE X O 1
ATOM 2961 N N . VAL A 1 371 ? 76.694 36.737 27.086 1.00 16.01 371 VAL X N 1
ATOM 2962 C CA . VAL A 1 371 ? 75.570 36.813 28.036 1.00 16.15 371 VAL X CA 1
ATOM 2963 C C . VAL A 1 371 ? 75.507 38.257 28.552 1.00 15.09 371 VAL X C 1
ATOM 2964 O O . VAL A 1 371 ? 76.470 38.762 29.134 1.00 15.39 371 VAL X O 1
ATOM 2968 N N . THR A 1 372 ? 74.376 38.927 28.326 1.00 15.10 372 THR X N 1
ATOM 2969 C CA . THR A 1 372 ? 74.259 40.357 28.635 1.00 14.11 372 THR X CA 1
ATOM 2970 C C . THR A 1 372 ? 73.552 40.546 29.987 1.00 15.48 372 THR X C 1
ATOM 2971 O O . THR A 1 372 ? 72.600 39.852 30.291 1.00 16.81 372 THR X O 1
ATOM 2975 N N . GLY A 1 373 ? 74.001 41.534 30.747 1.00 14.42 373 GLY X N 1
ATOM 2976 C CA . GLY A 1 373 ? 73.475 41.860 32.080 1.00 14.34 373 GLY X CA 1
ATOM 2977 C C . GLY A 1 373 ? 73.087 43.321 32.135 1.00 16.08 373 GLY X C 1
ATOM 2978 O O . GLY A 1 373 ? 73.626 44.100 32.892 1.00 13.93 373 GLY X O 1
ATOM 2979 N N . TRP A 1 374 ? 72.149 43.715 31.277 1.00 14.18 374 TRP X N 1
ATOM 2980 C CA . TRP A 1 374 ? 71.661 45.085 31.220 1.00 13.82 374 TRP X CA 1
ATOM 2981 C C . TRP A 1 374 ? 71.074 45.549 32.555 1.00 14.42 374 TRP X C 1
ATOM 2982 O O . TRP A 1 374 ? 70.641 44.707 33.333 1.00 15.46 374 TRP X O 1
ATOM 2993 N N . GLY A 1 375 ? 70.925 46.873 32.737 1.00 13.05 375 GLY X N 1
ATOM 2994 C CA . GLY A 1 375 ? 70.389 47.447 33.977 1.00 14.43 375 GLY X CA 1
ATOM 2995 C C . GLY A 1 375 ? 69.355 48.534 33.778 1.00 19.04 375 GLY X C 1
ATOM 2996 O O . GLY A 1 375 ? 69.290 49.473 34.597 1.00 20.19 375 GLY X O 1
ATOM 2997 N N . ASP A 1 376 ? 68.625 48.449 32.658 1.00 15.50 376 ASP X N 1
ATOM 2998 C CA . ASP A 1 376 ? 67.569 49.444 32.298 1.00 18.84 376 ASP X CA 1
ATOM 2999 C C . ASP A 1 376 ? 66.970 50.278 33.465 1.00 21.22 376 ASP X C 1
ATOM 3000 O O . ASP A 1 376 ? 66.484 49.721 34.440 1.00 22.30 376 ASP X O 1
ATOM 3005 N N . ASN A 1 377 ? 66.964 51.604 33.263 1.00 16.82 377 ASN X N 1
ATOM 3006 C CA . ASN A 1 377 ? 66.216 52.608 33.987 1.00 19.14 377 ASN X CA 1
ATOM 3007 C C . ASN A 1 377 ? 66.695 52.812 35.455 1.00 18.47 377 ASN X C 1
ATOM 3008 O O . ASN A 1 377 ? 65.870 52.956 36.325 1.00 17.67 377 ASN X O 1
ATOM 3013 N N . GLY A 1 378 ? 68.015 52.868 35.710 1.00 16.71 378 GLY X N 1
ATOM 3014 C CA . GLY A 1 378 ? 68.533 53.212 37.034 1.00 15.60 378 GLY X CA 1
ATOM 3015 C C . GLY A 1 378 ? 69.464 52.202 37.702 1.00 15.27 378 GLY X C 1
ATOM 3016 O O . GLY A 1 378 ? 70.007 52.500 38.761 1.00 15.15 378 GLY X O 1
ATOM 3017 N N . GLY A 1 379 ? 69.622 51.018 37.153 1.00 14.80 379 GLY X N 1
ATOM 3018 C CA . GLY A 1 379 ? 70.582 50.049 37.695 1.00 13.97 379 GLY X CA 1
ATOM 3019 C C . GLY A 1 379 ? 70.254 49.561 39.093 1.00 14.08 379 GLY X C 1
ATOM 3020 O O . GLY A 1 379 ? 71.156 49.346 39.893 1.00 16.22 379 GLY X O 1
ATOM 3021 N N . GLU A 1 380 ? 68.985 49.266 39.311 1.00 12.08 380 GLU X N 1
ATOM 3022 C CA . GLU A 1 380 ? 68.493 48.948 40.665 1.00 12.83 380 GLU X CA 1
ATOM 3023 C C . GLU A 1 380 ? 68.766 47.502 41.086 1.00 15.45 380 GLU X C 1
ATOM 3024 O O . GLU A 1 380 ? 68.636 47.193 42.269 1.00 16.78 380 GLU X O 1
ATOM 3030 N N . THR A 1 381 ? 69.122 46.602 40.183 1.00 13.78 381 THR X N 1
ATOM 3031 C CA . THR A 1 381 ? 69.380 45.208 40.552 1.00 13.84 381 THR X CA 1
ATOM 3032 C C . THR A 1 381 ? 70.855 44.983 40.859 1.00 16.40 381 THR X C 1
ATOM 3033 O O . THR A 1 381 ? 71.745 45.559 40.265 1.00 15.29 381 THR X O 1
ATOM 3037 N N . SER A 1 382 ? 71.112 44.149 41.869 1.00 14.45 382 SER X N 1
ATOM 3038 C CA . SER A 1 382 ? 72.473 43.807 42.221 1.00 14.66 382 SER X CA 1
ATOM 3039 C C . SER A 1 382 ? 73.292 43.331 41.040 1.00 15.16 382 SER X C 1
ATOM 3040 O O . SER A 1 382 ? 72.828 42.539 40.189 1.00 15.66 382 SER X O 1
ATOM 3043 N N . GLN A 1 383 ? 74.545 43.762 41.016 1.00 15.30 383 GLN X N 1
ATOM 3044 C CA . GLN A 1 383 ? 75.496 43.314 39.989 1.00 14.72 383 GLN X CA 1
ATOM 3045 C C . GLN A 1 383 ? 75.800 41.801 40.079 1.00 15.29 383 GLN X C 1
ATOM 3046 O O . GLN A 1 383 ? 76.274 41.204 39.111 1.00 18.15 383 GLN X O 1
ATOM 3052 N N . PHE A 1 384 ? 75.550 41.212 41.246 1.00 15.98 384 PHE X N 1
ATOM 3053 C CA . PHE A 1 384 ? 75.793 39.782 41.462 1.00 15.12 384 PHE X CA 1
ATOM 3054 C C . PHE A 1 384 ? 7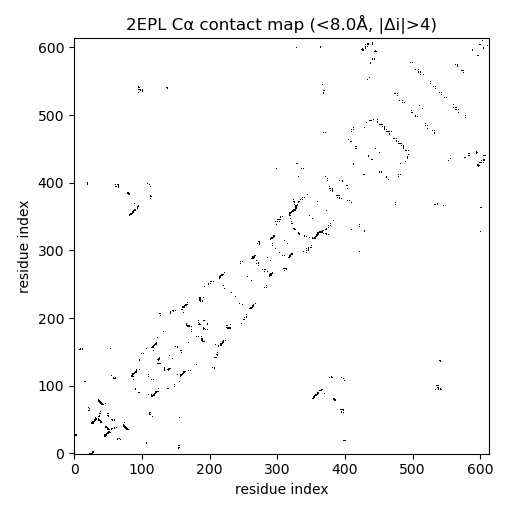4.499 38.960 41.502 1.00 16.47 384 PHE X C 1
ATOM 3055 O O . PHE A 1 384 ? 74.510 37.774 41.802 1.00 17.26 384 PHE X O 1
ATOM 3063 N N . SER A 1 385 ? 73.393 39.577 41.084 1.00 15.97 385 SER X N 1
ATOM 3064 C CA . SER A 1 385 ? 72.079 38.980 41.161 1.00 17.33 385 SER X CA 1
ATOM 3065 C C . SER A 1 385 ? 71.919 37.789 40.240 1.00 15.19 385 SER X C 1
ATOM 3066 O O . SER A 1 385 ? 71.037 36.951 40.472 1.00 16.47 385 SER X O 1
ATOM 3069 N N . VAL A 1 386 ? 72.699 37.737 39.154 1.00 16.28 386 VAL X N 1
ATOM 3070 C CA . VAL A 1 386 ? 72.497 36.762 38.109 1.00 15.74 386 VAL X CA 1
ATOM 3071 C C . VAL A 1 386 ? 73.606 35.716 38.030 1.00 16.52 386 VAL X C 1
ATOM 3072 O O . VAL A 1 386 ? 73.782 35.086 37.006 1.00 15.84 386 VAL X O 1
ATOM 3076 N N . LEU A 1 387 ? 74.328 35.514 39.118 1.00 16.29 387 LEU X N 1
ATOM 3077 C CA . LEU A 1 387 ? 75.318 34.426 39.127 1.00 14.93 387 LEU X CA 1
ATOM 3078 C C . LEU A 1 387 ? 74.706 33.082 38.735 1.00 15.48 387 LEU X C 1
ATOM 3079 O O . LEU A 1 387 ? 75.341 32.327 37.995 1.00 16.07 387 LEU X O 1
ATOM 3084 N N . PRO A 1 388 ? 73.470 32.772 39.187 1.00 17.09 388 PRO X N 1
ATOM 3085 C CA . PRO A 1 388 ? 72.896 31.505 38.719 1.00 15.60 388 PRO X CA 1
ATOM 3086 C C . PRO A 1 388 ? 72.773 31.401 37.188 1.00 15.97 388 PRO X C 1
ATOM 3087 O O . PRO A 1 388 ? 73.191 30.386 36.586 1.00 16.29 388 PRO X O 1
ATOM 3091 N N . ALA A 1 389 ? 72.251 32.444 36.548 1.00 14.90 389 ALA X N 1
ATOM 3092 C CA . ALA A 1 389 ? 72.157 32.458 35.085 1.00 14.73 389 ALA X CA 1
ATOM 3093 C C . ALA A 1 389 ? 73.503 32.324 34.424 1.00 15.97 389 ALA X C 1
ATOM 3094 O O . ALA A 1 389 ? 73.614 31.698 33.367 1.00 16.70 389 ALA X O 1
ATOM 3096 N N . LEU A 1 390 ? 74.531 32.943 35.000 1.00 15.19 390 LEU X N 1
ATOM 3097 C CA . LEU A 1 390 ? 75.869 32.836 34.444 1.00 14.81 390 LEU X CA 1
ATOM 3098 C C . LEU A 1 390 ? 76.391 31.404 34.542 1.00 16.54 390 LEU X C 1
ATOM 3099 O O . LEU A 1 390 ? 76.996 30.909 33.594 1.00 17.49 390 LEU X O 1
ATOM 3104 N N . GLN A 1 391 ? 76.145 30.756 35.665 1.00 16.02 391 GLN X N 1
ATOM 3105 C CA . GLN A 1 391 ? 76.564 29.350 35.808 1.00 14.26 391 GLN X CA 1
ATOM 3106 C C . GLN A 1 391 ? 75.811 28.479 34.824 1.00 17.54 391 GLN X C 1
ATOM 3107 O O . GLN A 1 391 ? 76.380 27.554 34.230 1.00 16.30 391 GLN X O 1
ATOM 3113 N N . ILE A 1 392 ? 74.519 28.743 34.656 1.00 17.60 392 ILE X N 1
ATOM 3114 C CA . ILE A 1 392 ? 73.705 27.985 33.706 1.00 16.03 392 ILE X CA 1
ATOM 3115 C C . ILE A 1 392 ? 74.282 28.036 32.286 1.00 16.50 392 ILE X C 1
ATOM 3116 O O . ILE A 1 392 ? 74.460 27.017 31.626 1.00 16.87 392 ILE X O 1
ATOM 3121 N N . TRP A 1 393 ? 74.622 29.223 31.838 1.00 15.67 393 TRP X N 1
ATOM 3122 C CA . TRP A 1 393 ? 75.173 29.329 30.516 1.00 15.15 393 TRP X CA 1
ATOM 3123 C C . TRP A 1 393 ? 76.521 28.610 30.384 1.00 18.46 393 TRP X C 1
ATOM 3124 O O . TRP A 1 393 ? 76.798 28.019 29.356 1.00 18.14 393 TRP X O 1
ATOM 3135 N N . ALA A 1 394 ? 77.360 28.702 31.402 1.00 16.98 394 ALA X N 1
ATOM 3136 C CA . ALA A 1 394 ? 78.652 28.026 31.391 1.00 15.83 394 ALA X CA 1
ATOM 3137 C C . ALA A 1 394 ? 78.455 26.514 31.344 1.00 17.48 394 ALA X C 1
ATOM 3138 O O . ALA A 1 394 ? 79.138 25.827 30.576 1.00 18.46 394 ALA X O 1
ATOM 3140 N N . GLU A 1 395 ? 77.543 25.992 32.162 1.00 17.87 395 GLU X N 1
ATOM 3141 C CA . GLU A 1 395 ? 77.256 24.545 32.123 1.00 17.48 395 GLU X CA 1
ATOM 3142 C C . GLU A 1 395 ? 76.733 24.125 30.754 1.00 20.17 395 GLU X C 1
ATOM 3143 O O . GLU A 1 395 ? 77.162 23.115 30.193 1.00 19.33 395 GLU X O 1
ATOM 3149 N N . LEU A 1 396 ? 75.793 24.879 30.201 1.00 17.57 396 LEU X N 1
ATOM 3150 C CA . LEU A 1 396 ? 75.309 24.570 28.877 1.00 17.97 396 LEU X CA 1
ATOM 3151 C C . LEU A 1 396 ? 76.408 24.595 27.829 1.00 19.35 396 LEU X C 1
ATOM 3152 O O . LEU A 1 396 ? 76.448 23.718 26.984 1.00 19.89 396 LEU X O 1
ATOM 3157 N N . ALA A 1 397 ? 77.311 25.574 27.894 1.00 18.67 397 ALA X N 1
ATOM 3158 C CA . ALA A 1 397 ? 78.419 25.696 26.958 1.00 18.17 397 ALA X CA 1
ATOM 3159 C C . ALA A 1 397 ? 79.407 24.543 27.026 1.00 20.99 397 ALA X C 1
ATOM 3160 O O . ALA A 1 397 ? 79.920 24.104 25.993 1.00 20.52 397 ALA X O 1
ATOM 3162 N N . TYR A 1 398 ? 79.700 24.092 28.232 1.00 19.30 398 TYR X N 1
ATOM 3163 C CA . TYR A 1 398 ? 80.774 23.105 28.438 1.00 18.53 398 TYR X CA 1
ATOM 3164 C C . TYR A 1 398 ? 80.284 21.669 28.490 1.00 21.25 398 TYR X C 1
ATOM 3165 O O . TYR A 1 398 ? 81.035 20.762 28.088 1.00 21.41 398 TYR X O 1
ATOM 3174 N N . ARG A 1 399 ? 79.063 21.454 28.981 1.00 21.06 399 ARG X N 1
ATOM 3175 C CA . ARG A 1 399 ? 78.506 20.097 29.175 1.00 22.27 399 ARG X CA 1
ATOM 3176 C C . ARG A 1 399 ? 77.223 19.829 28.408 1.00 23.91 399 ARG X C 1
ATOM 3177 O O . ARG A 1 399 ? 76.804 18.670 28.318 1.00 24.51 399 ARG X O 1
ATOM 3185 N N . ASN A 1 400 ? 76.541 20.872 27.925 1.00 21.50 400 ASN X N 1
ATOM 3186 C CA . ASN A 1 400 ? 75.245 20.720 27.262 1.00 21.74 400 ASN X CA 1
ATOM 3187 C C . ASN A 1 400 ? 74.132 20.197 28.170 1.00 22.77 400 ASN X C 1
ATOM 3188 O O . ASN A 1 400 ? 73.145 19.617 27.702 1.00 25.45 400 ASN X O 1
ATOM 3193 N N . ASP A 1 401 ? 74.287 20.398 29.470 1.00 22.83 401 ASP X N 1
ATOM 3194 C CA . ASP A 1 401 ? 73.266 20.033 30.430 1.00 22.41 401 ASP X CA 1
ATOM 3195 C C . ASP A 1 401 ? 73.517 20.753 31.741 1.00 21.65 401 ASP X C 1
ATOM 3196 O O . ASP A 1 401 ? 74.548 21.414 31.896 1.00 21.90 401 ASP X O 1
ATOM 3201 N N . LEU A 1 402 ? 72.542 20.664 32.642 1.00 20.29 402 LEU X N 1
ATOM 3202 C CA . LEU A 1 402 ? 72.595 21.298 33.943 1.00 19.72 402 LEU X CA 1
ATOM 3203 C C . LEU A 1 402 ? 72.718 20.296 35.092 1.00 22.20 402 LEU X C 1
ATOM 3204 O O . LEU A 1 402 ? 72.436 20.617 36.241 1.00 21.42 402 LEU X O 1
ATOM 3209 N N . LYS A 1 403 ? 73.197 19.089 34.785 1.00 23.63 403 LYS X N 1
ATOM 3210 C CA . LYS A 1 403 ? 73.264 18.037 35.786 1.00 24.17 403 LYS X CA 1
ATOM 3211 C C . LYS A 1 403 ? 74.221 18.347 36.926 1.00 22.10 403 LYS X C 1
ATOM 3212 O O . LYS A 1 403 ? 74.016 17.866 38.053 1.00 24.35 403 LYS X O 1
ATOM 3218 N N . LYS A 1 404 ? 75.250 19.159 36.655 1.00 21.29 404 LYS X N 1
ATOM 3219 C CA . LYS A 1 404 ? 76.243 19.521 37.672 1.00 21.71 404 LYS X CA 1
ATOM 3220 C C . LYS A 1 404 ? 76.202 21.000 38.040 1.00 19.71 404 LYS X C 1
ATOM 3221 O O . LYS A 1 404 ? 77.157 21.526 38.611 1.00 19.69 404 LYS X O 1
ATOM 3227 N N . VAL A 1 405 ? 75.099 21.678 37.729 1.00 20.40 405 VAL X N 1
ATOM 3228 C CA . VAL A 1 405 ? 75.046 23.124 37.998 1.00 17.83 405 VAL X CA 1
ATOM 3229 C C . VAL A 1 405 ? 75.227 23.442 39.493 1.00 18.48 405 VAL X C 1
ATOM 3230 O O . VAL A 1 405 ? 75.940 24.382 39.833 1.00 19.28 405 VAL X O 1
ATOM 3234 N N . SER A 1 406 ? 74.614 22.675 40.401 1.00 19.00 406 SER X N 1
ATOM 3235 C CA . SER A 1 406 ? 74.728 22.944 41.845 1.00 18.85 406 SER X CA 1
ATOM 3236 C C . SER A 1 406 ? 76.133 22.712 42.368 1.00 19.91 406 SER X C 1
ATOM 3237 O O . SER A 1 406 ? 76.671 23.522 43.125 1.00 19.79 406 SER X O 1
ATOM 3240 N N . GLU A 1 407 ? 76.726 21.587 41.971 1.00 19.27 407 GLU X N 1
ATOM 3241 C CA . GLU A 1 407 ? 78.080 21.267 42.394 1.00 20.78 407 GLU X CA 1
ATOM 3242 C C . GLU A 1 407 ? 79.101 22.309 41.959 1.00 19.76 407 GLU X C 1
ATOM 3243 O O . GLU A 1 407 ? 79.954 22.733 42.762 1.00 21.55 407 GLU X O 1
ATOM 3249 N N . HIS A 1 408 ? 79.004 22.744 40.704 1.00 20.77 408 HIS X N 1
ATOM 3250 C CA . HIS A 1 408 ? 79.926 23.749 40.191 1.00 17.55 408 HIS X CA 1
ATOM 3251 C C . HIS A 1 408 ? 79.637 25.141 40.787 1.00 18.05 408 HIS X C 1
ATOM 3252 O O . HIS A 1 408 ? 80.555 25.872 41.121 1.00 19.73 408 HIS X O 1
ATOM 3259 N N . PHE A 1 409 ? 78.365 25.465 40.969 1.00 18.25 409 PHE X N 1
ATOM 3260 C CA . PHE A 1 409 ? 77.988 26.753 41.593 1.00 18.05 409 PHE X CA 1
ATOM 3261 C C . PHE A 1 409 ? 78.509 26.900 43.011 1.00 17.79 409 PHE X C 1
ATOM 3262 O O . PHE A 1 409 ? 78.839 28.000 43.462 1.00 18.29 409 PHE X O 1
ATOM 3270 N N . LEU A 1 410 ? 78.567 25.784 43.743 1.00 18.11 410 LEU X N 1
ATOM 3271 C CA . LEU A 1 410 ? 79.095 25.816 45.088 1.00 19.60 410 LEU X CA 1
ATOM 3272 C C . LEU A 1 410 ? 80.568 26.243 45.104 1.00 18.97 410 LEU X C 1
ATOM 3273 O O . LEU A 1 410 ? 81.004 26.937 46.026 1.00 21.09 410 LEU X O 1
ATOM 3278 N N . VAL A 1 411 ? 81.330 25.848 44.096 1.00 19.36 411 VAL X N 1
ATOM 3279 C CA . VAL A 1 411 ? 82.711 26.303 43.996 1.00 19.32 411 VAL X CA 1
ATOM 3280 C C . VAL A 1 411 ? 82.737 27.805 43.675 1.00 20.70 411 VAL X C 1
ATOM 3281 O O . VAL A 1 411 ? 83.421 28.596 44.340 1.00 19.92 411 VAL X O 1
ATOM 3285 N N . SER A 1 412 ? 81.947 28.185 42.667 1.00 18.64 412 SER X N 1
ATOM 3286 C CA . SER A 1 412 ? 81.927 29.564 42.199 1.00 19.71 412 SER X CA 1
ATOM 3287 C C . SER A 1 412 ? 81.540 30.568 43.269 1.00 18.91 412 SER X C 1
ATOM 3288 O O . SER A 1 412 ? 82.084 31.686 43.301 1.00 18.85 412 SER X O 1
ATOM 3291 N N . THR A 1 413 ? 80.559 30.217 44.106 1.00 19.16 413 THR X N 1
ATOM 3292 C CA . THR A 1 413 ? 79.968 31.163 45.053 1.00 19.32 413 THR X CA 1
ATOM 3293 C C . THR A 1 413 ? 80.018 30.783 46.523 1.00 20.27 413 THR X C 1
ATOM 3294 O O . THR A 1 413 ? 79.783 31.628 47.378 1.00 22.54 413 THR X O 1
ATOM 3298 N N . GLY A 1 414 ? 80.273 29.514 46.830 1.00 21.74 414 GLY X N 1
ATOM 3299 C CA . GLY A 1 414 ? 80.198 29.048 48.207 1.00 22.66 414 GLY X CA 1
ATOM 3300 C C . GLY A 1 414 ? 78.798 28.765 48.706 1.00 23.57 414 GLY X C 1
ATOM 3301 O O . GLY A 1 414 ? 78.634 28.361 49.858 1.00 25.26 414 GLY X O 1
ATOM 3302 N N . LEU A 1 415 ? 77.778 28.958 47.855 1.00 21.14 415 LEU X N 1
ATOM 3303 C CA . LEU A 1 415 ? 76.380 28.803 48.245 1.00 21.16 415 LEU X CA 1
ATOM 3304 C C . LEU A 1 415 ? 75.636 27.788 47.405 1.00 19.26 415 LEU X C 1
ATOM 3305 O O . LEU A 1 415 ? 76.101 27.359 46.352 1.00 22.43 415 LEU X O 1
ATOM 3310 N N . ASP A 1 416 ? 74.450 27.425 47.884 1.00 19.94 416 ASP X N 1
ATOM 3311 C CA . ASP A 1 416 ? 73.566 26.509 47.218 1.00 21.26 416 ASP X CA 1
ATOM 3312 C C . ASP A 1 416 ? 72.843 27.214 46.070 1.00 20.96 416 ASP X C 1
ATOM 3313 O O . ASP A 1 416 ? 72.284 28.301 46.263 1.00 21.08 416 ASP X O 1
ATOM 3318 N N . PHE A 1 417 ? 72.857 26.583 44.904 1.00 19.54 417 PHE X N 1
ATOM 3319 C CA . PHE A 1 417 ? 72.251 27.123 43.675 1.00 18.58 417 PHE X CA 1
ATOM 3320 C C . PHE A 1 417 ? 70.762 27.333 43.853 1.00 19.86 417 PHE X C 1
ATOM 3321 O O . PHE A 1 417 ? 70.238 28.379 43.509 1.00 20.45 417 PHE X O 1
ATOM 3329 N N . ASP A 1 418 ? 70.053 26.353 44.401 1.00 19.48 418 ASP X N 1
ATOM 3330 C CA . ASP A 1 418 ? 68.612 26.522 44.569 1.00 19.80 418 ASP X CA 1
ATOM 3331 C C . ASP A 1 418 ? 68.291 27.645 45.570 1.00 20.01 418 ASP X C 1
ATOM 3332 O O . ASP A 1 418 ? 67.315 28.391 45.364 1.00 20.88 418 ASP X O 1
ATOM 3337 N N . ASP A 1 419 ? 69.087 27.816 46.631 1.00 18.87 419 ASP X N 1
ATOM 3338 C CA . ASP A 1 419 ? 68.936 28.963 47.516 1.00 19.56 419 ASP X CA 1
ATOM 3339 C C . ASP A 1 419 ? 69.112 30.272 46.720 1.00 18.55 419 ASP X C 1
ATOM 3340 O O . ASP A 1 419 ? 68.322 31.217 46.845 1.00 19.58 419 ASP X O 1
ATOM 3345 N N . PHE A 1 420 ? 70.150 30.329 45.907 1.00 18.73 420 PHE X N 1
ATOM 3346 C CA . PHE A 1 420 ? 70.473 31.589 45.206 1.00 17.25 420 PHE X CA 1
ATOM 3347 C C . PHE A 1 420 ? 69.377 31.919 44.191 1.00 19.06 420 PHE X C 1
ATOM 3348 O O . PHE A 1 420 ? 69.036 33.082 44.013 1.00 19.66 420 PHE X O 1
ATOM 3356 N N . MET A 1 421 ? 68.793 30.900 43.576 1.00 17.87 421 MET X N 1
ATOM 3357 C CA . MET A 1 421 ? 67.699 31.102 42.603 1.00 17.82 421 MET X CA 1
ATOM 3358 C C . MET A 1 421 ? 66.483 31.788 43.241 1.00 18.03 421 MET X C 1
ATOM 3359 O O . MET A 1 421 ? 65.703 32.457 42.542 1.00 19.49 421 MET X O 1
ATOM 3364 N N . LYS A 1 422 ? 66.311 31.643 44.555 1.00 18.25 422 LYS X N 1
ATOM 3365 C CA . LYS A 1 422 ? 65.214 32.306 45.257 1.00 18.10 422 LYS X CA 1
ATOM 3366 C C . LYS A 1 422 ? 65.386 33.819 45.313 1.00 16.00 422 LYS X C 1
ATOM 3367 O O . LYS A 1 422 ? 64.452 34.527 45.694 1.00 17.02 422 LYS X O 1
ATOM 3373 N N . ILE A 1 423 ? 66.539 34.324 44.894 1.00 16.73 423 ILE X N 1
ATOM 3374 C CA . ILE A 1 423 ? 66.724 35.781 44.790 1.00 16.51 423 ILE X CA 1
ATOM 3375 C C . ILE A 1 423 ? 65.630 36.366 43.887 1.00 16.43 423 ILE X C 1
ATOM 3376 O O . ILE A 1 423 ? 65.273 37.536 44.049 1.00 16.63 423 ILE X O 1
ATOM 3381 N N . ASP A 1 424 ? 65.088 35.556 42.992 1.00 16.63 424 ASP X N 1
ATOM 3382 C CA . ASP A 1 424 ? 64.054 35.989 42.024 1.00 15.97 424 ASP X CA 1
ATOM 3383 C C . ASP A 1 424 ? 62.674 36.207 42.649 1.00 16.34 424 ASP X C 1
ATOM 3384 O O . ASP A 1 424 ? 61.779 36.661 41.953 1.00 15.83 424 ASP X O 1
ATOM 3389 N N . LEU A 1 425 ? 62.465 35.868 43.931 1.00 16.94 425 LEU X N 1
ATOM 3390 C CA . LEU A 1 425 ? 61.106 35.655 44.433 1.00 15.96 425 LEU X CA 1
ATOM 3391 C C . LEU A 1 425 ? 60.121 36.808 44.249 1.00 15.12 425 LEU X C 1
ATOM 3392 O O . LEU A 1 425 ? 58.950 36.560 44.008 1.00 16.90 425 LEU X O 1
ATOM 3397 N N . ALA A 1 426 ? 60.576 38.051 44.347 1.00 15.88 426 ALA X N 1
ATOM 3398 C CA . ALA A 1 426 ? 59.655 39.181 44.194 1.00 15.26 426 ALA X CA 1
ATOM 3399 C C . ALA A 1 426 ? 59.071 39.313 42.807 1.00 16.49 426 ALA X C 1
ATOM 3400 O O . ALA A 1 426 ? 58.127 40.100 42.640 1.00 18.14 426 ALA X O 1
ATOM 3402 N N . ASN A 1 427 ? 59.573 38.566 41.835 1.00 16.41 427 ASN X N 1
ATOM 3403 C CA . ASN A 1 427 ? 58.965 38.484 40.506 1.00 15.59 427 ASN X CA 1
ATOM 3404 C C . ASN A 1 427 ? 58.170 37.213 40.242 1.00 17.50 427 ASN X C 1
ATOM 3405 O O . ASN A 1 427 ? 57.441 37.113 39.262 1.00 17.43 427 ASN X O 1
ATOM 3410 N N . LEU A 1 428 ? 58.311 36.225 41.122 1.00 16.38 428 LEU X N 1
ATOM 3411 C CA . LEU A 1 428 ? 57.763 34.901 40.864 1.00 16.41 428 LEU X CA 1
ATOM 3412 C C . LEU A 1 428 ? 56.356 34.730 41.411 1.00 20.20 428 LEU X C 1
ATOM 3413 O O . LEU A 1 428 ? 56.096 33.862 42.258 1.00 20.46 428 LEU X O 1
ATOM 3418 N N . LEU A 1 429 ? 55.426 35.563 40.953 1.00 18.34 429 LEU X N 1
ATOM 3419 C CA . LEU A 1 429 ? 54.063 35.443 41.442 1.00 18.73 429 LEU X CA 1
ATOM 3420 C C . LEU A 1 429 ? 53.549 34.053 41.094 1.00 18.91 429 LEU X C 1
ATOM 3421 O O . LEU A 1 429 ? 53.807 33.542 40.012 1.00 19.71 429 LEU X O 1
ATOM 3426 N N . PRO A 1 430 ? 52.806 33.435 42.022 1.00 22.06 430 PRO X N 1
ATOM 3427 C CA . PRO A 1 430 ? 52.320 32.094 41.714 1.00 25.40 430 PRO X CA 1
ATOM 3428 C C . PRO A 1 430 ? 51.442 32.041 40.462 1.00 23.53 430 PRO X C 1
ATOM 3429 O O . PRO A 1 430 ? 50.645 32.948 40.202 1.00 26.16 430 PRO X O 1
ATOM 3433 N N . ASP A 1 431 ? 51.684 31.009 39.672 1.00 26.39 431 ASP X N 1
ATOM 3434 C CA . ASP A 1 431 ? 50.893 30.658 38.499 1.00 26.66 431 ASP X CA 1
ATOM 3435 C C . ASP A 1 431 ? 51.088 31.531 37.258 1.00 27.62 431 ASP X C 1
ATOM 3436 O O . ASP A 1 431 ? 50.384 31.345 36.264 1.00 27.47 431 ASP X O 1
ATOM 3441 N N . LEU A 1 432 ? 52.059 32.446 37.271 1.00 23.18 432 LEU X N 1
ATOM 3442 C CA . LEU A 1 432 ? 52.442 33.107 36.028 1.00 22.79 432 LEU X CA 1
ATOM 3443 C C . LEU A 1 432 ? 52.930 32.061 35.037 1.00 23.68 432 LEU X C 1
ATOM 3444 O O . LEU A 1 432 ? 53.650 31.126 35.442 1.00 24.26 432 LEU X O 1
ATOM 3449 N N . PRO A 1 433 ? 52.599 32.211 33.740 1.00 21.73 433 PRO X N 1
ATOM 3450 C CA . PRO A 1 433 ? 53.218 31.351 32.736 1.00 21.32 433 PRO X CA 1
ATOM 3451 C C . PRO A 1 433 ? 54.722 31.563 32.694 1.00 23.39 433 PRO X C 1
ATOM 3452 O O . PRO A 1 433 ? 55.176 32.700 32.668 1.00 24.85 433 PRO X O 1
ATOM 3456 N N . ASP A 1 434 ? 55.498 30.489 32.640 1.00 23.25 434 ASP X N 1
ATOM 3457 C CA . ASP A 1 434 ? 56.943 30.629 32.827 1.00 23.66 434 ASP X CA 1
ATOM 3458 C C . ASP A 1 434 ? 57.673 31.212 31.628 1.00 23.80 434 ASP X C 1
ATOM 3459 O O . ASP A 1 434 ? 58.837 31.579 31.757 1.00 22.29 434 ASP X O 1
ATOM 3464 N N . ASN A 1 435 ? 56.999 31.310 30.479 1.00 21.26 435 ASN X N 1
ATOM 3465 C CA . ASN A 1 435 ? 57.632 31.723 29.243 1.00 22.90 435 ASN X CA 1
ATOM 3466 C C . ASN A 1 435 ? 57.345 33.170 28.849 1.00 20.30 435 ASN X C 1
ATOM 3467 O O . ASN A 1 435 ? 57.678 33.582 27.736 1.00 20.42 435 ASN X O 1
ATOM 3472 N N . LEU A 1 436 ? 56.783 33.946 29.777 1.00 20.86 436 LEU X N 1
ATOM 3473 C CA . LEU A 1 436 ? 56.484 35.361 29.537 1.00 21.37 436 LEU X CA 1
ATOM 3474 C C . LEU A 1 436 ? 57.478 36.218 30.293 1.00 19.32 436 LEU X C 1
ATOM 3475 O O . LEU A 1 436 ? 57.621 36.074 31.509 1.00 19.30 436 LEU X O 1
ATOM 3480 N N . SER A 1 437 ? 58.128 37.119 29.570 1.00 18.79 437 SER X N 1
ATOM 3481 C CA . SER A 1 437 ? 59.252 37.892 30.095 1.00 18.01 437 SER X CA 1
ATOM 3482 C C . SER A 1 437 ? 58.859 39.254 30.660 1.00 16.22 437 SER X C 1
ATOM 3483 O O . SER A 1 437 ? 57.810 39.839 30.327 1.00 16.52 437 SER X O 1
ATOM 3486 N N . GLY A 1 438 ? 59.719 39.744 31.544 1.00 15.73 438 GLY X N 1
ATOM 3487 C CA . GLY A 1 438 ? 59.627 41.119 31.991 1.00 15.34 438 GLY X CA 1
ATOM 3488 C C . GLY A 1 438 ? 58.574 41.431 33.041 1.00 16.73 438 GLY X C 1
ATOM 3489 O O . GLY A 1 438 ? 58.357 42.603 33.371 1.00 17.54 438 GLY X O 1
ATOM 3490 N N . ILE A 1 439 ? 57.917 40.411 33.573 1.00 14.93 439 ILE X N 1
ATOM 3491 C CA . ILE A 1 439 ? 56.838 40.631 34.548 1.00 14.10 439 ILE X CA 1
ATOM 3492 C C . ILE A 1 439 ? 57.479 40.955 35.889 1.00 14.49 439 ILE X C 1
ATOM 3493 O O . ILE A 1 439 ? 58.185 40.128 36.491 1.00 15.98 439 ILE X O 1
ATOM 3498 N N . ASN A 1 440 ? 57.325 42.220 36.294 1.00 14.00 440 ASN X N 1
ATOM 3499 C CA . ASN A 1 440 ? 58.193 42.822 37.318 1.00 14.41 440 ASN X CA 1
ATOM 3500 C C . ASN A 1 440 ? 57.504 43.527 38.466 1.00 14.64 440 ASN X C 1
ATOM 3501 O O . ASN A 1 440 ? 57.773 44.691 38.756 1.00 13.75 440 ASN X O 1
ATOM 3506 N N . PRO A 1 441 ? 56.626 42.806 39.175 1.00 13.86 441 PRO X N 1
ATOM 3507 C CA . PRO A 1 441 ? 55.931 43.423 40.295 1.00 14.85 441 PRO X CA 1
ATOM 3508 C C . PRO A 1 441 ? 56.844 43.875 41.441 1.00 14.80 441 PRO X C 1
ATOM 3509 O O . PRO A 1 441 ? 56.486 44.788 42.165 1.00 15.13 441 PRO X O 1
ATOM 3513 N N . ASN A 1 442 ? 58.055 43.319 41.527 1.00 15.11 442 ASN X N 1
ATOM 3514 C CA . ASN A 1 442 ? 59.058 43.826 42.450 1.00 16.00 442 ASN X CA 1
ATOM 3515 C C . ASN A 1 442 ? 59.159 45.330 42.404 1.00 14.58 442 ASN X C 1
ATOM 3516 O O . ASN A 1 442 ? 59.332 45.989 43.434 1.00 16.80 442 ASN X O 1
ATOM 3521 N N . ARG A 1 443 ? 59.074 45.853 41.171 1.00 14.34 443 ARG X N 1
ATOM 3522 C CA . ARG A 1 443 ? 59.368 47.256 40.923 1.00 13.17 443 ARG X CA 1
ATOM 3523 C C . ARG A 1 443 ? 58.132 48.119 40.924 1.00 13.97 443 ARG X C 1
ATOM 3524 O O . ARG A 1 443 ? 58.112 49.159 41.589 1.00 15.31 443 ARG X O 1
ATOM 3532 N N . TYR A 1 444 ? 57.079 47.678 40.245 1.00 13.62 444 TYR X N 1
ATOM 3533 C CA . TYR A 1 444 ? 55.909 48.523 40.108 1.00 12.91 444 TYR X CA 1
ATOM 3534 C C . TYR A 1 444 ? 55.016 48.521 41.359 1.00 16.14 444 TYR X C 1
ATOM 3535 O O . TYR A 1 444 ? 54.353 49.506 41.648 1.00 16.58 444 TYR X O 1
ATOM 3544 N N . VAL A 1 445 ? 55.006 47.425 42.108 1.00 14.96 445 VAL X N 1
ATOM 3545 C CA . VAL A 1 445 ? 54.307 47.435 43.407 1.00 14.72 445 VAL X CA 1
ATOM 3546 C C . VAL A 1 445 ? 55.017 48.361 44.387 1.00 16.02 445 VAL X C 1
ATOM 3547 O O . VAL A 1 445 ? 54.367 49.054 45.171 1.00 16.82 445 VAL X O 1
ATOM 3551 N N . LEU A 1 446 ? 56.344 48.441 44.306 1.00 14.86 446 LEU X N 1
ATOM 3552 C CA . LEU A 1 446 ? 57.088 49.340 45.149 1.00 14.43 446 LEU X CA 1
ATOM 3553 C C . LEU A 1 446 ? 56.823 50.794 44.818 1.00 16.00 446 LEU X C 1
ATOM 3554 O O . LEU A 1 446 ? 56.512 51.599 45.667 1.00 15.46 446 LEU X O 1
ATOM 3559 N N . TYR A 1 447 ? 56.983 51.155 43.553 1.00 14.65 447 TYR X N 1
ATOM 3560 C CA . TYR A 1 447 ? 56.982 52.558 43.189 1.00 14.73 447 TYR X CA 1
ATOM 3561 C C . TYR A 1 447 ? 55.610 53.162 42.914 1.00 13.57 447 TYR X C 1
ATOM 3562 O O . TYR A 1 447 ? 55.507 54.389 42.824 1.00 14.67 447 TYR X O 1
ATOM 3571 N N . GLN A 1 448 ? 54.557 52.374 42.804 1.00 13.85 448 GLN X N 1
ATOM 3572 C CA . GLN A 1 448 ? 53.251 52.990 42.537 1.00 14.80 448 GLN X CA 1
ATOM 3573 C C . GLN A 1 448 ? 52.840 53.830 43.728 1.00 14.40 448 GLN X C 1
ATOM 3574 O O . GLN A 1 448 ? 53.279 53.606 44.864 1.00 14.97 448 GLN X O 1
ATOM 3580 N N . ASP A 1 449 ? 52.011 54.819 43.476 1.00 13.98 449 ASP X N 1
ATOM 3581 C CA . ASP A 1 449 ? 51.509 55.669 44.545 1.00 14.32 449 ASP X CA 1
ATOM 3582 C C . ASP A 1 449 ? 50.564 54.905 45.474 1.00 15.44 449 ASP X C 1
ATOM 3583 O O . ASP A 1 449 ? 50.065 53.844 45.147 1.00 16.13 449 ASP X O 1
ATOM 3588 N N . VAL A 1 450 ? 50.322 55.486 46.649 1.00 16.76 450 VAL X N 1
ATOM 3589 C CA . VAL A 1 450 ? 49.343 54.908 47.590 1.00 16.38 450 VAL X CA 1
ATOM 3590 C C . VAL A 1 450 ? 47.944 55.490 47.396 1.00 16.24 450 VAL X C 1
ATOM 3591 O O . VAL A 1 450 ? 46.980 54.730 47.288 1.00 18.55 450 VAL X O 1
ATOM 3595 N N . LEU A 1 451 ? 47.819 56.815 47.300 1.00 16.46 451 LEU X N 1
ATOM 3596 C CA . LEU A 1 451 ? 46.526 57.442 47.036 1.00 17.07 451 LEU X CA 1
ATOM 3597 C C . LEU A 1 451 ? 45.998 57.231 45.614 1.00 17.53 451 LEU X C 1
ATOM 3598 O O . LEU A 1 451 ? 44.784 57.122 45.388 1.00 17.40 451 LEU X O 1
ATOM 3603 N N . CYS A 1 452 ? 46.915 57.204 44.644 1.00 15.55 452 CYS X N 1
ATOM 3604 C CA . CYS A 1 452 ? 46.567 57.077 43.217 1.00 14.65 452 CYS X CA 1
ATOM 3605 C C . CYS A 1 452 ? 47.303 55.877 42.627 1.00 15.60 452 CYS X C 1
ATOM 3606 O O . CYS A 1 452 ? 48.241 56.034 41.827 1.00 15.73 452 CYS X O 1
ATOM 3609 N N . PRO A 1 453 ? 46.945 54.655 43.042 1.00 15.34 453 PRO X N 1
ATOM 3610 C CA . PRO A 1 453 ? 47.770 53.498 42.704 1.00 15.26 453 PRO X CA 1
ATOM 3611 C C . PRO A 1 453 ? 47.541 53.035 41.262 1.00 15.56 453 PRO X C 1
ATOM 3612 O O . PRO A 1 453 ? 46.605 52.285 40.948 1.00 15.50 453 PRO X O 1
ATOM 3616 N N . LEU A 1 454 ? 48.411 53.461 40.352 1.00 14.61 454 LEU X N 1
ATOM 3617 C CA . LEU A 1 454 ? 48.138 53.244 38.947 1.00 13.50 454 LEU X CA 1
ATOM 3618 C C . LEU A 1 454 ? 48.191 51.787 38.488 1.00 14.62 454 LEU X C 1
ATOM 3619 O O . LEU A 1 454 ? 47.644 51.451 37.430 1.00 14.96 454 LEU X O 1
ATOM 3624 N N . LEU A 1 455 ? 48.870 50.931 39.250 1.00 15.05 455 LEU X N 1
ATOM 3625 C CA . LEU A 1 455 ? 48.997 49.525 38.935 1.00 13.99 455 LEU X CA 1
ATOM 3626 C C . LEU A 1 455 ? 48.023 48.650 39.706 1.00 14.64 455 LEU X C 1
ATOM 3627 O O . LEU A 1 455 ? 48.111 47.429 39.651 1.00 16.09 455 LEU X O 1
ATOM 3632 N N . GLU A 1 456 ? 47.046 49.256 40.356 1.00 16.03 456 GLU X N 1
ATOM 3633 C CA . GLU A 1 456 ? 46.228 48.505 41.322 1.00 16.24 456 GLU X CA 1
ATOM 3634 C C . GLU A 1 456 ? 45.447 47.361 40.685 1.00 16.91 456 GLU X C 1
ATOM 3635 O O . GLU A 1 456 ? 45.298 46.290 41.286 1.00 17.27 456 GLU X O 1
ATOM 3641 N N . GLN A 1 457 ? 45.000 47.519 39.449 1.00 15.15 457 GLN X N 1
ATOM 3642 C CA . GLN A 1 457 ? 44.198 46.449 38.820 1.00 16.20 457 GLN X CA 1
ATOM 3643 C C . GLN A 1 457 ? 45.054 45.284 38.362 1.00 17.67 457 GLN X C 1
ATOM 3644 O O . GLN A 1 457 ? 44.517 44.236 37.980 1.00 18.98 457 GLN X O 1
ATOM 3650 N N . HIS A 1 458 ? 46.378 45.443 38.389 1.00 14.50 458 HIS X N 1
ATOM 3651 C CA . HIS A 1 458 ? 47.303 44.371 38.052 1.00 15.62 458 HIS X CA 1
ATOM 3652 C C . HIS A 1 458 ? 47.809 43.597 39.261 1.00 15.75 458 HIS X C 1
ATOM 3653 O O . HIS A 1 458 ? 48.682 42.714 39.107 1.00 18.49 458 HIS X O 1
ATOM 3660 N N . ILE A 1 459 ? 47.252 43.877 40.428 1.00 17.60 459 ILE X N 1
ATOM 3661 C CA . ILE A 1 459 ? 47.642 43.255 41.672 1.00 17.33 459 ILE X CA 1
ATOM 3662 C C . ILE A 1 459 ? 46.478 42.400 42.159 1.00 17.36 459 ILE X C 1
ATOM 3663 O O . ILE A 1 459 ? 45.328 42.845 42.143 1.00 18.76 459 ILE X O 1
ATOM 3668 N N . ARG A 1 460 ? 46.803 41.170 42.565 1.00 18.99 460 ARG X N 1
ATOM 3669 C CA . ARG A 1 460 ? 45.851 40.298 43.279 1.00 18.60 460 ARG X CA 1
ATOM 3670 C C . ARG A 1 460 ? 46.113 40.532 44.766 1.00 18.09 460 ARG X C 1
ATOM 3671 O O . ARG A 1 460 ? 47.129 40.095 45.318 1.00 20.77 460 ARG X O 1
ATOM 3679 N N . PRO A 1 461 ? 45.246 41.294 45.415 1.00 17.51 461 PRO X N 1
ATOM 3680 C CA . PRO A 1 461 ? 45.612 41.797 46.734 1.00 18.65 461 PRO X CA 1
ATOM 3681 C C . PRO A 1 461 ? 45.779 40.807 47.878 1.00 23.41 461 PRO X C 1
ATOM 3682 O O . PRO A 1 461 ? 46.489 41.109 48.820 1.00 28.02 461 PRO X O 1
ATOM 3686 N N . GLU A 1 462 ? 45.138 39.646 47.800 1.00 20.79 462 GLU X N 1
ATOM 3687 C CA . GLU A 1 462 ? 45.390 38.596 48.780 1.00 21.33 462 GLU X CA 1
ATOM 3688 C C . GLU A 1 462 ? 46.473 37.641 48.313 1.00 18.54 462 GLU X C 1
ATOM 3689 O O . GLU A 1 462 ? 47.431 37.403 49.046 1.00 22.19 462 GLU X O 1
ATOM 3695 N N . LYS A 1 463 ? 46.342 37.121 47.097 1.00 20.90 463 LYS X N 1
ATOM 3696 C CA . LYS A 1 463 ? 47.290 36.142 46.546 1.00 19.82 463 LYS X CA 1
ATOM 3697 C C . LYS A 1 463 ? 48.714 36.693 46.497 1.00 20.14 463 LYS X C 1
ATOM 3698 O O . LYS A 1 463 ? 49.672 36.047 46.926 1.00 20.22 463 LYS X O 1
ATOM 3704 N N . ASP A 1 464 ? 48.860 37.893 45.943 1.00 21.73 464 ASP X N 1
ATOM 3705 C CA . ASP A 1 464 ? 50.205 38.451 45.793 1.00 19.59 464 ASP X CA 1
ATOM 3706 C C . ASP A 1 464 ? 50.826 38.832 47.128 1.00 16.93 464 ASP X C 1
ATOM 3707 O O . ASP A 1 464 ? 52.006 38.588 47.324 1.00 17.94 464 ASP X O 1
ATOM 3712 N N . LYS A 1 465 ? 50.038 39.442 48.016 1.00 18.75 465 LYS X N 1
ATOM 3713 C CA . LYS A 1 465 ? 50.477 39.774 49.365 1.00 18.99 465 LYS X CA 1
ATOM 3714 C C . LYS A 1 465 ? 51.011 38.534 50.106 1.00 20.73 465 LYS X C 1
ATOM 3715 O O . LYS A 1 465 ? 52.100 38.564 50.692 1.00 19.90 465 LYS X O 1
ATOM 3721 N N . GLN A 1 466 ? 50.268 37.440 50.026 1.00 20.22 466 GLN X N 1
ATOM 3722 C CA . GLN A 1 466 ? 50.709 36.206 50.678 1.00 21.97 466 GLN X CA 1
ATOM 3723 C C . GLN A 1 466 ? 52.004 35.687 50.074 1.00 21.78 466 GLN X C 1
ATOM 3724 O O . GLN A 1 466 ? 52.879 35.224 50.801 1.00 21.57 466 GLN X O 1
ATOM 3730 N N . HIS A 1 467 ? 52.139 35.795 48.753 1.00 19.72 467 HIS X N 1
ATOM 3731 C CA . HIS A 1 467 ? 53.391 35.407 48.113 1.00 18.27 467 HIS X CA 1
ATOM 3732 C C . HIS A 1 467 ? 54.584 36.222 48.627 1.00 17.12 467 HIS X C 1
ATOM 3733 O O . HIS A 1 467 ? 55.662 35.678 48.939 1.00 18.44 467 HIS X O 1
ATOM 3740 N N . PHE A 1 468 ? 54.431 37.538 48.641 1.00 16.86 468 PHE X N 1
ATOM 3741 C CA . PHE A 1 468 ? 55.513 38.397 49.135 1.00 16.79 468 PHE X CA 1
ATOM 3742 C C . PHE A 1 468 ? 55.860 38.130 50.614 1.00 18.73 468 PHE X C 1
ATOM 3743 O O . PHE A 1 468 ? 57.019 38.103 50.979 1.00 18.76 468 PHE X O 1
ATOM 3751 N N . ALA A 1 469 ? 54.844 37.925 51.446 1.00 18.56 469 ALA X N 1
ATOM 3752 C CA . ALA A 1 469 ? 55.082 37.650 52.878 1.00 19.18 469 ALA X CA 1
ATOM 3753 C C . ALA A 1 469 ? 55.843 36.344 53.037 1.00 17.87 469 ALA X C 1
ATOM 3754 O O . ALA A 1 469 ? 56.806 36.301 53.799 1.00 20.68 469 ALA X O 1
ATOM 3756 N N . SER A 1 470 ? 55.439 35.308 52.300 1.00 19.33 470 SER X N 1
ATOM 3757 C CA . SER A 1 470 ? 56.132 34.007 52.355 1.00 19.50 470 SER X CA 1
ATOM 3758 C C . SER A 1 470 ? 57.574 34.142 51.870 1.00 22.41 470 SER X C 1
ATOM 3759 O O . SER A 1 470 ? 58.520 33.587 52.444 1.00 21.32 470 SER X O 1
ATOM 3762 N N . SER A 1 471 ? 57.731 34.895 50.781 1.00 19.38 471 SER X N 1
ATOM 3763 C CA . SER A 1 471 ? 59.043 35.103 50.182 1.00 20.29 471 SER X CA 1
ATO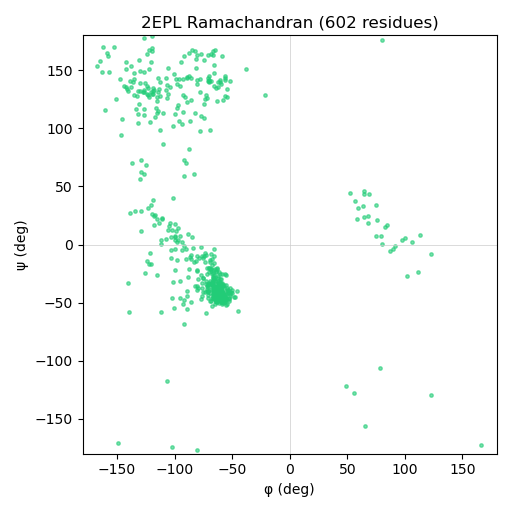M 3764 C C . SER A 1 471 ? 60.001 35.797 51.116 1.00 19.03 471 SER X C 1
ATOM 3765 O O . SER A 1 471 ? 61.185 35.452 51.163 1.00 19.23 471 SER X O 1
ATOM 3768 N N . ALA A 1 472 ? 59.512 36.775 51.879 1.00 19.13 472 ALA X N 1
ATOM 3769 C CA . ALA A 1 472 ? 60.326 37.497 52.825 1.00 18.80 472 ALA X CA 1
ATOM 3770 C C . ALA A 1 472 ? 60.874 36.545 53.891 1.00 20.26 472 ALA X C 1
ATOM 3771 O O . ALA A 1 472 ? 62.036 36.607 54.241 1.00 21.33 472 ALA X O 1
ATOM 3773 N N . GLN A 1 473 ? 60.007 35.661 54.370 1.00 21.93 473 GLN X N 1
ATOM 3774 C CA . GLN A 1 473 ? 60.421 34.647 55.352 1.00 25.14 473 GLN X CA 1
ATOM 3775 C C . GLN A 1 473 ? 61.504 33.732 54.786 1.00 22.63 473 GLN X C 1
ATOM 3776 O O . GLN A 1 473 ? 62.546 33.526 55.419 1.00 23.09 473 GLN X O 1
ATOM 3782 N N . GLN A 1 474 ? 61.299 33.240 53.558 1.00 21.42 474 GLN X N 1
ATOM 3783 C CA . GLN A 1 474 ? 62.261 32.347 52.924 1.00 21.76 474 GLN X CA 1
ATOM 3784 C C . GLN A 1 474 ? 63.613 33.010 52.724 1.00 21.99 474 GLN X C 1
ATOM 3785 O O . GLN A 1 474 ? 64.661 32.414 52.952 1.00 22.78 474 GLN X O 1
ATOM 3791 N N . LEU A 1 475 ? 63.595 34.252 52.238 1.00 19.86 475 LEU X N 1
ATOM 3792 C CA . LEU A 1 475 ? 64.834 34.971 52.014 1.00 20.33 475 LEU X CA 1
ATOM 3793 C C . LEU A 1 475 ? 65.568 35.369 53.298 1.00 20.08 475 LEU X C 1
ATOM 3794 O O . LEU A 1 475 ? 66.804 35.442 53.314 1.00 21.86 475 LEU X O 1
ATOM 3799 N N . GLY A 1 476 ? 64.807 35.626 54.361 1.00 22.74 476 GLY X N 1
ATOM 3800 C CA . GLY A 1 476 ? 65.367 35.895 55.681 1.00 23.86 476 GLY X CA 1
ATOM 3801 C C . GLY A 1 476 ? 66.204 34.719 56.149 1.00 24.73 476 GLY X C 1
ATOM 3802 O O . GLY A 1 476 ? 67.290 34.906 56.694 1.00 28.27 476 GLY X O 1
ATOM 3803 N N . GLU A 1 477 ? 65.727 33.512 55.893 1.00 23.12 477 GLU X N 1
ATOM 3804 C CA . GLU A 1 477 ? 66.488 32.314 56.270 1.00 24.64 477 GLU X CA 1
ATOM 3805 C C . GLU A 1 477 ? 67.715 32.112 55.385 1.00 25.05 477 GLU X C 1
ATOM 3806 O O . GLU A 1 477 ? 68.787 31.753 55.864 1.00 25.73 477 GLU X O 1
ATOM 3812 N N . ILE A 1 478 ? 67.575 32.357 54.086 1.00 23.26 478 ILE X N 1
ATOM 3813 C CA . ILE A 1 478 ? 68.714 32.207 53.185 1.00 21.98 478 ILE X CA 1
ATOM 3814 C C . ILE A 1 478 ? 69.827 33.196 53.550 1.00 21.30 478 ILE X C 1
ATOM 3815 O O . ILE A 1 478 ? 71.019 32.859 53.520 1.00 23.31 478 ILE X O 1
ATOM 3820 N N . SER A 1 479 ? 69.458 34.422 53.904 1.00 20.54 479 SER X N 1
ATOM 3821 C CA . SER A 1 479 ? 70.432 35.442 54.174 1.00 22.91 479 SER X CA 1
ATOM 3822 C C . SER A 1 479 ? 71.360 35.044 55.335 1.00 25.75 479 SER X C 1
ATOM 3823 O O . SER A 1 479 ? 72.526 35.420 55.356 1.00 25.29 479 SER X O 1
ATOM 3826 N N . LYS A 1 480 ? 70.829 34.250 56.264 1.00 27.17 480 LYS X N 1
ATOM 3827 C CA . LYS A 1 480 ? 71.598 33.818 57.434 1.00 29.51 480 LYS X CA 1
ATOM 3828 C C . LYS A 1 480 ? 72.693 32.828 57.087 1.00 29.70 480 LYS X C 1
ATOM 3829 O O . LYS A 1 480 ? 73.634 32.649 57.858 1.00 32.36 480 LYS X O 1
ATOM 3835 N N . ARG A 1 481 ? 72.575 32.181 55.939 1.00 27.49 481 ARG X N 1
ATOM 3836 C CA . ARG A 1 481 ? 73.553 31.212 55.480 1.00 28.82 481 ARG X CA 1
ATOM 3837 C C . ARG A 1 481 ? 74.236 31.606 54.171 1.00 28.77 481 ARG X C 1
ATOM 3838 O O . ARG A 1 481 ? 74.875 30.775 53.544 1.00 30.73 481 ARG X O 1
ATOM 3846 N N . ALA A 1 482 ? 74.153 32.883 53.782 1.00 27.47 482 ALA X N 1
ATOM 3847 C CA . ALA A 1 482 ? 74.651 33.305 52.464 1.00 26.08 482 ALA X CA 1
ATOM 3848 C C . ALA A 1 482 ? 76.021 33.953 52.487 1.00 26.20 482 ALA X C 1
ATOM 3849 O O . ALA A 1 482 ? 76.516 34.402 51.449 1.00 26.45 482 ALA X O 1
ATOM 3851 N N . GLY A 1 483 ? 76.649 33.993 53.661 1.00 27.41 483 GLY X N 1
ATOM 3852 C CA . GLY A 1 483 ? 78.013 34.485 53.777 1.00 29.02 483 GLY X CA 1
ATOM 3853 C C . GLY A 1 483 ? 78.191 35.889 53.219 1.00 27.45 483 GLY X C 1
ATOM 3854 O O . GLY A 1 483 ? 77.456 36.808 53.587 1.00 28.20 483 GLY X O 1
ATOM 3855 N N . GLU A 1 484 ? 79.168 36.045 52.333 1.00 28.79 484 GLU X N 1
ATOM 3856 C CA . GLU A 1 484 ? 79.514 37.364 51.807 1.00 29.29 484 GLU X CA 1
ATOM 3857 C C . GLU A 1 484 ? 78.473 37.863 50.804 1.00 26.99 484 GLU X C 1
ATOM 3858 O O . GLU A 1 484 ? 78.548 39.014 50.396 1.00 25.87 484 GLU X O 1
ATOM 3864 N N . TYR A 1 485 ? 77.544 37.003 50.383 1.00 22.76 485 TYR X N 1
ATOM 3865 C CA . TYR A 1 485 ? 76.420 37.467 49.521 1.00 21.37 485 TYR X CA 1
ATOM 3866 C C . TYR A 1 485 ? 75.169 37.747 50.342 1.00 20.72 485 TYR X C 1
ATOM 3867 O O . TYR A 1 485 ? 74.128 38.087 49.787 1.00 19.40 485 TYR X O 1
ATOM 3876 N N . ALA A 1 486 ? 75.229 37.628 51.667 1.00 19.22 486 ALA X N 1
ATOM 3877 C CA . ALA A 1 486 ? 74.032 37.844 52.480 1.00 19.49 486 ALA X CA 1
ATOM 3878 C C . ALA A 1 486 ? 73.345 39.170 52.169 1.00 16.96 486 ALA X C 1
ATOM 3879 O O . ALA A 1 486 ? 72.133 39.244 52.197 1.00 18.58 486 ALA X O 1
ATOM 3881 N N . TYR A 1 487 ? 74.138 40.204 51.903 1.00 19.53 487 TYR X N 1
ATOM 3882 C CA . TYR A 1 487 ? 73.598 41.552 51.721 1.00 19.27 487 TYR X CA 1
ATOM 3883 C C . TYR A 1 487 ? 72.570 41.599 50.593 1.00 16.92 487 TYR X C 1
ATOM 3884 O O . TYR A 1 487 ? 71.570 42.318 50.692 1.00 18.23 487 TYR X O 1
ATOM 3893 N N . ILE A 1 488 ? 72.784 40.827 49.536 1.00 17.58 488 ILE X N 1
ATOM 3894 C CA . ILE A 1 488 ? 71.829 40.865 48.433 1.00 18.45 488 ILE X CA 1
ATOM 3895 C C . ILE A 1 488 ? 70.510 40.174 48.768 1.00 18.04 488 ILE X C 1
ATOM 3896 O O . ILE A 1 488 ? 69.440 40.569 48.303 1.00 17.64 488 ILE X O 1
ATOM 3901 N N . PHE A 1 489 ? 70.569 39.141 49.610 1.00 16.51 489 PHE X N 1
ATOM 3902 C CA . PHE A 1 489 ? 69.373 38.461 50.047 1.00 16.67 489 PHE X CA 1
ATOM 3903 C C . PHE A 1 489 ? 68.626 39.259 51.100 1.00 16.10 489 PHE X C 1
ATOM 3904 O O . PHE A 1 489 ? 67.403 39.227 51.140 1.00 17.62 489 PHE X O 1
ATOM 3912 N N . GLU A 1 490 ? 69.358 39.992 51.936 1.00 16.48 490 GLU X N 1
ATOM 3913 C CA . GLU A 1 490 ? 68.748 40.909 52.907 1.00 18.38 490 GLU X CA 1
ATOM 3914 C C . GLU A 1 490 ? 67.955 42.002 52.206 1.00 16.49 490 GLU X C 1
ATOM 3915 O O . GLU A 1 490 ? 66.852 42.320 52.598 1.00 17.27 490 GLU X O 1
ATOM 3921 N N . THR A 1 491 ? 68.520 42.551 51.127 1.00 17.29 491 THR X N 1
ATOM 3922 C CA . THR A 1 491 ? 67.752 43.522 50.340 1.00 16.00 491 THR X CA 1
ATOM 3923 C C . THR A 1 491 ? 66.434 42.918 49.840 1.00 14.63 491 THR X C 1
ATOM 3924 O O . THR A 1 491 ? 65.385 43.532 49.926 1.00 15.45 491 THR X O 1
ATOM 3928 N N . GLN A 1 492 ? 66.498 41.706 49.274 1.00 15.14 492 GLN X N 1
ATOM 3929 C CA . GLN A 1 492 ? 65.310 41.050 48.778 1.00 14.64 492 GLN X CA 1
ATOM 3930 C C . GLN A 1 492 ? 64.311 40.675 49.877 1.00 15.72 492 GLN X C 1
ATOM 3931 O O . GLN A 1 492 ? 63.117 40.796 49.677 1.00 16.27 492 GLN X O 1
ATOM 3937 N N . ALA A 1 493 ? 64.806 40.232 51.036 1.00 17.50 493 ALA X N 1
ATOM 3938 C CA . ALA A 1 493 ? 63.906 39.915 52.142 1.00 17.89 493 ALA X CA 1
ATOM 3939 C C . ALA A 1 493 ? 63.119 41.156 52.580 1.00 14.96 493 ALA X C 1
ATOM 3940 O O . ALA A 1 493 ? 61.909 41.097 52.743 1.00 16.45 493 ALA X O 1
ATOM 3942 N N . GLN A 1 494 ? 63.812 42.280 52.706 1.00 15.70 494 GLN X N 1
ATOM 3943 C CA . GLN A 1 494 ? 63.166 43.545 53.051 1.00 16.26 494 GLN X CA 1
ATOM 3944 C C . GLN A 1 494 ? 62.180 44.011 51.999 1.00 16.69 494 GLN X C 1
ATOM 3945 O O . GLN A 1 494 ? 61.100 44.481 52.327 1.00 17.70 494 GLN X O 1
ATOM 3951 N N . LEU A 1 495 ? 62.551 43.880 50.719 1.00 15.88 495 LEU X N 1
ATOM 3952 C CA . LEU A 1 495 ? 61.653 44.300 49.679 1.00 16.29 495 LEU X CA 1
ATOM 3953 C C . LEU A 1 495 ? 60.374 43.491 49.707 1.00 15.94 495 LEU X C 1
ATOM 3954 O O . LEU A 1 495 ? 59.281 44.045 49.656 1.00 16.69 495 LEU X O 1
ATOM 3959 N N . ASN A 1 496 ? 60.495 42.168 49.790 1.00 16.40 496 ASN X N 1
ATOM 3960 C CA . ASN A 1 496 ? 59.299 41.352 49.801 1.00 16.15 496 ASN X CA 1
ATOM 3961 C C . ASN A 1 496 ? 58.374 41.699 50.971 1.00 15.71 496 ASN X C 1
ATOM 3962 O O . ASN A 1 496 ? 57.175 41.798 50.790 1.00 17.41 496 ASN X O 1
ATOM 3967 N N . ALA A 1 497 ? 58.945 41.870 52.168 1.00 18.06 497 ALA X N 1
ATOM 3968 C CA . ALA A 1 497 ? 58.145 42.258 53.345 1.00 18.47 497 ALA X CA 1
ATOM 3969 C C . ALA A 1 497 ? 57.428 43.594 53.140 1.00 18.93 497 ALA X C 1
ATOM 3970 O O . ALA A 1 497 ? 56.252 43.766 53.511 1.00 19.63 497 ALA X O 1
ATOM 3972 N N . LEU A 1 498 ? 58.152 44.551 52.555 1.00 17.95 498 LEU X N 1
ATOM 3973 C CA . LEU A 1 498 ? 57.621 45.879 52.240 1.00 18.96 498 LEU X CA 1
ATOM 3974 C C . LEU A 1 498 ? 56.448 45.806 51.266 1.00 18.39 498 LEU X C 1
ATOM 3975 O O . LEU A 1 498 ? 55.415 46.436 51.473 1.00 17.97 498 LEU X O 1
ATOM 3980 N N . LEU A 1 499 ? 56.619 45.033 50.196 1.00 17.00 499 LEU X N 1
ATOM 3981 C CA . LEU A 1 499 ? 55.578 44.883 49.176 1.00 17.03 499 LEU X CA 1
ATOM 3982 C C . LEU A 1 499 ? 54.300 44.295 49.762 1.00 16.72 499 LEU X C 1
ATOM 3983 O O . LEU A 1 499 ? 53.187 44.716 49.443 1.00 16.65 499 LEU X O 1
ATOM 3988 N N . ALA A 1 500 ? 54.449 43.337 50.666 1.00 17.46 500 ALA X N 1
ATOM 3989 C CA . ALA A 1 500 ? 53.262 42.741 51.261 1.00 17.55 500 ALA X CA 1
ATOM 3990 C C . ALA A 1 500 ? 52.459 43.778 52.056 1.00 17.74 500 ALA X C 1
ATOM 3991 O O . ALA A 1 500 ? 51.242 43.862 51.914 1.00 18.59 500 ALA X O 1
ATOM 3993 N N . LEU A 1 501 ? 53.140 44.550 52.893 1.00 18.06 501 LEU X N 1
ATOM 3994 C CA . LEU A 1 501 ? 52.468 45.574 53.692 1.00 18.90 501 LEU X CA 1
ATOM 3995 C C . LEU A 1 501 ? 51.918 46.698 52.813 1.00 19.07 501 LEU X C 1
ATOM 3996 O O . LEU A 1 501 ? 50.816 47.192 53.026 1.00 18.07 501 LEU X O 1
ATOM 4001 N N . LYS A 1 502 ? 52.687 47.077 51.782 1.00 17.09 502 LYS X N 1
ATOM 4002 C CA . LYS A 1 502 ? 52.221 48.146 50.893 1.00 16.70 502 LYS X CA 1
ATOM 4003 C C . LYS A 1 502 ? 50.937 47.778 50.171 1.00 16.60 502 LYS X C 1
ATOM 4004 O O . LYS A 1 502 ? 50.050 48.616 49.995 1.00 16.17 502 LYS X O 1
ATOM 4010 N N . ILE A 1 503 ? 50.824 46.514 49.757 1.00 15.92 503 ILE X N 1
ATOM 4011 C CA . ILE A 1 503 ? 49.600 46.003 49.150 1.00 16.99 503 ILE X CA 1
ATOM 4012 C C . ILE A 1 503 ? 48.437 46.043 50.156 1.00 17.35 503 ILE X C 1
ATOM 4013 O O . ILE A 1 503 ? 47.362 46.554 49.856 1.00 19.27 503 ILE X O 1
ATOM 4018 N N . SER A 1 504 ? 48.701 45.536 51.357 1.00 19.39 504 SER X N 1
ATOM 4019 C CA . SER A 1 504 ? 47.692 45.534 52.426 1.00 19.83 504 SER X CA 1
ATOM 4020 C C . SER A 1 504 ? 47.112 46.919 52.663 1.00 19.74 504 SER X C 1
ATOM 4021 O O . SER A 1 504 ? 45.886 47.108 52.690 1.00 21.33 504 SER X O 1
ATOM 4024 N N . ILE A 1 505 ? 47.993 47.906 52.794 1.00 18.80 505 ILE X N 1
ATOM 4025 C CA . ILE A 1 505 ? 47.582 49.280 53.021 1.00 19.47 505 ILE X CA 1
ATOM 4026 C C . ILE A 1 505 ? 46.882 49.874 51.797 1.00 18.74 505 ILE X C 1
ATOM 4027 O O . ILE A 1 505 ? 45.834 50.505 51.915 1.00 19.38 505 ILE X O 1
ATOM 4032 N N . THR A 1 506 ? 47.471 49.722 50.609 1.00 18.19 506 THR X N 1
ATOM 4033 C CA . THR A 1 506 ? 46.912 50.365 49.438 1.00 18.40 506 THR X CA 1
ATOM 4034 C C . THR A 1 506 ? 45.534 49.835 49.093 1.00 17.02 506 THR X C 1
ATOM 4035 O O . THR A 1 506 ? 44.596 50.587 48.845 1.00 17.96 506 THR X O 1
ATOM 4039 N N . SER A 1 507 ? 45.416 48.517 49.066 1.00 19.29 507 SER X N 1
ATOM 4040 C CA . SER A 1 507 ? 44.165 47.886 48.738 1.00 20.61 507 SER X CA 1
ATOM 4041 C C . SER A 1 507 ? 43.167 48.108 49.876 1.00 19.91 507 SER X C 1
ATOM 4042 O O . SER A 1 507 ? 41.967 48.271 49.631 1.00 21.55 507 SER X O 1
ATOM 4045 N N . GLY A 1 508 ? 43.674 48.156 51.104 1.00 20.88 508 GLY X N 1
ATOM 4046 C CA . GLY A 1 508 ? 42.845 48.387 52.293 1.00 22.65 508 GLY X CA 1
ATOM 4047 C C . GLY A 1 508 ? 42.214 49.760 52.316 1.00 23.05 508 GLY X C 1
ATOM 4048 O O . GLY A 1 508 ? 41.051 49.932 52.717 1.00 23.87 508 GLY X O 1
ATOM 4049 N N . ILE A 1 509 ? 42.964 50.761 51.867 1.00 21.09 509 ILE X N 1
ATOM 4050 C CA . ILE A 1 509 ? 42.434 52.105 51.725 1.00 21.63 509 ILE X CA 1
ATOM 4051 C C . ILE A 1 509 ? 41.350 52.152 50.648 1.00 23.04 509 ILE X C 1
ATOM 4052 O O . ILE A 1 509 ? 40.309 52.790 50.854 1.00 25.10 509 ILE X O 1
ATOM 4057 N N . GLN A 1 510 ? 41.589 51.507 49.503 1.00 23.20 510 GLN X N 1
ATOM 4058 C CA . GLN A 1 510 ? 40.619 51.496 48.389 1.00 22.77 510 GLN X CA 1
ATOM 4059 C C . GLN A 1 510 ? 39.263 50.941 48.876 1.00 25.75 510 GLN X C 1
ATOM 4060 O O . GLN A 1 510 ? 38.209 51.497 48.580 1.00 27.10 510 GLN X O 1
ATOM 4066 N N . LYS A 1 511 ? 39.322 49.874 49.661 1.00 25.82 511 LYS X N 1
ATOM 4067 C CA . LYS A 1 511 ? 38.116 49.220 50.169 1.00 27.18 511 LYS X CA 1
ATOM 4068 C C . LYS A 1 511 ? 37.486 50.001 51.322 1.00 26.30 511 LYS X C 1
ATOM 4069 O O . LYS A 1 511 ? 36.271 50.229 51.328 1.00 29.82 511 LYS X O 1
ATOM 4075 N N . ALA A 1 512 ? 38.275 50.429 52.293 1.00 25.80 512 ALA X N 1
ATOM 4076 C CA . ALA A 1 512 ? 37.707 51.163 53.425 1.00 26.49 512 ALA X CA 1
ATOM 4077 C C . ALA A 1 512 ? 37.070 52.464 52.936 1.00 29.73 512 ALA X C 1
ATOM 4078 O O . ALA A 1 512 ? 35.950 52.805 53.320 1.00 29.33 512 ALA X O 1
ATOM 4080 N N . TYR A 1 513 ? 37.747 53.183 52.048 1.00 27.39 513 TYR X N 1
ATOM 4081 C CA . TYR A 1 513 ? 37.169 54.416 51.531 1.00 29.41 513 TYR X CA 1
ATOM 4082 C C . TYR A 1 513 ? 35.885 54.170 50.728 1.00 29.08 513 TYR X C 1
ATOM 4083 O O . TYR A 1 513 ? 34.907 54.886 50.909 1.00 32.15 513 TYR X O 1
ATOM 4092 N N . ARG A 1 514 ? 35.901 53.178 49.842 1.00 32.69 514 ARG X N 1
ATOM 4093 C CA . ARG A 1 514 ? 34.719 52.783 49.051 1.00 35.29 514 ARG X CA 1
ATOM 4094 C C . ARG A 1 514 ? 33.495 52.579 49.917 1.00 35.25 514 ARG X C 1
ATOM 4095 O O . ARG A 1 514 ? 32.375 52.918 49.519 1.00 34.61 514 ARG X O 1
ATOM 4103 N N . ASN A 1 515 ? 33.725 51.988 51.086 1.00 34.16 515 ASN X N 1
ATOM 4104 C CA . ASN A 1 515 ? 32.645 51.597 51.988 1.00 34.49 515 ASN X CA 1
ATOM 4105 C C . ASN A 1 515 ? 32.435 52.591 53.119 1.00 35.89 515 ASN X C 1
ATOM 4106 O O . ASN A 1 515 ? 31.626 52.353 54.015 1.00 36.37 515 ASN X O 1
ATOM 4111 N N . GLY A 1 516 ? 33.147 53.714 53.066 1.00 36.31 516 GLY X N 1
ATOM 4112 C CA . GLY A 1 516 ? 32.960 54.797 54.021 1.00 35.41 516 GLY X CA 1
ATOM 4113 C C . GLY A 1 516 ? 33.407 54.446 55.423 1.00 38.09 516 GLY X C 1
ATOM 4114 O O . GLY A 1 516 ? 32.957 55.055 56.388 1.00 40.42 516 GLY X O 1
ATOM 4115 N N . ASP A 1 517 ? 34.323 53.488 55.527 1.00 37.57 517 ASP X N 1
ATOM 4116 C CA . ASP A 1 517 ? 34.752 52.940 56.806 1.00 35.42 517 ASP X CA 1
ATOM 4117 C C . ASP A 1 517 ? 35.892 53.770 57.388 1.00 37.02 517 ASP X C 1
ATOM 4118 O O . ASP A 1 517 ? 37.073 53.421 57.266 1.00 35.97 517 ASP X O 1
ATOM 4123 N N . LYS A 1 518 ? 35.531 54.874 58.037 1.00 35.56 518 LYS X N 1
ATOM 4124 C CA . LYS A 1 518 ? 36.524 55.786 58.600 1.00 36.11 518 LYS X CA 1
ATOM 4125 C C . LYS A 1 518 ? 37.318 55.172 59.749 1.00 36.09 518 LYS X C 1
ATOM 4126 O O . LYS A 1 518 ? 38.465 55.560 59.983 1.00 33.20 518 LYS X O 1
ATOM 4132 N N . GLU A 1 519 ? 3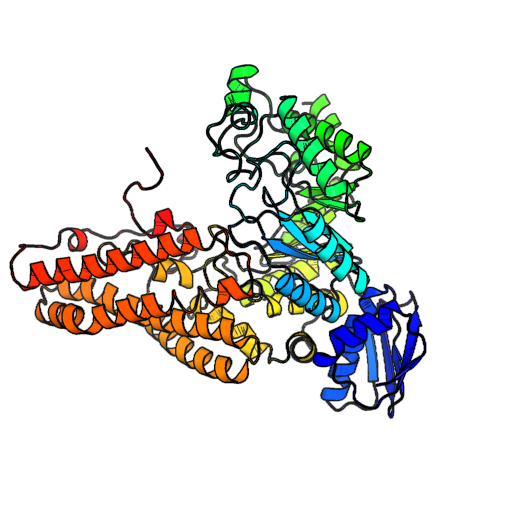6.724 54.220 60.471 1.00 36.35 519 GLU X N 1
ATOM 4133 C CA . GLU A 1 519 ? 37.452 53.543 61.551 1.00 37.85 519 GLU X CA 1
ATOM 4134 C C . GLU A 1 519 ? 38.631 52.715 61.062 1.00 35.69 519 GLU X C 1
ATOM 4135 O O . GLU A 1 519 ? 39.700 52.734 61.676 1.00 35.63 519 GLU X O 1
ATOM 4141 N N . HIS A 1 520 ? 38.424 51.943 59.999 1.00 35.90 520 HIS X N 1
ATOM 4142 C CA . HIS A 1 520 ? 39.511 51.142 59.438 1.00 34.54 520 HIS X CA 1
ATOM 4143 C C . HIS A 1 520 ? 40.578 52.080 58.896 1.00 32.28 520 HIS X C 1
ATOM 4144 O O . HIS A 1 520 ? 41.768 51.809 59.042 1.00 29.93 520 HIS X O 1
ATOM 4151 N N . LEU A 1 521 ? 40.157 53.196 58.300 1.00 32.83 521 LEU X N 1
ATOM 4152 C CA . LEU A 1 521 ? 41.120 54.179 57.792 1.00 31.40 521 LEU X CA 1
ATOM 4153 C C . LEU A 1 521 ? 41.942 54.757 58.950 1.00 31.22 521 LEU X C 1
ATOM 4154 O O . LEU A 1 521 ? 43.150 54.960 58.820 1.00 29.58 521 LEU X O 1
ATOM 4159 N N . SER A 1 522 ? 41.315 54.980 60.107 1.00 32.49 522 SER X N 1
ATOM 4160 C CA . SER A 1 522 ? 42.042 55.510 61.264 1.00 32.12 522 SER X CA 1
ATOM 4161 C C . SER A 1 522 ? 43.096 54.527 61.777 1.00 28.91 522 SER X C 1
ATOM 4162 O O . SER A 1 522 ? 44.198 54.931 62.118 1.00 30.39 522 SER X O 1
ATOM 4165 N N . ALA A 1 523 ? 42.759 53.244 61.810 1.00 30.03 523 ALA X N 1
ATOM 4166 C CA . ALA A 1 523 ? 43.712 52.198 62.166 1.00 32.03 523 ALA X CA 1
ATOM 4167 C C . ALA A 1 523 ? 44.913 52.206 61.216 1.00 31.79 523 ALA X C 1
ATOM 4168 O O . ALA A 1 523 ? 46.066 52.158 61.650 1.00 36.43 523 ALA X O 1
ATOM 4170 N N . LEU A 1 524 ? 44.633 52.265 59.917 1.00 31.28 524 LEU X N 1
ATOM 4171 C CA . LEU A 1 524 ? 45.704 52.330 58.912 1.00 31.08 524 LEU X CA 1
ATOM 4172 C C . LEU A 1 524 ? 46.596 53.537 59.147 1.00 31.33 524 LEU X C 1
ATOM 4173 O O . LEU A 1 524 ? 47.826 53.405 59.216 1.00 33.76 524 LEU X O 1
ATOM 4178 N N . ALA A 1 525 ? 45.979 54.707 59.300 1.00 31.25 525 ALA X N 1
ATOM 4179 C CA . ALA A 1 525 ? 46.709 55.956 59.525 1.00 32.35 525 ALA X CA 1
ATOM 4180 C C . ALA A 1 525 ? 47.579 55.940 60.784 1.00 33.56 525 ALA X C 1
ATOM 4181 O O . ALA A 1 525 ? 48.695 56.469 60.795 1.00 31.13 525 ALA X O 1
ATOM 4183 N N . GLU A 1 526 ? 47.065 55.350 61.860 1.00 32.88 526 GLU X N 1
ATOM 4184 C CA . GLU A 1 526 ? 47.757 55.405 63.142 1.00 35.79 526 GLU X CA 1
ATOM 4185 C C . GLU A 1 526 ? 48.867 54.361 63.283 1.00 33.25 526 GLU X C 1
ATOM 4186 O O . GLU A 1 526 ? 49.901 54.637 63.898 1.00 35.51 526 GLU X O 1
ATOM 4192 N N . LYS A 1 527 ? 48.654 53.173 62.725 1.00 31.89 527 LYS X N 1
ATOM 4193 C CA . LYS A 1 527 ? 49.556 52.037 62.923 1.00 34.26 527 LYS X CA 1
ATOM 4194 C C . LYS A 1 527 ? 50.316 51.643 61.653 1.00 31.95 527 LYS X C 1
ATOM 4195 O O . LYS A 1 527 ? 51.546 51.626 61.631 1.00 32.49 527 LYS X O 1
ATOM 4201 N N . ASP A 1 528 ? 49.576 51.312 60.604 1.00 29.40 528 ASP X N 1
ATOM 4202 C CA . ASP A 1 528 ? 50.188 50.689 59.424 1.00 27.55 528 ASP X CA 1
ATOM 4203 C C . ASP A 1 528 ? 51.053 51.677 58.641 1.00 26.02 528 ASP X C 1
ATOM 4204 O O . ASP A 1 528 ? 52.129 51.302 58.176 1.00 24.67 528 ASP X O 1
ATOM 4209 N N . PHE A 1 529 ? 50.597 52.917 58.497 1.00 23.99 529 PHE X N 1
ATOM 4210 C CA . PHE A 1 529 ? 51.382 53.939 57.776 1.00 25.78 529 PHE X CA 1
ATOM 4211 C C . PHE A 1 529 ? 52.767 54.210 58.374 1.00 26.53 529 PHE X C 1
ATOM 4212 O O . PHE A 1 529 ? 53.776 54.195 57.654 1.00 23.80 529 PHE X O 1
ATOM 4220 N N . PRO A 1 530 ? 52.858 54.469 59.689 1.00 26.26 530 PRO X N 1
ATOM 4221 C CA . PRO A 1 530 ? 54.189 54.567 60.265 1.00 24.40 530 PRO X CA 1
ATOM 4222 C C . PRO A 1 530 ? 55.078 53.335 60.069 1.00 21.42 530 PRO X C 1
ATOM 4223 O O . PRO A 1 530 ? 56.286 53.480 59.844 1.00 24.76 530 PRO X O 1
ATOM 4227 N N . GLN A 1 531 ? 54.497 52.145 60.129 1.00 22.91 531 GLN X N 1
ATOM 4228 C CA . GLN A 1 531 ? 55.237 50.920 59.872 1.00 22.93 531 GLN X CA 1
ATOM 4229 C C . GLN A 1 531 ? 55.781 50.902 58.435 1.00 21.82 531 GLN X C 1
ATOM 4230 O O . GLN A 1 531 ? 56.947 50.593 58.217 1.00 21.00 531 GLN X O 1
ATOM 4236 N N . LEU A 1 532 ? 54.907 51.200 57.485 1.00 22.14 532 LEU X N 1
ATOM 4237 C CA . LEU A 1 532 ? 55.318 51.219 56.070 1.00 21.10 532 LEU X CA 1
ATOM 4238 C C . LEU A 1 532 ? 56.418 52.237 55.840 1.00 20.82 532 LEU X C 1
ATOM 4239 O O . LEU A 1 532 ? 57.415 51.950 55.167 1.00 20.73 532 LEU X O 1
ATOM 4244 N N . TYR A 1 533 ? 56.245 53.436 56.381 1.00 20.01 533 TYR X N 1
ATOM 4245 C CA . TYR A 1 533 ? 57.227 54.489 56.216 1.00 20.99 533 TYR X CA 1
ATOM 4246 C C . TYR A 1 533 ? 58.583 54.040 56.734 1.00 21.36 533 TYR X C 1
ATOM 4247 O O . TYR A 1 533 ? 59.609 54.203 56.065 1.00 19.60 533 TYR X O 1
ATOM 4256 N N . GLN A 1 534 ? 58.608 53.454 57.940 1.00 21.86 534 GLN X N 1
ATOM 4257 C CA . GLN A 1 534 ? 59.842 52.930 58.489 1.00 21.51 534 GLN X CA 1
ATOM 4258 C C . GLN A 1 534 ? 60.457 51.818 57.644 1.00 18.37 534 GLN X C 1
ATOM 4259 O O . GLN A 1 534 ? 61.679 51.773 57.475 1.00 20.63 534 GLN X O 1
ATOM 4265 N N . MET A 1 535 ? 59.634 50.934 57.094 1.00 19.85 535 MET X N 1
ATOM 4266 C CA . MET A 1 535 ? 60.142 49.843 56.256 1.00 20.41 535 MET X CA 1
ATOM 4267 C C . MET A 1 535 ? 60.766 50.382 54.969 1.00 20.28 535 MET X C 1
ATOM 4268 O O . MET A 1 535 ? 61.779 49.869 54.504 1.00 18.91 535 MET X O 1
ATOM 4273 N N . VAL A 1 536 ? 60.159 51.408 54.402 1.00 19.45 536 VAL X N 1
ATOM 4274 C CA . VAL A 1 536 ? 60.773 52.052 53.220 1.00 17.27 536 VAL X CA 1
ATOM 4275 C C . VAL A 1 536 ? 62.094 52.731 53.568 1.00 18.17 536 VAL X C 1
ATOM 4276 O O . VAL A 1 536 ? 63.074 52.621 52.833 1.00 18.76 536 VAL X O 1
ATOM 4280 N N . GLU A 1 537 ? 62.160 53.447 54.695 1.00 19.39 537 GLU X N 1
ATOM 4281 C CA . GLU A 1 537 ? 63.422 54.049 55.122 1.00 18.82 537 GLU X CA 1
ATOM 4282 C C . GLU A 1 537 ? 64.498 52.981 55.325 1.00 17.45 537 GLU X C 1
ATOM 4283 O O . GLU A 1 537 ? 65.647 53.139 54.905 1.00 19.48 537 GLU X O 1
ATOM 4289 N N . ASP A 1 538 ? 64.122 51.886 55.990 1.00 19.11 538 ASP X N 1
ATOM 4290 C CA . ASP A 1 538 ? 65.056 50.814 56.261 1.00 18.58 538 ASP X CA 1
ATOM 4291 C C . ASP A 1 538 ? 65.512 50.156 54.955 1.00 18.48 538 ASP X C 1
ATOM 4292 O O . ASP A 1 538 ? 66.687 49.806 54.797 1.00 20.07 538 ASP X O 1
ATOM 4297 N N . PHE A 1 539 ? 64.581 50.006 54.014 1.00 18.82 539 PHE X N 1
ATOM 4298 C CA . PHE A 1 539 ? 64.916 49.439 52.698 1.00 17.84 539 PHE X CA 1
ATOM 4299 C C . PHE A 1 539 ? 65.889 50.333 51.956 1.00 16.41 539 PHE X C 1
ATOM 4300 O O . PHE A 1 539 ? 66.864 49.864 51.360 1.00 18.16 539 PHE X O 1
ATOM 4308 N N . SER A 1 540 ? 65.653 51.633 51.980 1.00 16.49 540 SER X N 1
ATOM 4309 C CA A SER A 1 540 ? 66.590 52.548 51.333 0.50 17.54 540 SER X CA 1
ATOM 4310 C CA B SER A 1 540 ? 66.583 52.572 51.365 0.50 17.94 540 SER X CA 1
ATOM 4311 C C . SER A 1 540 ? 67.987 52.432 51.947 1.00 17.97 540 SER X C 1
ATOM 4312 O O . SER A 1 540 ? 68.994 52.451 51.229 1.00 17.96 540 SER X O 1
ATOM 4317 N N . ASP A 1 541 ? 68.066 52.260 53.273 1.00 17.94 541 ASP X N 1
ATOM 4318 C CA . ASP A 1 541 ? 69.359 52.117 53.914 1.00 18.58 541 ASP X CA 1
ATOM 4319 C C . ASP A 1 541 ? 70.056 50.835 53.474 1.00 16.68 541 ASP X C 1
ATOM 4320 O O . ASP A 1 541 ? 71.267 50.827 53.234 1.00 17.98 541 ASP X O 1
ATOM 4325 N N . GLN A 1 542 ? 69.299 49.743 53.387 1.00 17.57 542 GLN X N 1
ATOM 4326 C CA . GLN A 1 542 ? 69.863 48.451 52.969 1.00 17.12 542 GLN X CA 1
ATOM 4327 C C . GLN A 1 542 ? 70.299 48.509 51.504 1.00 17.40 542 GLN X C 1
ATOM 4328 O O . GLN A 1 542 ? 71.370 48.054 51.132 1.00 17.75 542 GLN X O 1
ATOM 4334 N N . PHE A 1 543 ? 69.442 49.076 50.676 1.00 16.85 543 PHE X N 1
ATOM 4335 C CA . PHE A 1 543 ? 69.787 49.200 49.279 1.00 15.76 543 PHE X CA 1
ATOM 4336 C C . PHE A 1 543 ? 71.061 50.023 49.099 1.00 15.87 543 PHE X C 1
ATOM 4337 O O . PHE A 1 543 ? 71.911 49.711 48.244 1.00 16.73 543 PHE X O 1
ATOM 4345 N N . SER A 1 544 ? 71.195 51.089 49.892 1.00 15.77 544 SER X N 1
ATOM 4346 C CA A SER A 1 544 ? 72.374 51.926 49.832 0.50 15.99 544 SER X CA 1
ATOM 4347 C CA B SER A 1 544 ? 72.382 51.945 49.893 0.50 16.27 544 SER X CA 1
ATOM 4348 C C . SER A 1 544 ? 73.649 51.142 50.199 1.00 17.73 544 SER X C 1
ATOM 4349 O O . SER A 1 544 ? 74.713 51.320 49.569 1.00 17.83 544 SER X O 1
ATOM 4354 N N . ARG A 1 545 ? 73.538 50.249 51.181 1.00 16.88 545 ARG X N 1
ATOM 4355 C CA . ARG A 1 545 ? 74.664 49.372 51.521 1.00 17.04 545 ARG X CA 1
ATOM 4356 C C . ARG A 1 545 ? 75.032 48.480 50.342 1.00 16.07 545 ARG X C 1
ATOM 4357 O O . ARG A 1 545 ? 76.198 48.289 50.038 1.00 17.50 545 ARG X O 1
ATOM 4365 N N . GLN A 1 546 ? 74.009 47.900 49.709 1.00 15.44 546 GLN X N 1
ATOM 4366 C CA . GLN A 1 546 ? 74.230 47.048 48.544 1.00 14.73 546 GLN X CA 1
ATOM 4367 C C . GLN A 1 546 ? 74.888 47.807 47.399 1.00 15.68 546 GLN X C 1
ATOM 4368 O O . GLN A 1 546 ? 75.868 47.365 46.839 1.00 15.60 546 GLN X O 1
ATOM 4374 N N . TRP A 1 547 ? 74.351 48.980 47.106 1.00 15.52 547 TRP X N 1
ATOM 4375 C CA . TRP A 1 547 ? 74.910 49.823 46.045 1.00 14.53 547 TRP X CA 1
ATOM 4376 C C . TRP A 1 547 ? 76.359 50.128 46.278 1.00 13.96 547 TRP X C 1
ATOM 4377 O O . TRP A 1 547 ? 77.177 50.018 45.345 1.00 15.58 547 TRP X O 1
ATOM 4388 N N . GLN A 1 548 ? 76.694 50.558 47.501 1.00 16.21 548 GLN X N 1
ATOM 4389 C CA . GLN A 1 548 ? 78.039 51.023 47.778 1.00 15.60 548 GLN X CA 1
ATOM 4390 C C . GLN A 1 548 ? 79.046 49.879 47.806 1.00 14.48 548 GLN X C 1
ATOM 4391 O O . GLN A 1 548 ? 80.243 50.098 47.519 1.00 17.68 548 GLN X O 1
ATOM 4397 N N . GLN A 1 549 ? 78.577 48.676 48.103 1.00 14.89 549 GLN X N 1
ATOM 4398 C CA . GLN A 1 549 ? 79.440 47.500 47.964 1.00 15.15 549 GLN X CA 1
ATOM 4399 C C . GLN A 1 549 ? 79.880 47.259 46.524 1.00 15.02 549 GLN X C 1
ATOM 4400 O O . GLN A 1 549 ? 81.020 46.840 46.278 1.00 16.07 549 GLN X O 1
ATOM 4406 N N . GLU A 1 550 ? 78.940 47.471 45.594 1.00 15.58 550 GLU X N 1
ATOM 4407 C CA . GLU A 1 550 ? 79.099 47.003 44.213 1.00 14.95 550 GLU X CA 1
ATOM 4408 C C . GLU A 1 550 ? 79.520 48.060 43.190 1.00 14.34 550 GLU X C 1
ATOM 4409 O O . GLU A 1 550 ? 80.183 47.746 42.196 1.00 14.87 550 GLU X O 1
ATOM 4415 N N . ASN A 1 551 ? 79.081 49.291 43.407 1.00 14.33 551 ASN X N 1
ATOM 4416 C CA . ASN A 1 551 ? 79.137 50.358 42.409 1.00 13.53 551 ASN X CA 1
ATOM 4417 C C . ASN A 1 551 ? 79.875 51.566 42.922 1.00 13.48 551 ASN X C 1
ATOM 4418 O O . ASN A 1 551 ? 80.070 51.731 44.161 1.00 16.37 551 ASN X O 1
ATOM 4423 N N . LYS A 1 552 ? 80.271 52.459 42.030 1.00 14.73 552 LYS X N 1
ATOM 4424 C CA . LYS A 1 552 ? 80.721 53.780 42.411 1.00 13.32 552 LYS X CA 1
ATOM 4425 C C . LYS A 1 552 ? 79.545 54.562 42.998 1.00 13.63 552 LYS X C 1
ATOM 4426 O O . LYS A 1 552 ? 78.387 54.237 42.787 1.00 14.67 552 LYS X O 1
ATOM 4432 N N . ILE A 1 553 ? 79.827 55.646 43.716 1.00 14.34 553 ILE X N 1
ATOM 4433 C CA . ILE A 1 553 ? 78.760 56.411 44.362 1.00 15.41 553 ILE X CA 1
ATOM 4434 C C . ILE A 1 553 ? 77.817 57.116 43.373 1.00 15.19 553 ILE X C 1
ATOM 4435 O O . ILE A 1 553 ? 76.612 57.264 43.634 1.00 15.34 553 ILE X O 1
ATOM 4440 N N . PHE A 1 554 ? 78.368 57.491 42.223 1.00 16.13 554 PHE X N 1
ATOM 4441 C CA . PHE A 1 554 ? 77.602 58.253 41.226 1.00 14.00 554 PHE X CA 1
ATOM 4442 C C . PHE A 1 554 ? 76.452 57.409 40.715 1.00 15.79 554 PHE X C 1
ATOM 4443 O O . PHE A 1 554 ? 76.634 56.252 40.470 1.00 17.09 554 PHE X O 1
ATOM 4451 N N . GLY A 1 555 ? 75.267 57.971 40.621 1.00 13.98 555 GLY X N 1
ATOM 4452 C CA . GLY A 1 555 ? 74.079 57.219 40.240 1.00 13.51 555 GLY X CA 1
ATOM 4453 C C . GLY A 1 555 ? 73.157 56.844 41.373 1.00 14.33 555 GLY X C 1
ATOM 4454 O O . GLY A 1 555 ? 71.947 56.659 41.183 1.00 14.57 555 GLY X O 1
ATOM 4455 N N . LEU A 1 556 ? 73.691 56.702 42.596 1.00 15.06 556 LEU X N 1
ATOM 4456 C CA . LEU A 1 556 ? 72.839 56.429 43.748 1.00 14.98 556 LEU X CA 1
ATOM 4457 C C . LEU A 1 556 ? 71.867 57.580 43.974 1.00 15.25 556 LEU X C 1
ATOM 4458 O O . LEU A 1 556 ? 70.744 57.391 44.425 1.00 16.04 556 LEU X O 1
ATOM 4463 N N . ASP A 1 557 ? 72.289 58.776 43.577 1.00 14.59 557 ASP X N 1
ATOM 4464 C CA . ASP A 1 557 ? 71.428 59.947 43.683 1.00 14.84 557 ASP X CA 1
ATOM 4465 C C . ASP A 1 557 ? 70.046 59.800 43.039 1.00 15.70 557 ASP X C 1
ATOM 4466 O O . ASP A 1 557 ? 69.054 60.271 43.584 1.00 14.27 557 ASP X O 1
ATOM 4471 N N . THR A 1 558 ? 69.959 59.185 41.861 1.00 14.48 558 THR X N 1
ATOM 4472 C CA . THR A 1 558 ? 68.648 58.973 41.267 1.00 13.16 558 THR X CA 1
ATOM 4473 C C . THR A 1 558 ? 67.751 58.118 42.143 1.00 12.47 558 THR X C 1
ATOM 4474 O O . THR A 1 558 ? 66.555 58.367 42.253 1.00 13.24 558 THR X O 1
ATOM 4478 N N . ILE A 1 559 ? 68.320 57.097 42.759 1.00 14.75 559 ILE X N 1
ATOM 4479 C CA . ILE A 1 559 ? 67.536 56.238 43.648 1.00 14.65 559 ILE X CA 1
ATOM 4480 C C . ILE A 1 559 ? 67.163 56.975 44.959 1.00 13.85 559 ILE X C 1
ATOM 4481 O O . ILE A 1 559 ? 66.024 56.862 45.428 1.00 15.32 559 ILE X O 1
ATOM 4486 N N . ASP A 1 560 ? 68.054 57.835 45.430 1.00 13.09 560 ASP X N 1
ATOM 4487 C CA . ASP A 1 560 ? 67.682 58.740 46.535 1.00 14.71 560 ASP X CA 1
ATOM 4488 C C . ASP A 1 560 ? 66.439 59.568 46.183 1.00 14.63 560 ASP X C 1
ATOM 4489 O O . ASP A 1 560 ? 65.521 59.768 46.995 1.00 15.53 560 ASP X O 1
ATOM 4494 N N . ILE A 1 561 ? 66.395 60.069 44.948 1.00 14.52 561 ILE X N 1
ATOM 4495 C CA . ILE A 1 561 ? 65.265 60.886 44.504 1.00 13.61 561 ILE X CA 1
ATOM 4496 C C . ILE A 1 561 ? 63.987 60.059 44.468 1.00 14.43 561 ILE X C 1
ATOM 4497 O O . ILE A 1 561 ? 62.948 60.482 44.988 1.00 14.52 561 ILE X O 1
ATOM 4502 N N . ARG A 1 562 ? 64.063 58.860 43.886 1.00 13.68 562 ARG X N 1
ATOM 4503 C CA . ARG A 1 562 ? 62.904 58.007 43.755 1.00 12.58 562 ARG X CA 1
ATOM 4504 C C . ARG A 1 562 ? 62.389 57.564 45.147 1.00 13.61 562 ARG X C 1
ATOM 4505 O O . ARG A 1 562 ? 61.186 57.611 45.386 1.00 14.36 562 ARG X O 1
ATOM 4513 N N . PHE A 1 563 ? 63.284 57.107 46.030 1.00 14.59 563 PHE X N 1
ATOM 4514 C CA . PHE A 1 563 ? 62.883 56.709 47.394 1.00 15.36 563 PHE X CA 1
ATOM 4515 C C . PHE A 1 563 ? 62.391 57.898 48.204 1.00 13.20 563 PHE X C 1
ATOM 4516 O O . PHE A 1 563 ? 61.393 57.781 48.910 1.00 14.81 563 PHE X O 1
ATOM 4524 N N . GLY A 1 564 ? 63.077 59.023 48.103 1.00 12.76 564 GLY X N 1
ATOM 4525 C CA . GLY A 1 564 ? 62.629 60.229 48.772 1.00 13.88 564 GLY X CA 1
ATOM 4526 C C . GLY A 1 564 ? 61.243 60.640 48.374 1.00 16.18 564 GLY X C 1
ATOM 4527 O O . GLY A 1 564 ? 60.407 61.056 49.196 1.00 16.38 564 GLY X O 1
ATOM 4528 N N . GLY A 1 565 ? 60.974 60.578 47.072 1.00 14.33 565 GLY X N 1
ATOM 4529 C CA . GLY A 1 565 ? 59.648 60.869 46.604 1.00 14.32 565 GLY X CA 1
ATOM 4530 C C . GLY A 1 565 ? 58.587 59.906 47.084 1.00 12.64 565 GLY X C 1
ATOM 4531 O O . GLY A 1 565 ? 57.483 60.313 47.446 1.00 15.04 565 GLY X O 1
ATOM 4532 N N . LEU A 1 566 ? 58.897 58.613 47.045 1.00 14.65 566 LEU X N 1
ATOM 4533 C CA . LEU A 1 566 ? 57.977 57.608 47.586 1.00 14.57 566 LEU X CA 1
ATOM 4534 C C . LEU A 1 566 ? 57.647 57.872 49.064 1.00 15.50 566 LEU X C 1
ATOM 4535 O O . LEU A 1 566 ? 56.493 57.852 49.445 1.00 15.87 566 LEU X O 1
ATOM 4540 N N . LEU A 1 567 ? 58.679 58.138 49.833 1.00 14.17 567 LEU X N 1
ATOM 4541 C CA . LEU A 1 567 ? 58.484 58.464 51.260 1.00 14.68 567 LEU X CA 1
ATOM 4542 C C . LEU A 1 567 ? 57.535 59.651 51.416 1.00 18.00 567 LEU X C 1
ATOM 4543 O O . LEU A 1 567 ? 56.602 59.605 52.218 1.00 17.72 567 LEU X O 1
ATOM 4548 N N . LYS A 1 568 ? 57.739 60.722 50.651 1.00 14.41 568 LYS X N 1
ATOM 4549 C CA . LYS A 1 568 ? 56.898 61.898 50.773 1.00 15.14 568 LYS X CA 1
ATOM 4550 C C . LYS A 1 568 ? 55.470 61.625 50.354 1.00 16.42 568 LYS X C 1
ATOM 4551 O O . LYS A 1 568 ? 54.530 62.191 50.922 1.00 17.85 568 LYS X O 1
ATOM 4557 N N . ARG A 1 569 ? 55.286 60.766 49.349 1.00 14.83 569 ARG X N 1
ATOM 4558 C CA . ARG A 1 569 ? 53.953 60.352 48.941 1.00 14.31 569 ARG X CA 1
ATOM 4559 C C . ARG A 1 569 ? 53.235 59.490 49.985 1.00 15.99 569 ARG X C 1
ATOM 4560 O O . ARG A 1 569 ? 52.014 59.555 50.102 1.00 16.46 569 ARG X O 1
ATOM 4568 N N . ILE A 1 570 ? 54.000 58.680 50.701 1.00 15.78 570 ILE X N 1
ATOM 4569 C CA . ILE A 1 570 ? 53.438 57.895 51.818 1.00 16.75 570 ILE X CA 1
ATOM 4570 C C . ILE A 1 570 ? 52.973 58.844 52.920 1.00 17.90 570 ILE X C 1
ATOM 4571 O O . ILE A 1 570 ? 51.848 58.710 53.403 1.00 18.60 570 ILE X O 1
ATOM 4576 N N . LYS A 1 571 ? 53.785 59.831 53.247 1.00 19.57 571 LYS X N 1
ATOM 4577 C CA . LYS A 1 571 ? 53.405 60.866 54.220 1.00 20.88 571 LYS X CA 1
ATOM 4578 C C . LYS A 1 571 ? 52.151 61.627 53.756 1.00 21.54 571 LYS X C 1
ATOM 4579 O O . LYS A 1 571 ? 51.248 61.923 54.547 1.00 21.06 571 LYS X O 1
ATOM 4585 N N . ARG A 1 572 ? 52.069 61.961 52.468 1.00 18.22 572 ARG X N 1
ATOM 4586 C CA . ARG A 1 572 ? 50.884 62.631 51.962 1.00 16.38 572 ARG X CA 1
ATOM 4587 C C . ARG A 1 572 ? 49.635 61.786 52.143 1.00 16.11 572 ARG X C 1
ATOM 4588 O O . ARG A 1 572 ? 48.566 62.297 52.486 1.00 18.88 572 ARG X O 1
ATOM 4596 N N . ALA A 1 573 ? 49.730 60.498 51.850 1.00 16.04 573 ALA X N 1
ATOM 4597 C CA . ALA A 1 573 ? 48.599 59.592 51.959 1.00 16.17 573 ALA X CA 1
ATOM 4598 C C . ALA A 1 573 ? 48.100 59.578 53.414 1.00 17.80 573 ALA X C 1
ATOM 4599 O O . ALA A 1 573 ? 46.886 59.653 53.652 1.00 18.41 573 ALA X O 1
ATOM 4601 N N . GLN A 1 574 ? 49.032 59.480 54.352 1.00 19.03 574 GLN X N 1
ATOM 4602 C CA . GLN A 1 574 ? 48.646 59.506 55.782 1.00 21.37 574 GLN X CA 1
ATOM 4603 C C . GLN A 1 574 ? 47.943 60.812 56.125 1.00 21.95 574 GLN X C 1
ATOM 4604 O O . GLN A 1 574 ? 46.876 60.790 56.747 1.00 23.20 574 GLN X O 1
ATOM 4610 N N . GLU A 1 575 ? 48.508 61.945 55.713 1.00 20.53 575 GLU X N 1
ATOM 4611 C CA . GLU A 1 575 ? 47.944 63.250 56.042 1.00 22.04 575 GLU X CA 1
ATOM 4612 C C . GLU A 1 575 ? 46.563 63.462 55.426 1.00 23.18 575 GLU X C 1
ATOM 4613 O O . GLU A 1 575 ? 45.640 63.986 56.071 1.00 22.83 575 GLU X O 1
ATOM 4619 N N . ARG A 1 576 ? 46.401 63.097 54.158 1.00 19.99 576 ARG X N 1
ATOM 4620 C CA . ARG A 1 576 ? 45.114 63.236 53.493 1.00 18.88 576 ARG X CA 1
ATOM 4621 C C . ARG A 1 576 ? 44.039 62.383 54.185 1.00 19.56 576 ARG X C 1
ATOM 4622 O O . ARG A 1 576 ? 42.907 62.826 54.379 1.00 20.83 576 ARG X O 1
ATOM 4630 N N . LEU A 1 577 ? 44.381 61.161 54.553 1.00 20.40 577 LEU X N 1
ATOM 4631 C CA . LEU A 1 577 ? 43.427 60.308 55.280 1.00 20.98 577 LEU X CA 1
ATOM 4632 C C . LEU A 1 577 ? 43.100 60.906 56.644 1.00 23.92 577 LEU X C 1
ATOM 4633 O O . LEU A 1 577 ? 41.929 60.925 57.039 1.00 25.18 577 LEU X O 1
ATOM 4638 N N . GLU A 1 578 ? 44.103 61.427 57.334 1.00 22.92 578 GLU X N 1
ATOM 4639 C CA . GLU A 1 578 ? 43.859 62.040 58.658 1.00 24.73 578 GLU X CA 1
ATOM 4640 C C . GLU A 1 578 ? 42.882 63.205 58.570 1.00 28.45 578 GLU X C 1
ATOM 4641 O O . GLU A 1 578 ? 41.981 63.340 59.409 1.00 27.69 578 GLU X O 1
ATOM 4647 N N . GLN A 1 579 ? 43.032 64.036 57.540 1.00 24.91 579 GLN X N 1
ATOM 4648 C CA . GLN A 1 579 ? 42.142 65.175 57.328 1.00 25.38 579 GLN X CA 1
ATOM 4649 C C . GLN A 1 579 ? 40.731 64.755 56.966 1.00 26.34 579 GLN X C 1
ATOM 4650 O O . GLN A 1 579 ? 39.763 65.461 57.287 1.00 28.06 579 GLN X O 1
ATOM 4656 N N . PHE A 1 580 ? 40.593 63.631 56.273 1.00 24.26 580 PHE X N 1
ATOM 4657 C CA . PHE A 1 580 ? 39.283 63.088 55.948 1.00 25.99 580 PHE X CA 1
ATOM 4658 C C . PHE A 1 580 ? 38.614 62.531 57.215 1.00 28.72 580 PHE X C 1
ATOM 4659 O O . PHE A 1 580 ? 37.428 62.785 57.471 1.00 29.91 580 PHE X O 1
ATOM 4667 N N . ILE A 1 581 ? 39.378 61.769 57.984 1.00 27.42 581 ILE X N 1
ATOM 4668 C CA . ILE A 1 581 ? 38.872 61.170 59.226 1.00 30.03 581 ILE X CA 1
ATOM 4669 C C . ILE A 1 581 ? 38.412 62.258 60.196 1.00 32.57 581 ILE X C 1
ATOM 4670 O O . ILE A 1 581 ? 37.322 62.143 60.783 1.00 34.54 581 ILE X O 1
ATOM 4675 N N . SER A 1 582 ? 39.225 63.298 60.358 1.00 29.65 582 SER X N 1
ATOM 4676 C CA . SER A 1 582 ? 38.916 64.408 61.280 1.00 34.17 582 SER X CA 1
ATOM 4677 C C . SER A 1 582 ? 37.754 65.291 60.812 1.00 37.84 582 SER X C 1
ATOM 4678 O O . SER A 1 582 ? 37.120 65.972 61.626 1.00 39.25 582 SER X O 1
ATOM 4681 N N . GLY A 1 583 ? 37.489 65.304 59.508 1.00 35.47 583 GLY X N 1
ATOM 4682 C CA . GLY A 1 583 ? 36.442 66.148 58.935 1.00 34.73 583 GLY X CA 1
ATOM 4683 C C . GLY A 1 583 ? 36.955 67.451 58.361 1.00 34.94 583 GLY X C 1
ATOM 4684 O O . GLY A 1 583 ? 36.160 68.281 57.899 1.00 36.38 583 GLY X O 1
ATOM 4685 N N . GLN A 1 584 ? 38.276 67.640 58.378 1.00 34.65 584 GLN X N 1
ATOM 4686 C CA . GLN A 1 584 ? 38.902 68.827 57.800 1.00 34.91 584 GLN X CA 1
ATOM 4687 C C . GLN A 1 584 ? 38.639 68.913 56.291 1.00 35.42 584 GLN X C 1
ATOM 4688 O O . GLN A 1 584 ? 38.553 70.014 55.738 1.00 37.10 584 GLN X O 1
ATOM 4694 N N . ILE A 1 585 ? 38.519 67.756 55.638 1.00 32.66 585 ILE X N 1
ATOM 4695 C CA . ILE A 1 585 ? 38.063 67.688 54.248 1.00 29.94 585 ILE X CA 1
ATOM 4696 C C . ILE A 1 585 ? 36.891 66.727 54.109 1.00 27.90 585 ILE X C 1
ATOM 4697 O O . ILE A 1 585 ? 36.797 65.745 54.839 1.00 30.00 585 ILE X O 1
ATOM 4702 N N . ASP A 1 586 ? 35.997 67.012 53.169 1.00 29.72 586 ASP X N 1
ATOM 4703 C CA . ASP A 1 586 ? 34.773 66.225 52.978 1.00 31.17 586 ASP X CA 1
ATOM 4704 C C . ASP A 1 586 ? 34.973 64.943 52.192 1.00 30.79 586 ASP X C 1
ATOM 4705 O O . ASP A 1 586 ? 34.142 64.027 52.248 1.00 30.26 586 ASP X O 1
ATOM 4710 N N . CYS A 1 587 ? 36.044 64.897 51.401 1.00 27.97 587 CYS X N 1
ATOM 4711 C CA . CYS A 1 587 ? 36.331 63.720 50.593 1.00 26.20 587 CYS X CA 1
ATOM 4712 C C . CYS A 1 587 ? 37.807 63.722 50.236 1.00 22.08 587 CYS X C 1
ATOM 4713 O O . CYS A 1 587 ? 38.503 64.710 50.448 1.00 24.16 587 CYS X O 1
ATOM 4716 N N . VAL A 1 588 ? 38.285 62.573 49.776 1.00 21.31 588 VAL X N 1
ATOM 4717 C CA . VAL A 1 588 ? 39.665 62.438 49.261 1.00 19.46 588 VAL X CA 1
ATOM 4718 C C . VAL A 1 588 ? 39.512 62.173 47.765 1.00 17.58 588 VAL X C 1
ATOM 4719 O O . VAL A 1 588 ? 39.236 61.056 47.347 1.00 18.85 588 VAL X O 1
ATOM 4723 N N . GLU A 1 589 ? 39.658 63.225 46.968 1.00 19.39 589 GLU X N 1
ATOM 4724 C CA . GLU A 1 589 ? 39.310 63.161 45.558 1.00 18.87 589 GLU X CA 1
ATOM 4725 C C . GLU A 1 589 ? 40.124 62.071 44.828 1.00 16.34 589 GLU X C 1
ATOM 4726 O O . GLU A 1 589 ? 39.631 61.425 43.915 1.00 17.86 589 GLU X O 1
ATOM 4732 N N . GLU A 1 590 ? 41.363 61.878 45.245 1.00 17.74 590 GLU X N 1
ATOM 4733 C CA . GLU A 1 590 ? 42.204 60.812 44.713 1.00 17.58 590 GLU X CA 1
ATOM 4734 C C . GLU A 1 590 ? 41.508 59.452 44.760 1.00 16.31 590 GLU X C 1
ATOM 4735 O O . GLU A 1 590 ? 41.530 58.683 43.785 1.00 18.89 590 GLU X O 1
ATOM 4741 N N . LEU A 1 591 ? 40.868 59.168 45.901 1.00 17.95 591 LEU X N 1
ATOM 4742 C CA . LEU A 1 591 ? 40.235 57.880 46.142 1.00 18.41 591 LEU X CA 1
ATOM 4743 C C . LEU A 1 591 ? 38.857 57.761 45.481 1.00 19.83 591 LEU X C 1
ATOM 4744 O O . LEU A 1 591 ? 38.302 56.662 45.403 1.00 23.26 591 LEU X O 1
ATOM 4749 N N . GLU A 1 592 ? 38.327 58.863 44.958 1.00 19.56 592 GLU X N 1
ATOM 4750 C CA . GLU A 1 592 ? 37.078 58.855 44.203 1.00 20.29 592 GLU X CA 1
ATOM 4751 C C . GLU A 1 592 ? 37.248 58.531 42.712 1.00 21.85 592 GLU X C 1
ATOM 4752 O O . GLU A 1 592 ? 36.267 58.346 41.989 1.00 24.78 592 GLU X O 1
ATOM 4758 N N . GLN A 1 593 ? 38.483 58.475 42.214 1.00 19.17 593 GLN X N 1
ATOM 4759 C CA . GLN A 1 593 ? 38.679 58.243 40.784 1.00 18.26 593 GLN X CA 1
ATOM 4760 C C . GLN A 1 593 ? 38.552 56.779 40.437 1.00 19.60 593 GLN X C 1
ATOM 4761 O O . GLN A 1 593 ? 39.061 55.941 41.180 1.00 21.99 593 GLN X O 1
ATOM 4767 N N . GLU A 1 594 ? 37.935 56.480 39.291 1.00 21.38 594 GLU X N 1
ATOM 4768 C CA . GLU A 1 594 ? 37.892 55.107 38.763 1.00 22.57 594 GLU X CA 1
ATOM 4769 C C . GLU A 1 594 ? 39.286 54.772 38.249 1.00 20.93 594 GLU X C 1
ATOM 4770 O O . GLU A 1 594 ? 39.863 55.562 37.490 1.00 21.78 594 GLU X O 1
ATOM 4776 N N . ILE A 1 595 ? 39.829 53.646 38.687 1.00 20.84 595 ILE X N 1
ATOM 4777 C CA . ILE A 1 595 ? 41.149 53.189 38.229 1.00 17.86 595 ILE X CA 1
ATOM 4778 C C . ILE A 1 595 ? 40.916 52.373 36.978 1.00 20.90 595 ILE X C 1
ATOM 4779 O O . ILE A 1 595 ? 39.890 51.684 36.837 1.00 24.03 595 ILE X O 1
ATOM 4784 N N . LEU A 1 596 ? 41.859 52.470 36.051 1.00 15.69 596 LEU X N 1
ATOM 4785 C CA . LEU A 1 596 ? 41.828 51.789 34.792 1.00 15.59 596 LEU X CA 1
ATOM 4786 C C . LEU A 1 596 ? 43.042 50.868 34.696 1.00 15.61 596 LEU X C 1
ATOM 4787 O O . LEU A 1 596 ? 44.009 51.025 35.457 1.00 16.18 596 LEU X O 1
ATOM 4792 N N . PRO A 1 597 ? 43.045 49.944 33.706 1.00 17.28 597 PRO X N 1
ATOM 4793 C CA . PRO A 1 597 ? 44.282 49.176 33.465 1.00 15.48 597 PRO X CA 1
ATOM 4794 C C . PRO A 1 597 ? 45.455 50.127 33.193 1.00 16.31 597 PRO X C 1
ATOM 4795 O O . PRO A 1 597 ? 45.277 51.179 32.576 1.00 17.46 597 PRO X O 1
ATOM 4799 N N . PHE A 1 598 ? 46.642 49.763 33.649 1.00 15.23 598 PHE X N 1
ATOM 4800 C CA . PHE A 1 598 ? 47.834 50.565 33.424 1.00 15.15 598 PHE X CA 1
ATOM 4801 C C . PHE A 1 598 ? 48.352 50.425 32.010 1.00 15.50 598 PHE X C 1
ATOM 4802 O O . PHE A 1 598 ? 48.766 51.394 31.393 1.00 15.36 598 PHE X O 1
ATOM 4810 N N . ASN A 1 599 ? 48.395 49.185 31.536 1.00 14.88 599 ASN X N 1
ATOM 4811 C CA . ASN A 1 599 ? 48.789 48.890 30.155 1.00 14.27 599 ASN X CA 1
ATOM 4812 C C . ASN A 1 599 ? 48.119 47.600 29.730 1.00 17.31 599 ASN X C 1
ATOM 4813 O O . ASN A 1 599 ? 47.477 46.917 30.555 1.00 17.53 599 ASN X O 1
ATOM 4818 N N . ASP A 1 600 ? 48.218 47.314 28.434 1.00 18.08 600 ASP X N 1
ATOM 4819 C CA . ASP A 1 600 ? 47.651 46.089 27.852 1.00 18.17 600 ASP X CA 1
ATOM 4820 C C . ASP A 1 600 ? 48.713 45.167 27.252 1.00 19.48 600 ASP X C 1
ATOM 4821 O O . ASP A 1 600 ? 48.409 44.349 26.376 1.00 19.10 600 ASP X O 1
ATOM 4826 N N . PHE A 1 601 ? 49.954 45.254 27.728 1.00 19.70 601 PHE X N 1
ATOM 4827 C CA . PHE A 1 601 ? 51.061 44.476 27.174 1.00 17.75 601 PHE X CA 1
ATOM 4828 C C . PHE A 1 601 ? 50.765 42.967 27.158 1.00 20.10 601 PHE X C 1
ATOM 4829 O O . PHE A 1 601 ? 51.102 42.268 26.174 1.00 21.35 601 PHE X O 1
ATOM 4837 N N . TYR A 1 602 ? 50.121 42.481 28.217 1.00 19.08 602 TYR X N 1
ATOM 4838 C CA . TYR A 1 602 ? 49.806 41.057 28.347 1.00 18.54 602 TYR X CA 1
ATOM 4839 C C . TYR A 1 602 ? 48.306 40.766 28.350 1.00 19.58 602 TYR X C 1
ATOM 4840 O O . TYR A 1 602 ? 47.853 39.699 28.776 1.00 19.53 602 TYR X O 1
ATOM 4849 N N . LYS A 1 603 ? 47.536 41.693 27.799 1.00 20.03 603 LYS X N 1
ATOM 4850 C CA . LYS A 1 603 ? 46.105 41.505 27.654 1.00 20.77 603 LYS X CA 1
ATOM 4851 C C . LYS A 1 603 ? 45.803 40.283 26.785 1.00 22.66 603 LYS X C 1
ATOM 4852 O O . LYS A 1 603 ? 44.896 39.509 27.092 1.00 21.89 603 LYS X O 1
ATOM 4858 N N . ASP A 1 604 ? 46.563 40.094 25.711 1.00 21.57 604 ASP X N 1
ATOM 4859 C CA . ASP A 1 604 ? 46.278 38.967 24.800 1.00 25.04 604 ASP X CA 1
ATOM 4860 C C . ASP A 1 604 ? 46.561 37.614 25.433 1.00 27.83 604 ASP X C 1
ATOM 4861 O O . ASP A 1 604 ? 46.008 36.598 24.998 1.00 29.13 604 ASP X O 1
ATOM 4866 N N . GLN A 1 605 ? 47.392 37.595 26.480 1.00 22.62 605 GLN X N 1
ATOM 4867 C CA . GLN A 1 605 ? 47.675 36.372 27.232 1.00 23.75 605 GLN X CA 1
ATOM 4868 C C . GLN A 1 605 ? 46.769 36.185 28.444 1.00 25.84 605 GLN X C 1
ATOM 4869 O O . GLN A 1 605 ? 46.831 35.159 29.129 1.00 25.99 605 GLN X O 1
ATOM 4875 N N . GLY A 1 606 ? 45.925 37.171 28.720 1.00 22.90 606 GLY X N 1
ATOM 4876 C CA . GLY A 1 606 ? 44.970 37.081 29.812 1.00 22.16 606 GLY X CA 1
ATOM 4877 C C . GLY A 1 606 ? 45.536 37.272 31.203 1.00 23.32 606 GLY X C 1
ATOM 4878 O O . GLY A 1 606 ? 44.927 36.860 32.199 1.00 24.69 606 GLY X O 1
ATOM 4879 N N . LEU A 1 607 ? 46.696 37.915 31.308 1.00 20.58 607 LEU X N 1
ATOM 4880 C CA . LEU A 1 607 ? 47.333 38.052 32.593 1.00 19.72 607 LEU X CA 1
ATOM 4881 C C . LEU A 1 607 ? 46.728 39.198 33.385 1.00 18.38 607 LEU X C 1
ATOM 4882 O O . LEU A 1 607 ? 46.251 40.183 32.804 1.00 21.45 607 LEU X O 1
ATOM 4887 N N . THR A 1 608 ? 46.782 39.068 34.705 1.00 18.54 608 THR X N 1
ATOM 4888 C CA . THR A 1 608 ? 46.556 40.199 35.634 1.00 17.61 608 THR X CA 1
ATOM 4889 C C . THR A 1 608 ? 47.836 41.012 35.886 1.00 17.77 608 THR X C 1
ATOM 4890 O O . THR A 1 608 ? 47.807 42.248 35.802 1.00 16.66 608 THR X O 1
ATOM 4894 N N . ALA A 1 609 ? 48.943 40.352 36.222 1.00 17.03 609 ALA X N 1
ATOM 4895 C CA . ALA A 1 609 ? 50.234 41.061 36.321 1.00 17.15 609 ALA X CA 1
ATOM 4896 C C . ALA A 1 609 ? 50.660 41.593 34.961 1.00 16.53 609 ALA X C 1
ATOM 4897 O O . ALA A 1 609 ? 50.130 41.227 33.903 1.00 15.71 609 ALA X O 1
ATOM 4899 N N . THR A 1 610 ? 51.664 42.474 34.953 1.00 15.10 610 THR X N 1
ATOM 4900 C CA . THR A 1 610 ? 52.160 43.001 33.689 1.00 15.76 610 THR X CA 1
ATOM 4901 C C . THR A 1 610 ? 53.643 43.318 33.782 1.00 15.63 610 THR X C 1
ATOM 4902 O O . THR A 1 610 ? 54.304 42.966 34.749 1.00 16.18 610 THR X O 1
ATOM 4906 N N . THR A 1 611 ? 54.155 43.980 32.754 1.00 15.84 611 THR X N 1
ATOM 4907 C CA . THR A 1 611 ? 55.486 44.534 32.764 1.00 15.72 611 THR X CA 1
ATOM 4908 C C . THR A 1 611 ? 55.362 46.060 32.755 1.00 16.65 611 THR X C 1
ATOM 4909 O O . THR A 1 611 ? 54.602 46.630 31.941 1.00 16.92 611 THR X O 1
ATOM 4913 N N . ALA A 1 612 ? 56.030 46.721 33.695 1.00 15.96 612 ALA X N 1
ATOM 4914 C CA . ALA A 1 612 ? 56.026 48.172 33.773 1.00 15.70 612 ALA X CA 1
ATOM 4915 C C . ALA A 1 612 ? 57.384 48.575 34.258 1.00 15.81 612 ALA X C 1
ATOM 4916 O O . ALA A 1 612 ? 57.706 48.366 35.431 1.00 15.89 612 ALA X O 1
ATOM 4918 N N . ASN A 1 613 ? 58.198 49.141 33.390 1.00 15.75 613 ASN X N 1
ATOM 4919 C CA . ASN A 1 613 ? 59.605 49.313 33.678 1.00 15.32 613 ASN X CA 1
ATOM 4920 C C . ASN A 1 613 ? 60.129 50.715 33.454 1.00 13.66 613 ASN X C 1
ATOM 4921 O O . ASN A 1 613 ? 61.340 50.871 33.212 1.00 15.10 613 ASN X O 1
ATOM 4926 N N . GLN A 1 614 ? 59.261 51.722 33.605 1.00 12.66 614 GLN X N 1
ATOM 4927 C CA . GLN A 1 614 ? 59.696 53.118 33.600 1.00 15.41 614 GLN X CA 1
ATOM 4928 C C . GLN A 1 614 ? 59.194 53.808 34.862 1.00 15.56 614 GLN X C 1
ATOM 4929 O O . GLN A 1 614 ? 57.992 54.000 35.023 1.00 15.04 614 GLN X O 1
ATOM 4935 N N . TRP A 1 615 ? 60.125 54.151 35.742 1.00 13.07 615 TRP X N 1
ATOM 4936 C CA . TRP A 1 615 ? 59.763 54.697 37.056 1.00 13.69 615 TRP X CA 1
ATOM 4937 C C . TRP A 1 615 ? 58.816 55.871 36.923 1.00 14.64 615 TRP X C 1
ATOM 4938 O O . TRP A 1 615 ? 57.793 55.961 37.635 1.00 14.28 615 TRP X O 1
ATOM 4949 N N . HIS A 1 616 ? 59.131 56.796 36.020 1.00 13.82 616 HIS X N 1
ATOM 4950 C CA . HIS A 1 616 ? 58.374 58.034 35.979 1.00 15.74 616 HIS X CA 1
ATOM 4951 C C . HIS A 1 616 ? 56.922 57.837 35.559 1.00 15.90 616 HIS X C 1
ATOM 4952 O O . HIS A 1 616 ? 56.084 58.696 35.854 1.00 18.21 616 HIS X O 1
ATOM 4959 N N . LEU A 1 617 ? 56.619 56.731 34.873 1.00 14.08 617 LEU X N 1
ATOM 4960 C CA . LEU A 1 617 ? 55.269 56.407 34.462 1.00 13.77 617 LEU X CA 1
ATOM 4961 C C . LEU A 1 617 ? 54.519 55.625 35.532 1.00 14.98 617 LEU X C 1
ATOM 4962 O O . LEU A 1 617 ? 53.297 55.662 35.592 1.00 15.72 617 LEU X O 1
ATOM 4967 N N . ILE A 1 618 ? 55.257 54.890 36.346 1.00 14.74 618 ILE X N 1
ATOM 4968 C CA . ILE A 1 618 ? 54.653 54.149 37.479 1.00 14.61 618 ILE X CA 1
ATOM 4969 C C . ILE A 1 618 ? 54.251 55.088 38.614 1.00 15.30 618 ILE X C 1
ATOM 4970 O O . ILE A 1 618 ? 53.192 54.912 39.216 1.00 16.91 618 ILE X O 1
ATOM 4975 N N . ALA A 1 619 ? 55.091 56.069 38.899 1.00 15.14 619 ALA X N 1
ATOM 4976 C CA . ALA A 1 619 ? 54.980 56.865 40.128 1.00 14.77 619 ALA X CA 1
ATOM 4977 C C . ALA A 1 619 ? 53.896 57.915 40.108 1.00 16.74 619 ALA X C 1
ATOM 4978 O O . ALA A 1 619 ? 53.397 58.281 41.171 1.00 17.62 619 ALA X O 1
ATOM 4980 N N . THR A 1 620 ? 53.533 58.391 38.927 1.00 16.23 620 THR X N 1
ATOM 4981 C CA . THR A 1 620 ? 52.546 59.460 38.795 1.00 15.63 620 THR X CA 1
ATOM 4982 C C . THR A 1 620 ? 52.004 59.542 37.384 1.00 15.69 620 THR X C 1
ATOM 4983 O O . THR A 1 620 ? 52.718 59.219 36.419 1.00 17.76 620 THR X O 1
ATOM 4987 N N . ALA A 1 621 ? 50.741 59.959 37.269 1.00 15.45 621 ALA X N 1
ATOM 4988 C CA . ALA A 1 621 ? 50.145 60.309 35.990 1.00 16.08 621 ALA X CA 1
ATOM 4989 C C . ALA A 1 621 ? 50.427 61.764 35.610 1.00 18.14 621 ALA X C 1
ATOM 4990 O O . ALA A 1 621 ? 50.162 62.184 34.470 1.00 19.69 621 ALA X O 1
ATOM 4992 N N . SER A 1 622 ? 50.913 62.542 36.570 1.00 16.86 622 SER X N 1
ATOM 4993 C CA . SER A 1 622 ? 51.216 63.946 36.344 1.00 17.00 622 SER X CA 1
ATOM 4994 C C . SER A 1 622 ? 52.451 64.042 35.451 1.00 19.65 622 SER X C 1
ATOM 4995 O O . SER A 1 622 ? 53.191 63.081 35.288 1.00 21.46 622 SER X O 1
ATOM 4998 N N . THR A 1 623 ? 52.668 65.206 34.862 1.00 18.21 623 THR X N 1
ATOM 4999 C CA . THR A 1 623 ? 53.917 65.441 34.181 1.00 19.10 623 THR X CA 1
ATOM 5000 C C . THR A 1 623 ? 55.038 65.558 35.208 1.00 20.46 623 THR X C 1
ATOM 5001 O O . THR A 1 623 ? 54.864 66.072 36.321 1.00 20.31 623 THR X O 1
ATOM 5005 N N . ILE A 1 624 ? 56.221 65.066 34.848 1.00 20.19 624 ILE X N 1
ATOM 5006 C CA . ILE A 1 624 ? 57.376 65.203 35.731 1.00 20.05 624 ILE X CA 1
ATOM 5007 C C . ILE A 1 624 ? 58.658 65.505 34.958 1.00 22.02 624 ILE X C 1
ATOM 5008 O O . ILE A 1 624 ? 59.517 66.211 35.455 1.00 19.86 624 ILE X O 1
ATOM 5013 N N . TYR A 1 625 ? 58.814 64.989 33.745 1.00 22.07 625 TYR X N 1
ATOM 5014 C CA A TYR A 1 625 ? 59.986 65.304 32.912 0.50 22.49 625 TYR X CA 1
ATOM 5015 C CA B TYR A 1 625 ? 60.010 65.346 32.954 0.50 22.92 625 TYR X CA 1
ATOM 5016 C C . TYR A 1 625 ? 59.661 66.307 31.821 1.00 22.80 625 TYR X C 1
ATOM 5017 O O . TYR A 1 625 ? 60.532 67.055 31.354 1.00 24.54 625 TYR X O 1
ATOM 5034 N N . THR A 1 626 ? 58.403 66.329 31.392 1.00 22.17 626 THR X N 1
ATOM 5035 C CA . THR A 1 626 ? 58.035 67.181 30.271 1.00 23.58 626 THR X CA 1
ATOM 5036 C C . THR A 1 626 ? 57.796 68.625 30.693 1.00 24.04 626 THR X C 1
ATOM 5037 O O . THR A 1 626 ? 57.570 68.945 31.881 1.00 22.73 626 THR X O 1
ATOM 5041 N N . THR A 1 627 ? 57.883 69.506 29.710 1.00 25.73 627 THR X N 1
ATOM 5042 C CA . THR A 1 627 ? 57.722 70.929 29.918 1.00 26.03 627 THR X CA 1
ATOM 5043 C C . THR A 1 627 ? 56.270 71.301 29.682 1.00 27.93 627 THR X C 1
ATOM 5044 O O . THR A 1 627 ? 55.678 70.988 28.622 1.00 27.74 627 THR X O 1
#

B-factor: mean 23.98, std 9.21, range [11.9, 71.51]

Radius of gyration: 26.07 Å; Cα contacts (8 Å, |Δi|>4): 1132; chains: 1; bounding box: 72×66×69 Å

Nearest PDB structures (foldseek):
  2epl-assembly1_X  TM=1.002E+00  e=0.000E+00  Streptococcus gordonii
  2epo-assembly1_A  TM=9.931E-01  e=3.644E-100  Streptococcus gordonii
  5a6j-assembly1_A  TM=9.965E-01  e=4.007E-89  Streptococcus pneumoniae TIGR4
  5a6j-assembly1_C  TM=9.940E-01  e=3.640E-89  Streptococcus pneumoniae TIGR4
  5a6b-assembly2_D  TM=9.949E-01  e=1.099E-88  Streptococcus pneumoniae TIGR4